Protein AF-A0A2E5VX64-F1 (afdb_monomer_lite)

pLDDT: mean 84.48, std 14.34, range [28.62, 98.69]

Foldseek 3Di:
DDLLVQLLVLLLVLCVVVVFFLSLLLSLLVSVVVVLVVLCVVVVHDFAFQALPSVVVQQPPFWPPPPPPPPPPDPQPPVNVVVLVVLQQDADQEAEFAQQDDDPCNVVSPVSNLSQLVVDPWDFPPVSLVVSLVSSVVSDDPVVSVVCNRRHHSLSRTAAEATPNHHQHYGEALSSCSDSSNVNVRRHPPHNRAYEHEDDAWAAQWFPFASSNSSRVSNHPHYCDDHLDPVVVVNDPAAQAQDAFDQADAEEEEDDGQDGPVCCVRQPCSNVQNVVLVVVCVVQVQPDQHEYADDPTGPDDPPVRHPYYDHPVPDDPNNQSNYEYEYAGPRGSVVSNCLRNVGHYAYEYAPVCVVGTHPLNVVLQVVCVVVVRYDYPVCSVVVVCCVPPPSPPSSVDGSVVVVVVSVVSD

Sequence (410 aa):
MNKKEKILNIYSKLLKQEDYPNISKIVALFDFWLDLYFLASKYKKSLPRDCLDLYVALSKENYTYKPITQFQNQKTSLFKRCIKFLLYFIPIPYAVLIGGKRIKLDEFIHLITIQKLNQKKVKNNKILKVKFLNEIEPLFGQLDFVKFKLVLSDCFFINPYKIFLFPNQVYGAPLAFLRANSVGLLFVKNISLKFSGIQHGGCTMEYKSNRFDILDAAISNEMLHWGFGDKNIEQNRFKKNKTNFNKINKIYLVESLKPFFILNKFFKGSDVIFREAEIKRGEVFINQNIGLLKHPRSKEKTYKNFSYSNQIDQLLLKTKKSSLFILDTPCQTFLYKAVFENLPFILFLNIEWNQWYTEKYLRFMDFLKSVDILFYWHEQENFLDIINQNSNNFKRLNNNDIQEYLSKLY

Structure (mmCIF, N/CA/C/O backbone):
data_AF-A0A2E5VX64-F1
#
_entry.id   AF-A0A2E5VX64-F1
#
loop_
_atom_site.group_PDB
_atom_site.id
_atom_site.type_symbol
_atom_site.label_atom_id
_atom_site.label_alt_id
_atom_site.label_comp_id
_atom_site.label_asym_id
_atom_site.label_entity_id
_atom_site.label_seq_id
_atom_site.pdbx_PDB_ins_code
_atom_site.Cartn_x
_atom_site.Cartn_y
_atom_site.Cartn_z
_atom_site.occupancy
_atom_site.B_iso_or_equiv
_atom_site.auth_seq_id
_atom_site.auth_comp_id
_atom_site.auth_asym_id
_atom_site.auth_atom_id
_atom_site.pdbx_PDB_model_num
ATOM 1 N N . MET A 1 1 ? -7.357 7.080 -25.446 1.00 57.47 1 MET A N 1
ATOM 2 C CA . MET A 1 1 ? -6.240 6.483 -24.677 1.00 57.47 1 MET A CA 1
ATOM 3 C C . MET A 1 1 ? -5.493 7.577 -23.920 1.00 57.47 1 MET A C 1
ATOM 5 O O . MET A 1 1 ? -4.979 8.496 -24.560 1.00 57.47 1 MET A O 1
ATOM 9 N N . ASN A 1 2 ? -5.482 7.525 -22.584 1.00 89.38 2 ASN A N 1
ATOM 10 C CA . ASN A 1 2 ? -4.810 8.516 -21.724 1.00 89.38 2 ASN A CA 1
ATOM 11 C C . ASN A 1 2 ? -3.277 8.448 -21.939 1.00 89.38 2 ASN A C 1
ATOM 13 O O . ASN A 1 2 ? -2.738 7.388 -22.250 1.00 89.38 2 ASN A O 1
ATOM 17 N N . LYS A 1 3 ? -2.545 9.560 -21.787 1.00 93.88 3 LYS A N 1
ATOM 18 C CA . LYS A 1 3 ? -1.074 9.622 -21.909 1.00 93.88 3 LYS A CA 1
ATOM 19 C C . LYS A 1 3 ? -0.359 8.534 -21.096 1.00 93.88 3 LYS A C 1
ATOM 21 O O . LYS A 1 3 ? 0.554 7.898 -21.613 1.00 93.88 3 LYS A O 1
ATOM 26 N N . LYS A 1 4 ? -0.793 8.295 -19.853 1.00 96.00 4 LYS A N 1
ATOM 27 C CA . LYS A 1 4 ? -0.245 7.240 -18.980 1.00 96.00 4 LYS A CA 1
ATOM 28 C C . LYS A 1 4 ? -0.354 5.851 -19.623 1.00 96.00 4 LYS A C 1
ATOM 30 O O . LYS A 1 4 ? 0.615 5.103 -19.657 1.00 96.00 4 LYS A O 1
ATOM 35 N N . GLU A 1 5 ? -1.518 5.546 -20.180 1.00 96.69 5 GLU A N 1
ATOM 36 C CA . GLU A 1 5 ? -1.831 4.269 -20.825 1.00 96.69 5 GLU A CA 1
ATOM 37 C C . GLU A 1 5 ? -0.988 4.049 -22.092 1.00 96.69 5 GLU A C 1
ATOM 39 O O . GLU A 1 5 ? -0.441 2.969 -22.295 1.00 96.69 5 GLU A O 1
ATOM 44 N N . LYS A 1 6 ? -0.777 5.103 -22.899 1.00 97.69 6 LYS A N 1
ATOM 45 C CA . LYS A 1 6 ? 0.160 5.079 -24.041 1.00 97.69 6 LYS A CA 1
ATOM 46 C C . LYS A 1 6 ? 1.580 4.711 -23.610 1.00 97.69 6 LYS A C 1
ATOM 48 O O . LYS A 1 6 ? 2.182 3.823 -24.208 1.00 97.69 6 LYS A O 1
ATOM 53 N N . ILE A 1 7 ? 2.092 5.355 -22.561 1.00 98.44 7 ILE A N 1
ATOM 54 C CA . ILE A 1 7 ? 3.436 5.088 -22.024 1.00 98.44 7 ILE A CA 1
ATOM 55 C C . ILE A 1 7 ? 3.546 3.640 -21.534 1.00 98.44 7 ILE A C 1
ATOM 57 O O . ILE A 1 7 ? 4.523 2.957 -21.840 1.00 98.44 7 ILE A O 1
ATOM 61 N N . LEU A 1 8 ? 2.537 3.162 -20.802 1.00 98.00 8 LEU A N 1
ATOM 62 C CA . LEU A 1 8 ? 2.512 1.799 -20.280 1.00 98.00 8 LEU A CA 1
ATOM 63 C C . LEU A 1 8 ? 2.495 0.753 -21.403 1.00 98.00 8 LEU A C 1
ATOM 65 O O . LEU A 1 8 ? 3.224 -0.236 -21.331 1.00 98.00 8 LEU A O 1
ATOM 69 N N . ASN A 1 9 ? 1.716 0.995 -22.461 1.00 98.12 9 ASN A N 1
ATOM 70 C CA . ASN A 1 9 ? 1.631 0.112 -23.623 1.00 98.12 9 ASN A CA 1
ATOM 71 C C . ASN A 1 9 ? 2.961 0.032 -24.380 1.00 98.12 9 ASN A C 1
ATOM 73 O O . ASN A 1 9 ? 3.393 -1.069 -24.723 1.00 98.12 9 ASN A O 1
ATOM 77 N N . ILE A 1 10 ? 3.638 1.168 -24.584 1.00 98.56 10 ILE A N 1
ATOM 78 C CA . ILE A 1 10 ? 4.985 1.210 -25.175 1.00 98.56 10 ILE A CA 1
ATOM 79 C C . ILE A 1 10 ? 5.955 0.399 -24.313 1.00 98.56 10 ILE A C 1
ATOM 81 O O . ILE A 1 10 ? 6.628 -0.500 -24.813 1.00 98.56 10 ILE A O 1
ATOM 85 N N . TYR A 1 11 ? 5.979 0.648 -23.001 1.00 98.62 11 TYR A N 1
ATOM 86 C CA . TYR A 1 11 ? 6.862 -0.068 -22.083 1.00 98.62 11 TYR A CA 1
ATOM 87 C C . TYR A 1 11 ? 6.610 -1.585 -22.094 1.00 98.62 11 TYR A C 1
ATOM 89 O O . TYR A 1 11 ? 7.542 -2.368 -22.260 1.00 98.62 11 TYR A O 1
ATOM 97 N N . SER A 1 12 ? 5.346 -2.013 -22.002 1.00 98.44 12 SER A N 1
ATOM 98 C CA . SER A 1 12 ? 4.970 -3.431 -22.053 1.00 98.44 12 SER A CA 1
ATOM 99 C C . SER A 1 12 ? 5.367 -4.088 -23.378 1.00 98.44 12 SER A C 1
ATOM 101 O O . SER A 1 12 ? 5.910 -5.194 -23.376 1.00 98.44 12 SER A O 1
ATOM 103 N N . LYS A 1 13 ? 5.140 -3.407 -24.510 1.00 98.50 13 LYS A N 1
ATOM 104 C CA . LYS A 1 13 ? 5.531 -3.888 -25.842 1.00 98.50 13 LYS A CA 1
ATOM 105 C C . LYS A 1 13 ? 7.041 -4.096 -25.933 1.00 98.50 13 LYS A C 1
ATOM 107 O O . LYS A 1 13 ? 7.474 -5.147 -26.394 1.00 98.50 13 LYS A O 1
ATOM 112 N N . LEU A 1 14 ? 7.827 -3.131 -25.461 1.00 98.44 14 LEU A N 1
ATOM 113 C CA . LEU A 1 14 ? 9.286 -3.205 -25.473 1.00 98.44 14 LEU A CA 1
ATOM 114 C C . LEU A 1 14 ? 9.820 -4.353 -24.609 1.00 98.44 14 LEU A C 1
ATOM 116 O O . LEU A 1 14 ? 10.668 -5.111 -25.065 1.00 98.44 14 LEU A O 1
ATOM 120 N N . LEU A 1 15 ? 9.277 -4.544 -23.403 1.00 98.06 15 LEU A N 1
ATOM 121 C CA . LEU A 1 15 ? 9.654 -5.674 -22.545 1.00 98.06 15 LEU A CA 1
ATOM 122 C C . LEU A 1 15 ? 9.340 -7.033 -23.191 1.00 98.06 15 LEU A C 1
ATOM 124 O O . LEU A 1 15 ? 10.125 -7.969 -23.052 1.00 98.06 15 LEU A O 1
ATOM 128 N N . LYS A 1 16 ? 8.208 -7.145 -23.901 1.00 97.38 16 LYS A N 1
ATOM 129 C CA . LYS A 1 16 ? 7.821 -8.369 -24.624 1.00 97.38 16 LYS A CA 1
ATOM 130 C C . LYS A 1 16 ? 8.760 -8.668 -25.791 1.00 97.38 16 LYS A C 1
ATOM 132 O O . LYS A 1 16 ? 9.129 -9.819 -25.977 1.00 97.38 16 LYS A O 1
ATOM 137 N N . GLN A 1 17 ? 9.149 -7.646 -26.556 1.00 96.94 17 GLN A N 1
ATOM 138 C CA . GLN A 1 17 ? 10.078 -7.796 -27.684 1.00 96.94 17 GLN A CA 1
ATOM 139 C C . GLN A 1 17 ? 11.453 -8.314 -27.247 1.00 96.94 17 GLN A C 1
ATOM 141 O O . GLN A 1 17 ? 12.072 -9.083 -27.971 1.00 96.94 17 GLN A O 1
ATOM 146 N N . GLU A 1 18 ? 11.903 -7.920 -26.057 1.00 94.88 18 GLU A N 1
ATOM 147 C CA . GLU A 1 18 ? 13.209 -8.293 -25.501 1.00 94.88 18 GLU A CA 1
ATOM 148 C C . GLU A 1 18 ? 13.156 -9.535 -24.583 1.00 94.88 18 GLU A C 1
ATOM 150 O O . GLU A 1 18 ? 14.122 -9.818 -23.869 1.00 94.88 18 GLU A O 1
ATOM 155 N N . ASP A 1 19 ? 12.028 -10.260 -24.556 1.00 94.12 19 ASP A N 1
ATOM 156 C CA . ASP A 1 19 ? 11.829 -11.479 -23.755 1.00 94.12 19 ASP A CA 1
ATOM 157 C C . ASP A 1 19 ? 12.202 -11.299 -22.264 1.00 94.12 19 ASP A C 1
ATOM 159 O O . ASP A 1 19 ? 13.014 -12.023 -21.665 1.00 94.12 19 ASP A O 1
ATOM 163 N N . TYR A 1 20 ? 11.649 -10.248 -21.650 1.00 95.94 20 TYR A N 1
ATOM 164 C CA . TYR A 1 20 ? 11.813 -10.005 -20.218 1.00 95.94 20 TYR A CA 1
ATOM 165 C C . TYR A 1 20 ? 10.975 -10.995 -19.389 1.00 95.94 20 TYR A C 1
ATOM 167 O O . TYR A 1 20 ? 9.837 -11.296 -19.745 1.00 95.94 20 TYR A O 1
ATOM 175 N N . PRO A 1 21 ? 11.473 -11.473 -18.234 1.00 94.50 21 PRO A N 1
ATOM 176 C CA . PRO A 1 21 ? 10.677 -12.296 -17.330 1.00 94.50 21 PRO A CA 1
ATOM 177 C C . PRO A 1 21 ? 9.665 -11.441 -16.549 1.00 94.50 21 PRO A C 1
ATOM 179 O O . PRO A 1 21 ? 9.831 -10.233 -16.406 1.00 94.50 21 PRO A O 1
ATOM 182 N N . ASN A 1 22 ? 8.618 -12.073 -16.007 1.00 94.56 22 ASN A N 1
ATOM 183 C CA . ASN A 1 22 ? 7.636 -11.458 -15.094 1.00 94.56 22 ASN A CA 1
ATOM 184 C C . ASN A 1 22 ? 7.033 -10.119 -15.578 1.00 94.56 22 ASN A C 1
ATOM 186 O O . ASN A 1 22 ? 6.732 -9.244 -14.761 1.00 94.56 22 ASN A O 1
ATOM 190 N N . ILE A 1 23 ? 6.834 -9.959 -16.893 1.00 95.75 23 ILE A N 1
ATOM 191 C CA . ILE A 1 23 ? 6.428 -8.690 -17.528 1.00 95.75 23 ILE A CA 1
ATOM 192 C C . ILE A 1 23 ? 5.207 -8.068 -16.850 1.00 95.75 23 ILE A C 1
ATOM 194 O O . ILE A 1 23 ? 5.220 -6.873 -16.574 1.00 95.75 23 ILE A O 1
ATOM 198 N N . SER A 1 24 ? 4.173 -8.855 -16.537 1.00 95.75 24 SER A N 1
ATOM 199 C CA . SER A 1 24 ? 2.956 -8.343 -15.892 1.00 95.75 24 SER A CA 1
ATOM 200 C C . SER A 1 24 ? 3.247 -7.631 -14.567 1.00 95.75 24 SER A C 1
ATOM 202 O O . SER A 1 24 ? 2.753 -6.527 -14.348 1.00 95.75 24 SER A O 1
ATOM 204 N N . LYS A 1 25 ? 4.119 -8.202 -13.728 1.00 96.31 25 LYS A N 1
ATOM 205 C CA . LYS A 1 25 ? 4.516 -7.624 -12.436 1.00 96.31 25 LYS A CA 1
ATOM 206 C C . LYS A 1 25 ? 5.382 -6.371 -12.612 1.00 96.31 25 LYS A C 1
ATOM 208 O O . LYS A 1 25 ? 5.186 -5.389 -11.899 1.00 96.31 25 LYS A O 1
ATOM 213 N N . ILE A 1 26 ? 6.310 -6.379 -13.577 1.00 96.94 26 ILE A N 1
ATOM 214 C CA . ILE A 1 26 ? 7.147 -5.208 -13.906 1.00 96.94 26 ILE A CA 1
ATOM 215 C C . ILE A 1 26 ? 6.269 -4.044 -14.379 1.00 96.94 26 ILE A C 1
ATOM 217 O O . ILE A 1 26 ? 6.425 -2.913 -13.918 1.00 96.94 26 ILE A O 1
ATOM 221 N N . VAL A 1 27 ? 5.333 -4.325 -15.286 1.00 97.81 27 VAL A N 1
ATOM 222 C CA . VAL A 1 27 ? 4.391 -3.345 -15.834 1.00 97.81 27 VAL A CA 1
ATOM 223 C C . VAL A 1 27 ? 3.471 -2.810 -14.735 1.00 97.81 27 VAL A C 1
ATOM 225 O O . VAL A 1 27 ? 3.288 -1.601 -14.659 1.00 97.81 27 VAL A O 1
ATOM 228 N N . ALA A 1 28 ? 2.965 -3.659 -13.836 1.00 97.62 28 ALA A N 1
ATOM 229 C CA . ALA A 1 28 ? 2.142 -3.229 -12.703 1.00 97.62 28 ALA A CA 1
ATOM 230 C C . ALA A 1 28 ? 2.883 -2.269 -11.755 1.00 97.62 28 ALA A C 1
ATOM 232 O O . ALA A 1 28 ? 2.334 -1.239 -11.355 1.00 97.62 28 ALA A O 1
ATOM 233 N N . LEU A 1 29 ? 4.147 -2.570 -11.431 1.00 97.62 29 LEU A N 1
ATOM 234 C CA . LEU A 1 29 ? 4.985 -1.688 -10.617 1.00 97.62 29 LEU A CA 1
ATOM 235 C C . LEU A 1 29 ? 5.234 -0.344 -11.316 1.00 97.62 29 LEU A C 1
ATOM 237 O O . LEU A 1 29 ? 5.169 0.708 -10.679 1.00 97.62 29 LEU A O 1
ATOM 241 N N . PHE A 1 30 ? 5.506 -0.377 -12.623 1.00 98.12 30 PHE A N 1
ATOM 242 C CA . PHE A 1 30 ? 5.720 0.830 -13.416 1.00 98.12 30 PHE A CA 1
ATOM 243 C C . PHE A 1 30 ? 4.446 1.674 -13.537 1.00 98.12 30 PHE A C 1
ATOM 245 O O . PHE A 1 30 ? 4.514 2.894 -13.423 1.00 98.12 30 PHE A O 1
ATOM 252 N N . ASP A 1 31 ? 3.277 1.048 -13.678 1.00 97.94 31 ASP A N 1
ATOM 253 C CA . ASP A 1 31 ? 1.987 1.740 -13.707 1.00 97.94 31 ASP A CA 1
ATOM 254 C C . ASP A 1 31 ? 1.726 2.526 -12.413 1.00 97.94 31 ASP A C 1
ATOM 256 O O . ASP A 1 31 ? 1.364 3.704 -12.452 1.00 97.94 31 ASP A O 1
ATOM 260 N N . PHE A 1 32 ? 1.984 1.901 -11.262 1.00 97.06 32 PHE A N 1
ATOM 261 C CA . PHE A 1 32 ? 1.881 2.564 -9.962 1.00 97.06 32 PHE A CA 1
ATOM 262 C C . PHE A 1 32 ? 2.904 3.696 -9.803 1.00 97.06 32 PHE A C 1
ATOM 264 O O . PHE A 1 32 ? 2.585 4.768 -9.288 1.00 97.06 32 PHE A O 1
ATOM 271 N N . TRP A 1 33 ? 4.133 3.496 -10.285 1.00 97.38 33 TRP A N 1
ATOM 272 C CA . TRP A 1 33 ? 5.150 4.546 -10.306 1.00 97.38 33 TRP A CA 1
ATOM 273 C C . TRP A 1 33 ? 4.723 5.743 -11.169 1.00 97.38 33 TRP A C 1
ATOM 275 O O . TRP A 1 33 ? 4.890 6.892 -10.754 1.00 97.38 33 TRP A O 1
ATOM 285 N N . LEU A 1 34 ? 4.112 5.493 -12.333 1.00 97.69 34 LEU A N 1
ATOM 286 C CA . LEU A 1 34 ? 3.568 6.539 -13.199 1.00 97.69 34 LEU A CA 1
ATOM 287 C C . LEU A 1 34 ? 2.442 7.315 -12.509 1.00 97.69 34 LEU A C 1
ATOM 289 O O . LEU A 1 34 ? 2.403 8.537 -12.647 1.00 97.69 34 LEU A O 1
ATOM 293 N N . ASP A 1 35 ? 1.567 6.657 -11.740 1.00 95.81 35 ASP A N 1
ATOM 294 C CA . ASP A 1 35 ? 0.546 7.360 -10.948 1.00 95.81 35 ASP A CA 1
ATOM 295 C C . ASP A 1 35 ? 1.176 8.357 -9.976 1.00 95.81 35 ASP A C 1
ATOM 297 O O . ASP A 1 35 ? 0.768 9.519 -9.930 1.00 95.81 35 ASP A O 1
ATOM 301 N N . LEU A 1 36 ? 2.215 7.940 -9.249 1.00 95.62 36 LEU A N 1
ATOM 302 C CA . LEU A 1 36 ? 2.946 8.820 -8.336 1.00 95.62 36 LEU A CA 1
ATOM 303 C C . LEU A 1 36 ? 3.619 9.980 -9.081 1.00 95.62 36 LEU A C 1
ATOM 305 O O . LEU A 1 36 ? 3.521 11.127 -8.638 1.00 95.62 36 LEU A O 1
ATOM 309 N N . TYR A 1 37 ? 4.265 9.704 -10.218 1.00 96.31 37 TYR A N 1
ATOM 310 C CA . TYR A 1 37 ? 4.923 10.722 -11.039 1.00 96.31 37 TYR A CA 1
ATOM 311 C C . TYR A 1 37 ? 3.931 11.762 -11.572 1.00 96.31 37 TYR A C 1
ATOM 313 O O . TYR A 1 37 ? 4.158 12.968 -11.436 1.00 96.31 37 TYR A O 1
ATOM 321 N N . PHE A 1 38 ? 2.829 11.322 -12.186 1.00 95.69 38 PHE A N 1
ATOM 322 C CA . PHE A 1 38 ? 1.835 12.228 -12.760 1.00 95.69 38 PHE A CA 1
ATOM 323 C C . PHE A 1 38 ? 1.123 13.024 -11.676 1.00 95.69 38 PHE A C 1
ATOM 325 O O . PHE A 1 38 ? 0.863 14.214 -11.864 1.00 95.69 38 PHE A O 1
ATOM 332 N N . LEU A 1 39 ? 0.867 12.404 -10.524 1.00 93.94 39 LEU A N 1
ATOM 333 C CA . LEU A 1 39 ? 0.304 13.092 -9.377 1.00 93.94 39 LEU A CA 1
ATOM 334 C C . LEU A 1 39 ? 1.255 14.178 -8.865 1.00 93.94 39 LEU A C 1
ATOM 336 O O . LEU A 1 39 ? 0.864 15.338 -8.762 1.00 93.94 39 LEU A O 1
ATOM 340 N N . ALA A 1 40 ? 2.517 13.845 -8.603 1.00 93.25 40 ALA A N 1
ATOM 341 C CA . ALA A 1 40 ? 3.511 14.823 -8.175 1.00 93.25 40 ALA A CA 1
ATOM 342 C C . ALA A 1 40 ? 3.671 15.967 -9.188 1.00 93.25 40 ALA A C 1
ATOM 344 O O . ALA A 1 40 ? 3.676 17.133 -8.796 1.00 93.25 40 ALA A O 1
ATOM 345 N N . SER A 1 41 ? 3.716 15.644 -10.484 1.00 92.56 41 SER A N 1
ATOM 346 C CA . SER A 1 41 ? 3.834 16.624 -11.568 1.00 92.56 41 SER A CA 1
ATOM 347 C C . SER A 1 41 ? 2.634 17.575 -11.623 1.00 92.56 41 SER A C 1
ATOM 349 O O . SER A 1 41 ? 2.818 18.791 -11.652 1.00 92.56 41 SER A O 1
ATOM 351 N N . LYS A 1 42 ? 1.402 17.044 -11.547 1.00 92.56 42 LYS A N 1
ATOM 352 C CA . LYS A 1 42 ? 0.157 17.836 -11.511 1.00 92.56 42 LYS A CA 1
ATOM 353 C C . LYS A 1 42 ? 0.152 18.845 -10.361 1.00 92.56 42 LYS A C 1
ATOM 355 O O . LYS A 1 42 ? -0.322 19.964 -10.525 1.00 92.56 42 LYS A O 1
ATOM 360 N N . TYR A 1 43 ? 0.688 18.450 -9.209 1.00 90.75 43 TYR A N 1
ATOM 361 C CA . TYR A 1 43 ? 0.743 19.276 -8.001 1.00 90.75 43 TYR A CA 1
ATOM 362 C C . TYR A 1 43 ? 2.094 19.982 -7.802 1.00 90.75 43 TYR A C 1
ATOM 364 O O . TYR A 1 43 ? 2.360 20.484 -6.712 1.00 90.75 43 TYR A O 1
ATOM 372 N N . LYS A 1 44 ? 2.941 20.035 -8.842 1.00 90.94 44 LYS A N 1
ATOM 373 C CA . LYS A 1 44 ? 4.240 20.731 -8.847 1.00 90.94 44 LYS A CA 1
ATOM 374 C C . LYS A 1 44 ? 5.156 20.341 -7.672 1.00 90.94 44 LYS A C 1
ATOM 376 O O . LYS A 1 44 ? 5.916 21.166 -7.169 1.00 90.94 44 LYS A O 1
ATOM 381 N N . LYS A 1 45 ? 5.095 19.084 -7.223 1.00 89.56 45 LYS A N 1
ATOM 382 C CA . LYS A 1 45 ? 5.988 18.554 -6.185 1.00 89.56 45 LYS A CA 1
ATOM 383 C C . LYS A 1 45 ? 7.385 18.327 -6.764 1.00 89.56 45 LYS A C 1
ATOM 385 O O . LYS A 1 45 ? 7.528 17.848 -7.888 1.00 89.56 45 LYS A O 1
ATOM 390 N N . SER A 1 46 ? 8.414 18.657 -5.984 1.00 88.69 46 SER A N 1
ATOM 391 C CA . SER A 1 46 ? 9.802 18.362 -6.349 1.00 88.69 46 SER A CA 1
ATOM 392 C C . SER A 1 46 ? 10.033 16.852 -6.361 1.00 88.69 46 SER A C 1
ATOM 394 O O . SER A 1 46 ? 9.616 16.149 -5.437 1.00 88.69 46 SER A O 1
ATOM 396 N N . LEU A 1 47 ? 10.692 16.361 -7.410 1.00 89.31 47 LEU A N 1
ATOM 397 C CA . LEU A 1 47 ? 10.967 14.945 -7.609 1.00 89.31 47 LEU A CA 1
ATOM 398 C C . LEU A 1 47 ? 12.480 14.702 -7.692 1.00 89.31 47 LEU A C 1
ATOM 400 O O . LEU A 1 47 ? 13.168 15.385 -8.455 1.00 89.31 47 LEU A O 1
ATOM 404 N N . PRO A 1 48 ? 13.016 13.735 -6.928 1.00 90.06 48 PRO A N 1
ATOM 405 C CA . PRO A 1 48 ? 14.416 13.346 -7.036 1.00 90.06 48 PRO A CA 1
ATOM 406 C C . PRO A 1 48 ? 14.716 12.700 -8.395 1.00 90.06 48 PRO A C 1
ATOM 408 O O . PRO A 1 48 ? 13.864 12.042 -8.993 1.00 90.06 48 PRO A O 1
ATOM 411 N N . ARG A 1 49 ? 15.955 12.874 -8.865 1.00 91.62 49 ARG A N 1
ATOM 412 C CA . ARG A 1 49 ? 16.459 12.218 -10.079 1.00 91.62 49 ARG A CA 1
ATOM 413 C C . ARG A 1 49 ? 16.632 10.714 -9.847 1.00 91.62 49 ARG A C 1
ATOM 415 O O . ARG A 1 49 ? 16.964 10.325 -8.730 1.00 91.62 49 ARG A O 1
ATOM 422 N N . ASP A 1 50 ? 16.435 9.914 -10.896 1.00 91.94 50 ASP A N 1
ATOM 423 C CA . ASP A 1 50 ? 16.604 8.449 -10.900 1.00 91.94 50 ASP A CA 1
ATOM 424 C C . ASP A 1 50 ? 16.000 7.770 -9.653 1.00 91.94 50 ASP A C 1
ATOM 426 O O . ASP A 1 50 ? 16.674 7.091 -8.877 1.00 91.94 50 ASP A O 1
ATOM 430 N N . CYS A 1 51 ? 14.711 8.010 -9.405 1.00 92.00 51 CYS A N 1
ATOM 431 C CA . CYS A 1 51 ? 14.077 7.598 -8.158 1.00 92.00 51 CYS A CA 1
ATOM 432 C C . CYS A 1 51 ? 13.029 6.512 -8.372 1.00 92.00 51 CYS A C 1
ATOM 434 O O . CYS A 1 51 ? 11.945 6.761 -8.897 1.00 92.00 51 CYS A O 1
ATOM 436 N N . LEU A 1 52 ? 13.340 5.300 -7.912 1.00 92.44 52 LEU A N 1
ATOM 437 C CA . LEU A 1 52 ? 12.392 4.189 -7.907 1.00 92.44 52 LEU A CA 1
ATOM 438 C C . LEU A 1 52 ? 11.307 4.375 -6.833 1.00 92.44 52 LEU A C 1
ATOM 440 O O . LEU A 1 52 ? 10.122 4.258 -7.125 1.00 92.44 52 LEU A O 1
ATOM 444 N N . ASP A 1 53 ? 11.691 4.715 -5.600 1.00 92.25 53 ASP A N 1
ATOM 445 C CA . ASP A 1 53 ? 10.758 4.854 -4.474 1.00 92.25 53 ASP A CA 1
ATOM 446 C C . ASP A 1 53 ? 10.173 6.272 -4.373 1.00 92.25 53 ASP A C 1
ATOM 448 O O . ASP A 1 53 ? 10.407 7.018 -3.413 1.00 92.25 53 ASP A O 1
ATOM 452 N N . LEU A 1 54 ? 9.397 6.658 -5.392 1.00 91.25 54 LEU A N 1
ATOM 453 C CA . LEU A 1 54 ? 8.663 7.926 -5.375 1.00 91.25 54 LEU A CA 1
ATOM 454 C C . LEU A 1 54 ? 7.669 8.001 -4.214 1.00 91.25 54 LEU A C 1
ATOM 456 O O . LEU A 1 54 ? 7.419 9.086 -3.691 1.00 91.25 54 LEU A O 1
ATOM 460 N N . TYR A 1 55 ? 7.138 6.859 -3.776 1.00 90.38 55 TYR A N 1
ATOM 461 C CA . TYR A 1 55 ? 6.214 6.790 -2.653 1.00 90.38 55 TYR A CA 1
ATOM 462 C C . TYR A 1 55 ? 6.877 7.320 -1.380 1.00 90.38 55 TYR A C 1
ATOM 464 O O . TYR A 1 55 ? 6.384 8.278 -0.782 1.00 90.38 55 TYR A O 1
ATOM 472 N N . VAL A 1 56 ? 8.034 6.772 -0.996 1.00 87.06 56 VAL A N 1
ATOM 473 C CA . VAL A 1 56 ? 8.783 7.253 0.172 1.00 87.06 56 VAL A CA 1
ATOM 474 C C . VAL A 1 56 ? 9.253 8.689 -0.030 1.00 87.06 56 VAL A C 1
ATOM 476 O O . VAL A 1 56 ? 9.154 9.479 0.908 1.00 87.06 56 VAL A O 1
ATOM 479 N N . ALA A 1 57 ? 9.725 9.061 -1.225 1.00 86.75 57 ALA A N 1
ATOM 480 C CA . ALA A 1 57 ? 10.155 10.431 -1.505 1.00 86.75 57 ALA A CA 1
ATOM 481 C C . ALA A 1 57 ? 9.041 11.460 -1.233 1.00 86.75 57 ALA A C 1
ATOM 483 O O . ALA A 1 57 ? 9.299 12.478 -0.592 1.00 86.75 57 ALA A O 1
ATOM 484 N N . LEU A 1 58 ? 7.804 11.152 -1.634 1.00 87.56 58 LEU A N 1
ATOM 485 C CA . LEU A 1 58 ? 6.630 12.018 -1.480 1.00 87.56 58 LEU A CA 1
ATOM 486 C C . LEU A 1 58 ? 5.950 11.898 -0.100 1.00 87.56 58 LEU A C 1
ATOM 488 O O . LEU A 1 58 ? 5.107 12.723 0.244 1.00 87.56 58 LEU A O 1
ATOM 492 N N . SER A 1 59 ? 6.317 10.901 0.714 1.00 79.06 59 SER A N 1
ATOM 493 C CA . SER A 1 59 ? 5.749 10.665 2.056 1.00 79.06 59 SER A CA 1
ATOM 494 C C . SER A 1 59 ? 6.450 11.433 3.187 1.00 79.06 59 SER A C 1
ATOM 496 O O . SER A 1 59 ? 5.945 11.484 4.312 1.00 79.06 59 SER A O 1
ATOM 498 N N . LYS A 1 60 ? 7.633 12.008 2.927 1.00 66.00 60 LYS A N 1
ATOM 499 C CA . LYS A 1 60 ? 8.526 12.581 3.958 1.00 66.00 60 LYS A CA 1
ATOM 500 C C . LYS A 1 60 ? 7.964 13.802 4.702 1.00 66.00 60 LYS A C 1
ATOM 502 O O . LYS A 1 60 ? 8.480 14.123 5.772 1.00 66.00 60 LYS A O 1
ATOM 507 N N . GLU A 1 61 ? 6.899 14.433 4.202 1.00 53.81 61 GLU A N 1
ATOM 508 C CA . GLU A 1 61 ? 6.311 15.643 4.800 1.00 53.81 61 GLU A CA 1
ATOM 509 C C . GLU A 1 61 ? 5.716 15.390 6.209 1.00 53.81 61 GLU A C 1
ATOM 511 O O . GLU A 1 61 ? 5.890 16.231 7.084 1.00 53.81 61 GLU A O 1
ATOM 516 N N . ASN A 1 62 ? 5.150 14.206 6.507 1.00 44.69 62 ASN A N 1
ATOM 517 C CA . ASN A 1 62 ? 4.370 13.996 7.751 1.00 44.69 62 ASN A CA 1
ATOM 518 C C . ASN A 1 62 ? 4.881 12.902 8.709 1.00 44.69 62 ASN A C 1
ATOM 520 O O . ASN A 1 62 ? 4.421 12.838 9.844 1.00 44.69 62 ASN A O 1
ATOM 524 N N . TYR A 1 63 ? 5.846 12.063 8.317 1.00 46.12 63 TYR A N 1
ATOM 525 C CA . TYR A 1 63 ? 6.242 10.892 9.118 1.00 46.12 63 TYR A CA 1
ATOM 526 C C . TYR A 1 63 ? 7.716 10.917 9.507 1.00 46.12 63 TYR A C 1
ATOM 528 O O . TYR A 1 63 ? 8.573 11.307 8.712 1.00 46.12 63 TYR A O 1
ATOM 536 N N . THR A 1 64 ? 8.041 10.491 10.731 1.00 39.50 64 THR A N 1
ATOM 537 C CA . THR A 1 64 ? 9.411 10.145 11.148 1.00 39.50 64 THR A CA 1
ATOM 538 C C . THR A 1 64 ? 9.786 8.818 10.505 1.00 39.50 64 THR A C 1
ATOM 540 O O . THR A 1 64 ? 9.996 7.802 11.162 1.00 39.50 64 THR A O 1
ATOM 543 N N . TYR A 1 65 ? 9.885 8.807 9.178 1.00 37.88 65 TYR A N 1
ATOM 544 C CA . TYR A 1 65 ? 10.690 7.783 8.545 1.00 37.88 65 TYR A CA 1
ATOM 545 C C . TYR A 1 65 ? 12.133 8.168 8.849 1.00 37.88 65 TYR A C 1
ATOM 547 O O . TYR A 1 65 ? 12.706 9.023 8.174 1.00 37.88 65 TYR A O 1
ATOM 555 N N . LYS A 1 66 ? 12.719 7.579 9.903 1.00 33.66 66 LYS A N 1
ATOM 556 C CA . LYS A 1 66 ? 14.178 7.502 9.953 1.00 33.66 66 LYS A CA 1
ATOM 557 C C . LYS A 1 66 ? 14.547 6.834 8.632 1.00 33.66 66 LYS A C 1
ATOM 559 O O . LYS A 1 66 ? 14.061 5.721 8.397 1.00 33.66 66 LYS A O 1
ATOM 564 N N . PRO A 1 67 ? 15.283 7.501 7.723 1.00 34.53 67 PRO A N 1
ATOM 565 C CA . PRO A 1 67 ? 15.806 6.789 6.577 1.00 34.53 67 PRO A CA 1
ATOM 566 C C . PRO A 1 67 ? 16.480 5.554 7.159 1.00 34.53 67 PRO A C 1
ATOM 568 O O . PRO A 1 67 ? 17.233 5.673 8.129 1.00 34.53 67 PRO A O 1
ATOM 571 N N . ILE A 1 68 ? 16.151 4.370 6.634 1.00 37.16 68 ILE A N 1
ATOM 572 C CA . ILE A 1 68 ? 17.070 3.248 6.789 1.00 37.16 68 ILE A CA 1
ATOM 573 C C . ILE A 1 68 ? 18.360 3.835 6.266 1.00 37.16 68 ILE A C 1
ATOM 575 O O . ILE A 1 68 ? 18.419 4.238 5.100 1.00 37.16 68 ILE A O 1
ATOM 579 N N . THR A 1 69 ? 19.271 4.078 7.201 1.00 28.73 69 THR A N 1
ATOM 580 C CA . THR A 1 69 ? 20.500 4.805 6.976 1.00 28.73 69 THR A CA 1
ATOM 581 C C . THR A 1 69 ? 21.067 4.249 5.690 1.00 28.73 69 THR A C 1
ATOM 583 O O . THR A 1 69 ? 21.151 3.028 5.531 1.00 28.73 69 THR A O 1
ATOM 586 N N . GLN A 1 70 ? 21.366 5.136 4.732 1.00 32.03 70 GLN A N 1
ATOM 587 C CA . GLN A 1 70 ? 22.283 4.778 3.661 1.00 32.03 70 GLN A CA 1
ATOM 588 C C . GLN A 1 70 ? 23.417 4.066 4.377 1.00 32.03 70 GLN A C 1
ATOM 590 O O . GLN A 1 70 ? 24.030 4.668 5.261 1.00 32.03 70 GLN A O 1
ATOM 595 N N . PHE A 1 71 ? 23.556 2.761 4.132 1.00 32.56 71 PHE A N 1
ATOM 596 C CA . PHE A 1 71 ? 24.599 1.972 4.754 1.00 32.56 71 PHE A CA 1
ATOM 597 C C . PHE A 1 71 ? 25.880 2.708 4.397 1.00 32.56 71 PHE A C 1
ATOM 599 O O . PHE A 1 71 ? 26.310 2.678 3.244 1.00 32.56 71 PHE A O 1
ATOM 606 N N . GLN A 1 72 ? 26.426 3.455 5.358 1.00 28.62 72 GLN A N 1
ATOM 607 C CA . GLN A 1 72 ? 27.735 4.048 5.211 1.00 28.62 72 GLN A CA 1
ATOM 608 C C . GLN A 1 72 ? 28.628 2.876 4.835 1.00 28.62 72 GLN A C 1
ATOM 610 O O . GLN A 1 72 ? 28.560 1.821 5.477 1.00 28.62 72 GLN A O 1
ATOM 615 N N . ASN A 1 73 ? 29.385 3.033 3.751 1.00 32.06 73 ASN A N 1
ATOM 616 C CA . ASN A 1 73 ? 30.382 2.071 3.305 1.00 32.06 73 ASN A CA 1
ATOM 617 C C . ASN A 1 73 ? 31.490 1.994 4.366 1.00 32.06 73 ASN A C 1
ATOM 619 O O . ASN A 1 73 ? 32.611 2.448 4.165 1.00 32.06 73 ASN A O 1
ATOM 623 N N . GLN A 1 74 ? 31.172 1.438 5.531 1.00 41.97 74 GLN A N 1
ATOM 624 C CA . GLN A 1 74 ? 32.153 0.993 6.492 1.00 41.97 74 GLN A CA 1
ATOM 625 C C . GLN A 1 74 ? 32.932 -0.113 5.798 1.00 41.97 74 GLN A C 1
ATOM 627 O O . GLN A 1 74 ? 32.334 -1.040 5.237 1.00 41.97 74 GLN A O 1
ATOM 632 N N . LYS A 1 75 ? 34.265 -0.008 5.815 1.00 45.28 75 LYS A N 1
ATOM 633 C CA . LYS A 1 75 ? 35.159 -1.075 5.360 1.00 45.28 75 LYS A CA 1
ATOM 634 C C . LYS A 1 75 ? 34.714 -2.372 6.037 1.00 45.28 75 LYS A C 1
ATOM 636 O O . LYS A 1 75 ? 34.906 -2.573 7.232 1.00 45.28 75 LYS A O 1
ATOM 641 N N . THR A 1 76 ? 34.044 -3.236 5.282 1.00 58.81 76 THR A N 1
ATOM 642 C CA . THR A 1 76 ? 33.589 -4.525 5.794 1.00 58.81 76 THR A CA 1
ATOM 643 C C . THR A 1 76 ? 34.826 -5.361 6.077 1.00 58.81 76 THR A C 1
ATOM 645 O O . THR A 1 76 ? 35.613 -5.579 5.153 1.00 58.81 76 THR A O 1
ATOM 648 N N . SER A 1 77 ? 34.988 -5.833 7.313 1.00 77.88 77 SER A N 1
ATOM 649 C CA . SER A 1 77 ? 36.065 -6.760 7.664 1.00 77.88 77 SER A CA 1
ATOM 650 C C . SER A 1 77 ? 36.060 -7.988 6.744 1.00 77.88 77 SER A C 1
ATOM 652 O O . SER A 1 77 ? 35.009 -8.381 6.222 1.00 77.88 77 SER A O 1
ATOM 654 N N . LEU A 1 78 ? 37.229 -8.605 6.550 1.00 74.44 78 LEU A N 1
ATOM 655 C CA . LEU A 1 78 ? 37.377 -9.833 5.758 1.00 74.44 78 LEU A CA 1
ATOM 656 C C . LEU A 1 78 ? 36.405 -10.922 6.230 1.00 74.44 78 LEU A C 1
ATOM 658 O O . LEU A 1 78 ? 35.713 -11.521 5.415 1.00 74.44 78 LEU A O 1
ATOM 662 N N . PHE A 1 79 ? 36.231 -11.062 7.544 1.00 78.06 79 PHE A N 1
ATOM 663 C CA . PHE A 1 79 ? 35.258 -11.976 8.138 1.00 78.06 79 PHE A CA 1
ATOM 664 C C . PHE A 1 79 ? 33.813 -11.712 7.678 1.00 78.06 79 PHE A C 1
ATOM 666 O O . PHE A 1 79 ? 33.113 -12.629 7.252 1.00 78.06 79 PHE A O 1
ATOM 673 N N . LYS A 1 80 ? 33.369 -10.444 7.663 1.00 79.94 80 LYS A N 1
ATOM 674 C CA . LYS A 1 80 ? 32.038 -10.076 7.146 1.00 79.94 80 LYS A CA 1
ATOM 675 C C . LYS A 1 80 ? 31.906 -10.377 5.651 1.00 79.94 80 LYS A C 1
ATOM 677 O O . LYS A 1 80 ? 30.812 -10.716 5.209 1.00 79.94 80 LYS A O 1
ATOM 682 N N . ARG A 1 81 ? 32.985 -10.260 4.868 1.00 80.56 81 ARG A N 1
ATOM 683 C CA . ARG A 1 81 ? 32.989 -10.658 3.449 1.00 80.56 81 ARG A CA 1
ATOM 684 C C . ARG A 1 81 ? 32.860 -12.173 3.292 1.00 80.56 81 ARG A C 1
ATOM 686 O O . ARG A 1 81 ? 32.038 -12.597 2.487 1.00 80.56 81 ARG A O 1
ATOM 693 N N . CYS A 1 82 ? 33.575 -12.963 4.094 1.00 83.19 82 CYS A N 1
ATOM 694 C CA . CYS A 1 82 ? 33.462 -14.423 4.098 1.00 83.19 82 CYS A CA 1
ATOM 695 C C . CYS A 1 82 ? 32.051 -14.883 4.482 1.00 83.19 82 CYS A C 1
ATOM 697 O O . CYS A 1 82 ? 31.459 -15.672 3.757 1.00 83.19 82 CYS A O 1
ATOM 699 N N . ILE A 1 83 ? 31.454 -14.323 5.543 1.00 85.00 83 ILE A N 1
ATOM 700 C CA . ILE A 1 83 ? 30.059 -14.627 5.910 1.00 85.00 83 ILE A CA 1
ATOM 701 C C . ILE A 1 83 ? 29.117 -14.297 4.752 1.00 85.00 83 ILE A C 1
ATOM 703 O O . ILE A 1 83 ? 28.310 -15.126 4.347 1.00 85.00 83 ILE A O 1
ATOM 707 N N . LYS A 1 84 ? 29.231 -13.093 4.181 1.00 83.38 84 LYS A N 1
ATOM 708 C CA . LYS A 1 84 ? 28.406 -12.676 3.040 1.00 83.38 84 LYS A CA 1
ATOM 709 C C . LYS A 1 84 ? 28.559 -13.598 1.835 1.00 83.38 84 LYS A C 1
ATOM 711 O O . LYS A 1 84 ? 27.578 -13.803 1.123 1.00 83.38 84 LYS A O 1
ATOM 716 N N . PHE A 1 85 ? 29.767 -14.109 1.601 1.00 84.62 85 PHE A N 1
ATOM 717 C CA . PHE A 1 85 ? 30.055 -15.095 0.568 1.00 84.62 85 PHE A CA 1
ATOM 718 C C . PHE A 1 85 ? 29.350 -16.419 0.865 1.00 84.62 85 PHE A C 1
ATOM 720 O O . PHE A 1 85 ? 28.579 -16.877 0.031 1.00 84.62 85 PHE A O 1
ATOM 727 N N . LEU A 1 86 ? 29.504 -16.963 2.075 1.00 86.62 86 LEU A N 1
ATOM 728 C CA . LEU A 1 86 ? 28.853 -18.206 2.498 1.00 86.62 86 LEU A CA 1
ATOM 729 C C . LEU A 1 86 ? 27.325 -18.129 2.386 1.00 86.62 86 LEU A C 1
ATOM 731 O O . LEU A 1 86 ? 26.714 -19.012 1.790 1.00 86.62 86 LEU A O 1
ATOM 735 N N . LEU A 1 87 ? 26.708 -17.039 2.861 1.00 88.31 87 LEU A N 1
ATOM 736 C CA . LEU A 1 87 ? 25.253 -16.841 2.796 1.00 88.31 87 LEU A CA 1
ATOM 737 C C . LEU A 1 87 ? 24.695 -16.928 1.364 1.00 88.31 87 LEU A C 1
ATOM 739 O O . LEU A 1 87 ? 23.552 -17.334 1.180 1.00 88.31 87 LEU A O 1
ATOM 743 N N . TYR A 1 88 ? 25.476 -16.575 0.339 1.00 86.31 88 TYR A N 1
ATOM 744 C CA . TYR A 1 88 ? 25.026 -16.655 -1.054 1.00 86.31 88 TYR A CA 1
ATOM 745 C C . TYR A 1 88 ? 24.835 -18.089 -1.549 1.00 86.31 88 TYR A C 1
ATOM 747 O O . TYR A 1 88 ? 23.948 -18.332 -2.369 1.00 86.31 88 TYR A O 1
ATOM 755 N N . PHE A 1 89 ? 25.623 -19.037 -1.043 1.00 88.56 89 PHE A N 1
ATOM 756 C CA . PHE A 1 89 ? 25.553 -20.440 -1.456 1.00 88.56 89 PHE A CA 1
ATOM 757 C C . PHE A 1 89 ? 24.509 -21.244 -0.687 1.00 88.56 89 PHE A C 1
ATOM 759 O O . PHE A 1 89 ? 24.113 -22.305 -1.155 1.00 88.56 89 PHE A O 1
ATOM 766 N N . ILE A 1 90 ? 24.008 -20.727 0.438 1.00 90.12 90 ILE A N 1
ATOM 767 C CA . ILE A 1 90 ? 22.967 -21.401 1.218 1.00 90.12 90 ILE A CA 1
ATOM 768 C C . ILE A 1 90 ? 21.682 -21.484 0.374 1.00 90.12 90 ILE A C 1
ATOM 770 O O . ILE A 1 90 ? 21.162 -20.440 -0.043 1.00 90.12 90 ILE A O 1
ATOM 774 N N . PRO A 1 91 ? 21.154 -22.686 0.079 1.00 90.44 91 PRO A N 1
ATOM 775 C CA . PRO A 1 91 ? 19.838 -22.819 -0.525 1.00 90.44 91 PRO A CA 1
ATOM 776 C C . PRO A 1 91 ? 18.776 -22.387 0.488 1.00 90.44 91 PRO A C 1
ATOM 778 O O . PRO A 1 91 ? 18.853 -22.716 1.669 1.00 90.44 91 PRO A O 1
ATOM 781 N N . ILE A 1 92 ? 17.779 -21.641 0.023 1.00 92.00 92 ILE A N 1
ATOM 782 C CA . ILE A 1 92 ? 16.627 -21.250 0.838 1.00 92.00 92 ILE A CA 1
ATOM 783 C C . ILE A 1 92 ? 15.355 -21.814 0.198 1.00 92.00 92 ILE A C 1
ATOM 785 O O . ILE A 1 92 ? 15.241 -21.778 -1.029 1.00 92.00 92 ILE A O 1
ATOM 789 N N . PRO A 1 93 ? 14.402 -22.330 0.993 1.00 91.88 93 PRO A N 1
ATOM 790 C CA . PRO A 1 93 ? 13.177 -22.940 0.466 1.00 91.88 93 PRO A CA 1
ATOM 791 C C . PRO A 1 93 ? 12.220 -21.907 -0.149 1.00 91.88 93 PRO A C 1
ATOM 793 O O . PRO A 1 93 ? 11.437 -22.220 -1.038 1.00 91.88 93 PRO A O 1
ATOM 796 N N . TYR A 1 94 ? 12.292 -20.664 0.319 1.00 95.00 94 TYR A N 1
ATOM 797 C CA . TYR A 1 94 ? 11.553 -19.508 -0.179 1.00 95.00 94 TYR A CA 1
ATOM 798 C C . TYR A 1 94 ? 12.342 -18.241 0.147 1.00 95.00 94 TYR A C 1
ATOM 800 O O . TYR A 1 94 ? 13.211 -18.257 1.019 1.00 95.00 94 TYR A O 1
ATOM 808 N N . ALA A 1 95 ? 12.063 -17.150 -0.561 1.00 94.25 95 ALA A N 1
ATOM 809 C CA . ALA A 1 95 ? 12.678 -15.858 -0.290 1.00 94.25 95 ALA A CA 1
ATOM 810 C C . ALA A 1 95 ? 11.748 -14.973 0.542 1.00 94.25 95 ALA A C 1
ATOM 812 O O . ALA A 1 95 ? 10.522 -15.052 0.441 1.00 94.25 95 ALA A O 1
ATOM 813 N N . VAL A 1 96 ? 12.340 -14.105 1.356 1.00 94.25 96 VAL A N 1
ATOM 814 C CA . VAL A 1 96 ? 11.603 -13.172 2.211 1.00 94.25 96 VAL A CA 1
ATOM 815 C C . VAL A 1 96 ? 12.084 -11.762 1.914 1.00 94.25 96 VAL A C 1
ATOM 817 O O . VAL A 1 96 ? 13.256 -11.434 2.097 1.00 94.25 96 VAL A O 1
ATOM 820 N N . LEU A 1 97 ? 11.173 -10.908 1.462 1.00 93.25 97 LEU A N 1
ATOM 821 C CA . LEU A 1 97 ? 11.368 -9.470 1.347 1.00 93.25 97 LEU A CA 1
ATOM 822 C C . LEU A 1 97 ? 10.846 -8.759 2.594 1.00 93.25 97 LEU A C 1
ATOM 824 O O . LEU A 1 97 ? 10.294 -9.357 3.516 1.00 93.25 97 LEU A O 1
ATOM 828 N N . ILE A 1 98 ? 11.027 -7.444 2.628 1.00 88.62 98 ILE A N 1
ATOM 829 C CA . ILE A 1 98 ? 10.546 -6.609 3.726 1.00 88.62 98 ILE A CA 1
ATOM 830 C C . ILE A 1 98 ? 9.034 -6.759 3.852 1.00 88.62 98 ILE A C 1
ATOM 832 O O . ILE A 1 98 ? 8.309 -6.720 2.860 1.00 88.62 98 ILE A O 1
ATOM 836 N N . GLY A 1 99 ? 8.584 -6.967 5.087 1.00 85.38 99 GLY A N 1
ATOM 837 C CA . GLY A 1 99 ? 7.199 -7.309 5.384 1.00 85.38 99 GLY A CA 1
ATOM 838 C C . GLY A 1 99 ? 6.876 -8.810 5.302 1.00 85.38 99 GLY A C 1
ATOM 839 O O . GLY A 1 99 ? 6.004 -9.304 6.003 1.00 85.38 99 GLY A O 1
ATOM 840 N N . GLY A 1 100 ? 7.670 -9.604 4.589 1.00 87.94 100 GLY A N 1
ATOM 841 C CA . GLY A 1 100 ? 7.407 -11.028 4.361 1.00 87.94 100 GLY A CA 1
ATOM 842 C C . GLY A 1 100 ? 7.541 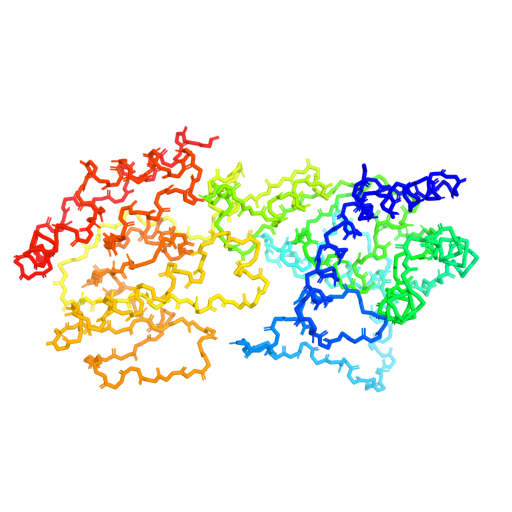-11.953 5.579 1.00 87.94 100 GLY A C 1
ATOM 843 O O . GLY A 1 100 ? 7.346 -13.156 5.441 1.00 87.94 100 GLY A O 1
ATOM 844 N N . LYS A 1 101 ? 7.910 -11.431 6.759 1.00 88.12 101 LYS A N 1
ATOM 845 C CA . LYS A 1 101 ? 8.146 -12.221 7.978 1.00 88.12 101 LYS A CA 1
ATOM 846 C C . LYS A 1 101 ? 6.826 -12.755 8.547 1.00 88.12 101 LYS A C 1
ATOM 848 O O . LYS A 1 101 ? 5.975 -11.966 8.970 1.00 88.12 101 LYS A O 1
ATOM 853 N N . ARG A 1 102 ? 6.711 -14.081 8.614 1.00 85.31 102 ARG A N 1
ATOM 854 C CA . ARG A 1 102 ? 5.602 -14.859 9.190 1.00 85.31 102 ARG A CA 1
ATOM 855 C C . ARG A 1 102 ? 6.048 -15.614 10.443 1.00 85.31 102 ARG A C 1
ATOM 857 O O . ARG A 1 102 ? 5.347 -15.604 11.448 1.00 85.31 102 ARG A O 1
ATOM 864 N N . ILE A 1 103 ? 7.247 -16.197 10.413 1.00 85.44 103 ILE A N 1
ATOM 865 C CA . ILE A 1 103 ? 7.855 -16.928 11.535 1.00 85.44 103 ILE A CA 1
ATOM 866 C C . ILE A 1 103 ? 9.207 -16.326 11.943 1.00 85.44 103 ILE A C 1
ATOM 868 O O . ILE A 1 103 ? 9.759 -15.462 11.263 1.00 85.44 103 ILE A O 1
ATOM 872 N N . LYS A 1 104 ? 9.771 -16.763 13.079 1.00 86.88 104 LYS A N 1
ATOM 873 C CA . LYS A 1 104 ? 11.074 -16.261 13.563 1.00 86.88 104 LYS A CA 1
ATOM 874 C C . LYS A 1 104 ? 12.210 -16.518 12.560 1.00 86.88 104 LYS A C 1
ATOM 876 O O . LYS A 1 104 ? 13.020 -15.623 12.342 1.00 86.88 104 LYS A O 1
ATOM 881 N N . LEU A 1 105 ? 12.221 -17.690 11.918 1.00 90.19 105 LEU A N 1
ATOM 882 C CA . LEU A 1 105 ? 13.244 -18.092 10.942 1.00 90.19 105 LEU A CA 1
ATOM 883 C C . LEU A 1 105 ? 13.288 -17.187 9.699 1.00 90.19 105 LEU A C 1
ATOM 885 O O . LEU A 1 105 ? 14.352 -17.002 9.109 1.00 90.19 105 LEU A O 1
ATOM 889 N N . ASP A 1 106 ? 12.165 -16.566 9.336 1.00 91.31 106 ASP A N 1
ATOM 890 C CA . ASP A 1 106 ? 12.079 -15.696 8.160 1.00 91.31 106 ASP A CA 1
ATOM 891 C C . ASP A 1 106 ? 13.007 -14.482 8.249 1.00 91.31 106 ASP A C 1
ATOM 893 O O . ASP A 1 106 ? 13.378 -13.918 7.225 1.00 91.31 106 ASP A O 1
ATOM 897 N N . GLU A 1 107 ? 13.421 -14.082 9.453 1.00 89.69 107 GLU A N 1
ATOM 898 C CA . GLU A 1 107 ? 14.421 -13.030 9.631 1.00 89.69 107 GLU A CA 1
ATOM 899 C C . GLU A 1 107 ? 15.790 -13.443 9.081 1.00 89.69 107 GLU A C 1
ATOM 901 O O . GLU A 1 107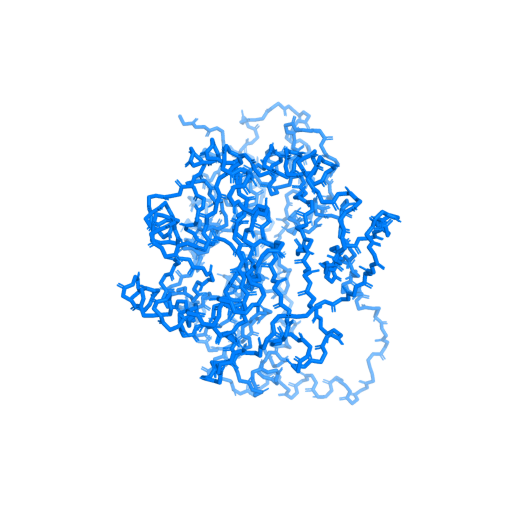 ? 16.434 -12.672 8.372 1.00 89.69 107 GLU A O 1
ATOM 906 N N . PHE A 1 108 ? 16.204 -14.687 9.320 1.00 91.31 108 PHE A N 1
ATOM 907 C CA . PHE A 1 108 ? 17.441 -15.226 8.765 1.00 91.31 108 PHE A CA 1
ATOM 908 C C . PHE A 1 108 ? 17.326 -15.459 7.251 1.00 91.31 108 PHE A C 1
ATOM 910 O O . PHE A 1 108 ? 18.225 -15.095 6.490 1.00 91.31 108 PHE A O 1
ATOM 917 N N . ILE A 1 109 ? 16.181 -15.976 6.790 1.00 93.81 109 ILE A N 1
ATOM 918 C CA . ILE A 1 109 ? 15.901 -16.157 5.356 1.00 93.81 109 ILE A CA 1
ATOM 919 C C . ILE A 1 109 ? 15.904 -14.811 4.622 1.00 93.81 109 ILE A C 1
ATOM 921 O O . ILE A 1 109 ? 16.429 -14.715 3.510 1.00 93.81 109 ILE A O 1
ATOM 925 N N . HIS A 1 110 ? 15.375 -13.751 5.239 1.00 92.38 110 HIS A N 1
ATOM 926 C CA . HIS A 1 110 ? 15.426 -12.396 4.695 1.00 92.38 110 HIS A CA 1
ATOM 927 C C . HIS A 1 110 ? 16.870 -11.923 4.487 1.00 92.38 110 HIS A C 1
ATOM 929 O O . HIS A 1 110 ? 17.200 -11.407 3.419 1.00 92.38 110 HIS A O 1
ATOM 935 N N . LEU A 1 111 ? 17.757 -12.154 5.462 1.00 89.94 111 LEU A N 1
ATOM 936 C CA . LEU A 1 111 ? 19.175 -11.802 5.338 1.00 89.94 111 LEU A CA 1
ATOM 937 C C . LEU A 1 111 ? 19.849 -12.540 4.174 1.00 89.94 111 LEU A C 1
ATOM 939 O O . LEU A 1 111 ? 20.541 -11.905 3.375 1.00 89.94 111 LEU A O 1
ATOM 943 N N . ILE A 1 112 ? 19.607 -13.849 4.030 1.00 91.81 112 ILE A N 1
ATOM 944 C CA . ILE A 1 112 ? 20.120 -14.629 2.891 1.00 91.81 112 ILE A CA 1
ATOM 945 C C . ILE A 1 112 ? 19.548 -14.100 1.570 1.00 91.81 112 ILE A C 1
ATOM 947 O O . ILE A 1 112 ? 20.292 -13.913 0.608 1.00 91.81 112 ILE A O 1
ATOM 951 N N . THR A 1 113 ? 18.246 -13.803 1.530 1.00 91.62 113 THR A N 1
ATOM 952 C CA . THR A 1 113 ? 17.550 -13.265 0.351 1.00 91.62 113 THR A CA 1
ATOM 953 C C . THR A 1 113 ? 18.211 -11.974 -0.134 1.00 91.62 113 THR A C 1
ATOM 955 O O . THR A 1 113 ? 18.621 -11.879 -1.291 1.00 91.62 113 THR A O 1
ATOM 958 N N . ILE A 1 114 ? 18.376 -10.993 0.759 1.00 88.12 114 ILE A N 1
ATOM 959 C CA . ILE A 1 114 ? 19.004 -9.708 0.431 1.00 88.12 114 ILE A CA 1
ATOM 960 C C . ILE A 1 114 ? 20.468 -9.896 0.033 1.00 88.12 114 ILE A C 1
ATOM 962 O O . ILE A 1 114 ? 20.941 -9.251 -0.903 1.00 88.12 114 ILE A O 1
ATOM 966 N N . GLN A 1 115 ? 21.194 -10.796 0.698 1.00 87.56 115 GLN A N 1
ATOM 967 C CA . GLN A 1 115 ? 22.585 -11.060 0.354 1.00 87.56 115 GLN A CA 1
ATOM 968 C C . GLN A 1 115 ? 22.722 -11.678 -1.045 1.00 87.56 115 GLN A C 1
ATOM 970 O O . GLN A 1 115 ? 23.585 -11.240 -1.808 1.00 87.56 115 GLN A O 1
ATOM 975 N N . LYS A 1 116 ? 21.849 -12.625 -1.417 1.00 88.50 116 LYS A N 1
ATOM 976 C CA . LYS A 1 116 ? 21.793 -13.196 -2.773 1.00 88.50 116 LYS A CA 1
ATOM 977 C C . LYS A 1 116 ? 21.527 -12.133 -3.837 1.00 88.50 116 LYS A C 1
ATOM 979 O O . LYS A 1 116 ? 22.190 -12.134 -4.873 1.00 88.50 116 LYS A O 1
ATOM 984 N N . LEU A 1 117 ? 20.622 -11.197 -3.554 1.00 86.25 117 LEU A N 1
ATOM 985 C CA . LEU A 1 117 ? 20.296 -10.098 -4.465 1.00 86.25 117 LEU A CA 1
ATOM 986 C C . LEU A 1 117 ? 21.442 -9.098 -4.622 1.00 86.25 117 LEU A C 1
ATOM 988 O O . LEU A 1 117 ? 21.767 -8.708 -5.739 1.00 86.25 117 LEU A O 1
ATOM 992 N N . ASN A 1 118 ? 22.112 -8.748 -3.524 1.00 81.62 118 ASN A N 1
ATOM 993 C CA . ASN A 1 118 ? 23.190 -7.759 -3.529 1.00 81.62 118 ASN A CA 1
ATOM 994 C C . ASN A 1 118 ? 24.501 -8.264 -4.150 1.00 81.62 118 ASN A C 1
ATOM 996 O O . ASN A 1 118 ? 25.319 -7.452 -4.578 1.00 81.62 118 ASN A O 1
ATOM 1000 N N . GLN A 1 119 ? 24.756 -9.578 -4.169 1.00 72.94 119 GLN A N 1
ATOM 1001 C CA . GLN A 1 119 ? 25.996 -10.105 -4.754 1.00 72.94 119 GLN A CA 1
ATOM 1002 C C . GLN A 1 119 ? 26.041 -9.984 -6.281 1.00 72.94 119 GLN A C 1
ATOM 1004 O O . GLN A 1 119 ? 27.123 -9.865 -6.861 1.00 72.94 119 GLN A O 1
ATOM 1009 N N . LYS A 1 120 ? 24.886 -10.001 -6.954 1.00 71.06 120 LYS A N 1
ATOM 1010 C CA . LYS A 1 120 ? 24.829 -9.825 -8.405 1.00 71.06 120 LYS A CA 1
ATOM 1011 C C . LYS A 1 120 ? 24.909 -8.339 -8.740 1.00 71.06 120 LYS A C 1
ATOM 1013 O O . LYS A 1 120 ? 23.985 -7.581 -8.476 1.00 71.06 120 LYS A O 1
ATOM 1018 N N . LYS A 1 121 ? 26.001 -7.927 -9.391 1.00 72.38 121 LYS A N 1
ATOM 1019 C CA . LYS A 1 121 ? 26.078 -6.619 -10.056 1.00 72.38 121 LYS A CA 1
ATOM 1020 C C . LYS A 1 121 ? 25.123 -6.615 -11.248 1.00 72.38 121 LYS A C 1
ATOM 1022 O O . LYS A 1 121 ? 25.463 -7.100 -12.327 1.00 72.38 121 LYS A O 1
ATOM 1027 N N . VAL A 1 122 ? 23.920 -6.107 -11.025 1.00 82.50 122 VAL A N 1
ATOM 1028 C CA . VAL A 1 122 ? 22.905 -5.944 -12.061 1.00 82.50 122 VAL A CA 1
ATOM 1029 C C . VAL A 1 122 ? 23.290 -4.760 -12.954 1.00 82.50 122 VAL A C 1
ATOM 1031 O O . VAL A 1 122 ? 23.687 -3.706 -12.460 1.00 82.50 122 VAL A O 1
ATOM 1034 N N . LYS A 1 123 ? 23.227 -4.944 -14.277 1.00 90.50 123 LYS A N 1
ATOM 1035 C CA . LYS A 1 123 ? 23.488 -3.889 -15.268 1.00 90.50 123 LYS A CA 1
ATOM 1036 C C . LYS A 1 123 ? 22.170 -3.423 -15.875 1.00 90.50 123 LYS A C 1
ATOM 1038 O O . LYS A 1 123 ? 21.344 -4.267 -16.206 1.00 90.50 123 LYS A O 1
ATOM 1043 N N . ASN A 1 124 ? 22.026 -2.128 -16.128 1.00 92.50 124 ASN A N 1
ATOM 1044 C CA . ASN A 1 124 ? 20.862 -1.585 -16.831 1.00 92.50 124 ASN A CA 1
ATOM 1045 C C . ASN A 1 124 ? 21.024 -1.721 -18.355 1.00 92.50 124 ASN A C 1
ATOM 1047 O O . ASN A 1 124 ? 22.113 -1.537 -18.905 1.00 92.50 124 ASN A O 1
ATOM 1051 N N . ASN A 1 125 ? 19.929 -2.030 -19.033 1.00 96.25 125 ASN A N 1
ATOM 1052 C CA . ASN A 1 125 ? 19.746 -2.027 -20.472 1.00 96.25 125 ASN A CA 1
ATOM 1053 C C . ASN A 1 125 ? 19.560 -0.585 -20.966 1.00 96.25 125 ASN A C 1
ATOM 1055 O O . ASN A 1 125 ? 18.449 -0.067 -21.101 1.00 96.25 125 ASN A O 1
ATOM 1059 N N . LYS A 1 126 ? 20.688 0.084 -21.219 1.00 96.44 126 LYS A N 1
ATOM 1060 C CA . LYS A 1 126 ? 20.700 1.464 -21.721 1.00 96.44 126 LYS A CA 1
ATOM 1061 C C . LYS A 1 126 ? 20.008 1.592 -23.082 1.00 96.44 126 LYS A C 1
ATOM 1063 O O . LYS A 1 126 ? 19.354 2.601 -23.318 1.00 96.44 126 LYS A O 1
ATOM 1068 N N . ILE A 1 127 ? 20.124 0.576 -23.940 1.00 97.69 127 ILE A N 1
ATOM 1069 C CA . ILE A 1 127 ? 19.525 0.564 -25.282 1.00 97.69 127 ILE A CA 1
ATOM 1070 C C . ILE A 1 127 ? 17.999 0.579 -25.166 1.00 97.69 127 ILE A C 1
ATOM 1072 O O . ILE A 1 127 ? 17.350 1.444 -25.750 1.00 97.69 127 ILE A O 1
ATOM 1076 N N . LEU A 1 128 ? 17.435 -0.303 -24.335 1.00 98.00 128 LEU A N 1
ATOM 1077 C CA . LEU A 1 128 ? 15.996 -0.346 -24.078 1.00 98.00 128 LEU A CA 1
ATOM 1078 C C . LEU A 1 128 ? 15.477 0.971 -23.493 1.00 98.00 128 LEU A C 1
ATOM 1080 O O . LEU A 1 128 ? 14.439 1.462 -23.930 1.00 98.00 128 LEU A O 1
ATOM 1084 N N . LYS A 1 129 ? 16.210 1.572 -22.543 1.00 98.12 129 LYS A N 1
ATOM 1085 C CA . LYS A 1 129 ? 15.838 2.873 -21.963 1.00 98.12 129 LYS A CA 1
ATOM 1086 C C . LYS A 1 129 ? 15.817 3.980 -23.016 1.00 98.12 129 LYS A C 1
ATOM 1088 O O . LYS A 1 129 ? 14.881 4.772 -23.030 1.00 98.12 129 LYS A O 1
ATOM 1093 N N . VAL A 1 130 ? 16.822 4.042 -23.891 1.00 98.31 130 VAL A N 1
ATOM 1094 C CA . VAL A 1 130 ? 16.871 5.029 -24.983 1.00 98.31 130 VAL A CA 1
ATOM 1095 C C . VAL A 1 130 ? 15.712 4.815 -25.953 1.00 98.31 130 VAL A C 1
ATOM 1097 O O . VAL A 1 130 ? 14.992 5.766 -26.237 1.00 98.31 130 VAL A O 1
ATOM 1100 N N . LYS A 1 131 ? 15.469 3.573 -26.389 1.00 98.50 131 LYS A N 1
ATOM 1101 C CA . LYS A 1 131 ? 14.341 3.238 -27.270 1.00 98.50 131 LYS A CA 1
ATOM 1102 C C . LYS A 1 131 ? 13.001 3.639 -26.646 1.00 98.50 131 LYS A C 1
ATOM 1104 O O . LYS A 1 131 ? 12.213 4.325 -27.285 1.00 98.50 131 LYS A O 1
ATOM 1109 N N . PHE A 1 132 ? 12.789 3.299 -25.374 1.00 98.69 132 PHE A N 1
ATOM 1110 C CA . PHE A 1 132 ? 11.603 3.703 -24.622 1.00 98.69 132 PHE A CA 1
ATOM 1111 C C . PHE A 1 132 ? 11.438 5.223 -24.572 1.00 98.69 132 PHE A C 1
ATOM 1113 O O . PHE A 1 132 ? 10.362 5.722 -24.884 1.00 98.69 132 PHE A O 1
ATOM 1120 N N . LEU A 1 133 ? 12.492 5.958 -24.202 1.00 98.56 133 LEU A N 1
ATOM 1121 C CA . LEU A 1 133 ? 12.456 7.417 -24.108 1.00 98.56 133 LEU A CA 1
ATOM 1122 C C . LEU A 1 133 ? 12.130 8.071 -25.457 1.00 98.56 133 LEU A C 1
ATOM 1124 O O . LEU A 1 133 ? 11.295 8.969 -25.482 1.00 98.56 133 LEU A O 1
ATOM 1128 N N . ASN A 1 134 ? 12.724 7.588 -26.550 1.00 98.38 134 ASN A N 1
ATOM 1129 C CA . ASN A 1 134 ? 12.461 8.096 -27.897 1.00 98.38 134 ASN A CA 1
ATOM 1130 C C . ASN A 1 134 ? 11.004 7.848 -28.325 1.00 98.38 134 ASN A C 1
ATOM 1132 O O . ASN A 1 134 ? 10.376 8.726 -28.907 1.00 98.38 134 ASN A O 1
ATOM 1136 N N . GLU A 1 135 ? 10.437 6.675 -28.015 1.00 98.31 135 GLU A N 1
ATOM 1137 C CA . GLU A 1 135 ? 9.046 6.356 -28.371 1.00 98.31 135 GLU A CA 1
ATOM 1138 C C . GLU A 1 135 ? 8.017 7.171 -27.569 1.00 98.31 135 GLU A C 1
ATOM 1140 O O . GLU A 1 135 ? 6.936 7.468 -28.078 1.00 98.31 135 GLU A O 1
ATOM 1145 N N . ILE A 1 136 ? 8.324 7.552 -26.322 1.00 98.12 136 ILE A N 1
ATOM 1146 C CA . ILE A 1 136 ? 7.391 8.330 -25.491 1.00 98.12 136 ILE A CA 1
ATOM 1147 C C . ILE A 1 136 ? 7.572 9.845 -25.612 1.00 98.12 136 ILE A C 1
ATOM 1149 O O . ILE A 1 136 ? 6.668 10.567 -25.198 1.00 98.12 136 ILE A O 1
ATOM 1153 N N . GLU A 1 137 ? 8.704 10.338 -26.122 1.00 98.12 137 GLU A N 1
ATOM 1154 C CA . GLU A 1 137 ? 9.010 11.773 -26.223 1.00 98.12 137 GLU A CA 1
ATOM 1155 C C . GLU A 1 137 ? 7.881 12.587 -26.882 1.00 98.12 137 GLU A C 1
ATOM 1157 O O . GLU A 1 137 ? 7.449 13.570 -26.270 1.00 98.12 137 GLU A O 1
ATOM 1162 N N . PRO A 1 138 ? 7.272 12.145 -28.007 1.00 97.38 138 PRO A N 1
ATOM 1163 C CA . PRO A 1 138 ? 6.163 12.865 -28.643 1.00 97.38 138 PRO A CA 1
ATOM 1164 C C . PRO A 1 138 ? 4.900 12.995 -27.776 1.00 97.38 138 PRO A C 1
ATOM 1166 O O . PRO A 1 138 ? 3.993 13.758 -28.100 1.00 97.38 138 PRO A O 1
ATOM 1169 N N . LEU A 1 139 ? 4.796 12.244 -26.674 1.00 97.00 139 LEU A N 1
ATOM 1170 C CA . LEU A 1 139 ? 3.662 12.313 -25.748 1.00 97.00 139 LEU A CA 1
ATOM 1171 C C . LEU A 1 139 ? 3.798 13.458 -24.730 1.00 97.00 139 LEU A C 1
ATOM 1173 O O . LEU A 1 139 ? 2.899 13.663 -23.906 1.00 97.00 139 LEU A O 1
ATOM 1177 N N . PHE A 1 140 ? 4.923 14.173 -24.711 1.00 95.75 140 PHE A N 1
ATOM 1178 C CA . PHE A 1 140 ? 5.249 15.211 -23.736 1.00 95.75 140 PHE A CA 1
ATOM 1179 C C . PHE A 1 140 ? 5.552 16.552 -24.410 1.00 95.75 140 PHE A C 1
ATOM 1181 O O . PHE A 1 140 ? 6.071 16.605 -25.516 1.00 95.75 140 PHE A O 1
ATOM 1188 N N . GLY A 1 141 ? 5.285 17.651 -23.696 1.00 94.56 141 GLY A N 1
ATOM 1189 C CA . GLY A 1 141 ? 5.954 18.917 -23.992 1.00 94.56 141 GLY A CA 1
ATOM 1190 C C . GLY A 1 141 ? 7.428 18.835 -23.585 1.00 94.56 141 GLY A C 1
ATOM 1191 O O . GLY A 1 141 ? 7.765 18.121 -22.638 1.00 94.56 141 GLY A O 1
ATOM 1192 N N . GLN A 1 142 ? 8.299 19.587 -24.263 1.00 93.94 142 GLN A N 1
ATOM 1193 C CA . GLN A 1 142 ? 9.759 19.505 -24.109 1.00 93.94 142 GLN A CA 1
ATOM 1194 C C . GLN A 1 142 ? 10.221 19.559 -22.640 1.00 93.94 142 GLN A C 1
ATOM 1196 O O . GLN A 1 142 ? 10.965 18.693 -22.179 1.00 93.94 142 GLN A O 1
ATOM 1201 N N . LEU A 1 143 ? 9.732 20.534 -21.865 1.00 94.12 143 LEU A N 1
ATOM 1202 C CA . LEU A 1 143 ? 10.103 20.689 -20.453 1.00 94.12 143 LEU A CA 1
ATOM 1203 C C . LEU A 1 143 ? 9.623 19.525 -19.575 1.00 94.12 143 LEU A C 1
ATOM 1205 O O . LEU A 1 143 ? 10.338 19.094 -18.667 1.00 94.12 143 LEU A O 1
ATOM 1209 N N . ASP A 1 144 ? 8.427 19.000 -19.837 1.00 94.38 144 ASP A N 1
ATOM 1210 C CA . ASP A 1 144 ? 7.871 17.881 -19.075 1.00 94.38 144 ASP A CA 1
ATOM 1211 C C . ASP A 1 144 ? 8.577 16.568 -19.409 1.00 94.38 144 ASP A C 1
ATOM 1213 O O . ASP A 1 144 ? 8.751 15.729 -18.524 1.00 94.38 144 ASP A O 1
ATOM 1217 N N . PHE A 1 145 ? 9.020 16.399 -20.658 1.00 97.69 145 PHE A N 1
ATOM 1218 C CA . PHE A 1 145 ? 9.825 15.253 -21.062 1.00 97.69 145 PHE A CA 1
ATOM 1219 C C . PHE A 1 145 ? 11.182 15.246 -20.358 1.00 97.69 145 PHE A C 1
ATOM 1221 O O . PHE A 1 145 ? 11.581 14.225 -19.800 1.00 97.69 145 PHE A O 1
ATOM 1228 N N . VAL A 1 146 ? 11.867 16.395 -20.310 1.00 96.75 146 VAL A N 1
ATOM 1229 C CA . VAL A 1 146 ? 13.150 16.528 -19.603 1.00 96.75 146 VAL A CA 1
ATOM 1230 C C . VAL A 1 146 ? 12.993 16.167 -18.125 1.00 96.75 146 VAL A C 1
ATOM 1232 O O . VAL A 1 146 ? 13.787 15.389 -17.594 1.00 96.75 146 VAL A O 1
ATOM 1235 N N . LYS A 1 147 ? 11.939 16.662 -17.462 1.00 95.69 147 LYS A N 1
ATOM 1236 C CA . LYS A 1 147 ? 11.632 16.295 -16.068 1.00 95.69 147 LYS A CA 1
ATOM 1237 C C . LYS A 1 147 ? 11.357 14.800 -15.921 1.00 95.69 147 LYS A C 1
ATOM 1239 O O . LYS A 1 147 ? 11.939 14.169 -15.041 1.00 95.69 147 LYS A O 1
ATOM 1244 N N . PHE A 1 148 ? 10.534 14.227 -16.798 1.00 97.81 148 PHE A N 1
ATOM 1245 C CA . PHE A 1 148 ? 10.224 12.798 -16.780 1.00 97.81 148 PHE A CA 1
ATOM 1246 C C . PHE A 1 148 ? 11.494 11.956 -16.906 1.00 97.81 148 PHE A C 1
ATOM 1248 O O . PHE A 1 148 ? 11.751 11.094 -16.068 1.00 97.81 148 PHE A O 1
ATOM 1255 N N . LYS A 1 149 ? 12.329 12.257 -17.905 1.00 97.56 149 LYS A N 1
ATOM 1256 C CA . LYS A 1 149 ? 13.597 11.572 -18.175 1.00 97.56 149 LYS A CA 1
ATOM 1257 C C . LYS A 1 149 ? 14.555 11.625 -16.985 1.00 97.56 149 LYS A C 1
ATOM 1259 O O . LYS A 1 149 ? 15.228 10.634 -16.715 1.00 97.56 149 LYS A O 1
ATOM 1264 N N . LEU A 1 150 ? 14.618 12.760 -16.284 1.00 96.00 150 LEU A N 1
ATOM 1265 C CA . LEU A 1 150 ? 15.464 12.934 -15.101 1.00 96.00 150 LEU A CA 1
ATOM 1266 C C . LEU A 1 150 ? 14.989 12.103 -13.905 1.00 96.00 150 LEU A C 1
ATOM 1268 O O . LEU A 1 150 ? 15.819 11.595 -13.156 1.00 96.00 150 LEU A O 1
ATOM 1272 N N . VAL A 1 151 ? 13.676 11.986 -13.707 1.00 96.56 151 VAL A N 1
ATOM 1273 C CA . VAL A 1 151 ? 13.083 11.280 -12.560 1.00 96.56 151 VAL A CA 1
ATOM 1274 C C . VAL A 1 151 ? 13.007 9.768 -12.798 1.00 96.56 151 VAL A C 1
ATOM 1276 O O . VAL A 1 151 ? 13.171 8.994 -11.854 1.00 96.56 151 VAL A O 1
ATOM 1279 N N . LEU A 1 152 ? 12.786 9.346 -14.049 1.00 97.62 152 LEU A N 1
ATOM 1280 C CA . LEU A 1 152 ? 12.627 7.950 -14.456 1.00 97.62 152 LEU A CA 1
ATOM 1281 C C . LEU A 1 152 ? 13.790 7.076 -13.989 1.00 97.62 152 LEU A C 1
ATOM 1283 O O . LEU A 1 152 ? 14.929 7.242 -14.441 1.00 97.62 152 LEU A O 1
ATOM 1287 N N . SER A 1 153 ? 13.468 6.085 -13.154 1.00 94.75 153 SER A N 1
ATOM 1288 C CA . SER A 1 153 ? 14.497 5.220 -12.601 1.00 94.75 153 SER A CA 1
ATOM 1289 C C . SER A 1 153 ? 15.080 4.252 -13.625 1.00 94.75 153 SER A C 1
ATOM 1291 O O . SER A 1 153 ? 14.368 3.586 -14.376 1.00 94.75 153 SER A O 1
ATOM 1293 N N . ASP A 1 154 ? 16.398 4.128 -13.598 1.00 94.12 154 ASP A N 1
ATOM 1294 C CA . ASP A 1 154 ? 17.179 3.126 -14.311 1.00 94.12 154 ASP A CA 1
ATOM 1295 C C . ASP A 1 154 ? 16.805 1.682 -13.925 1.00 94.12 154 ASP A C 1
ATOM 1297 O O . ASP A 1 154 ? 16.933 0.773 -14.744 1.00 94.12 154 ASP A O 1
ATOM 1301 N N . CYS A 1 155 ? 16.281 1.473 -12.710 1.00 94.00 155 CYS A N 1
ATOM 1302 C CA . CYS A 1 155 ? 15.886 0.157 -12.200 1.00 94.00 155 CYS A CA 1
ATOM 1303 C C . CYS A 1 155 ? 14.756 -0.511 -13.004 1.00 94.00 155 CYS A C 1
ATOM 1305 O O . CYS A 1 155 ? 14.621 -1.732 -12.960 1.00 94.00 155 CYS A O 1
ATOM 1307 N N . PHE A 1 156 ? 13.955 0.257 -13.750 1.00 96.38 156 PHE A N 1
ATOM 1308 C CA . PHE A 1 156 ? 12.945 -0.302 -14.658 1.00 96.38 156 PHE A CA 1
ATOM 1309 C C . PHE A 1 156 ? 13.568 -0.953 -15.900 1.00 96.38 156 PHE A C 1
ATOM 1311 O O . PHE A 1 156 ? 12.961 -1.807 -16.531 1.00 96.38 156 PHE A O 1
ATOM 1318 N N . PHE A 1 157 ? 14.815 -0.621 -16.222 1.00 96.69 157 PHE A N 1
ATOM 1319 C CA . PHE A 1 157 ? 15.498 -1.108 -17.415 1.00 96.69 157 PHE A CA 1
ATOM 1320 C C . PHE A 1 157 ? 16.604 -2.092 -17.063 1.00 96.69 157 PHE A C 1
ATOM 1322 O O . PHE A 1 157 ? 17.581 -2.189 -17.786 1.00 96.69 157 PHE A O 1
ATOM 1329 N N . ILE A 1 158 ? 16.508 -2.820 -15.956 1.00 94.69 158 ILE A N 1
ATOM 1330 C CA . ILE A 1 158 ? 17.499 -3.837 -15.591 1.00 94.69 158 ILE A CA 1
ATOM 1331 C C . ILE A 1 158 ? 17.628 -4.895 -16.705 1.00 94.69 158 ILE A C 1
ATOM 1333 O O . ILE A 1 158 ? 16.629 -5.345 -17.258 1.00 94.69 158 ILE A O 1
ATOM 1337 N N . ASN A 1 159 ? 18.850 -5.320 -17.048 1.00 94.62 159 ASN A N 1
ATOM 1338 C CA . ASN A 1 159 ? 19.039 -6.489 -17.911 1.00 94.62 159 ASN A CA 1
ATOM 1339 C C . ASN A 1 159 ? 18.588 -7.751 -17.170 1.00 94.62 159 ASN A C 1
ATOM 1341 O O . ASN A 1 159 ? 19.026 -7.957 -16.032 1.00 94.62 159 ASN A O 1
ATOM 1345 N N . PRO A 1 160 ? 17.802 -8.633 -17.805 1.00 94.12 160 PRO A N 1
ATOM 1346 C CA . PRO A 1 160 ? 17.451 -9.894 -17.189 1.00 94.12 160 PRO A CA 1
ATOM 1347 C C . PRO A 1 160 ? 18.692 -10.721 -16.835 1.00 94.12 160 PRO A C 1
ATOM 1349 O O . PRO A 1 160 ? 19.665 -10.774 -17.590 1.00 94.12 160 PRO A O 1
ATOM 1352 N N . TYR A 1 161 ? 18.668 -11.384 -15.683 1.00 92.12 161 TYR A N 1
ATOM 1353 C CA . TYR A 1 161 ? 19.834 -12.096 -15.155 1.00 92.12 161 TYR A CA 1
ATOM 1354 C C . TYR A 1 161 ? 19.444 -13.395 -14.447 1.00 92.12 161 TYR A C 1
ATOM 1356 O O . TYR A 1 161 ? 18.270 -13.687 -14.253 1.00 92.12 161 TYR A O 1
ATOM 1364 N N . LYS A 1 162 ? 20.435 -14.216 -14.083 1.00 90.06 162 LYS A N 1
ATOM 1365 C CA . LYS A 1 162 ? 20.227 -15.451 -13.311 1.00 90.06 162 LYS A CA 1
ATOM 1366 C C . LYS A 1 162 ? 20.795 -15.308 -11.903 1.00 90.06 162 LYS A C 1
ATOM 1368 O O . LYS A 1 162 ? 21.872 -14.724 -11.734 1.00 90.06 162 LYS A O 1
ATOM 1373 N N . ILE A 1 163 ? 20.108 -15.887 -10.920 1.00 87.50 163 ILE A N 1
ATOM 1374 C CA . ILE A 1 163 ? 20.581 -16.004 -9.533 1.00 87.50 163 ILE A CA 1
ATOM 1375 C C . ILE A 1 163 ? 20.726 -17.484 -9.185 1.00 87.50 163 ILE A C 1
ATOM 1377 O O . ILE A 1 163 ? 19.846 -18.292 -9.484 1.00 87.50 163 ILE A O 1
ATOM 1381 N N . PHE A 1 164 ? 21.855 -17.834 -8.570 1.00 84.06 164 PHE A N 1
ATOM 1382 C CA . PHE A 1 164 ? 22.154 -19.202 -8.161 1.00 84.06 164 PHE A CA 1
ATOM 1383 C C . PHE A 1 164 ? 21.308 -19.618 -6.951 1.00 84.06 164 PHE A C 1
ATOM 1385 O O . PHE A 1 164 ? 21.250 -18.884 -5.960 1.00 84.06 164 PHE A O 1
ATOM 1392 N N . LEU A 1 165 ? 20.680 -20.799 -7.032 1.00 84.00 165 LEU A N 1
ATOM 1393 C CA . LEU A 1 165 ? 19.852 -21.386 -5.969 1.00 84.00 165 LEU A CA 1
ATOM 1394 C C . LEU A 1 165 ? 18.889 -20.363 -5.349 1.00 84.00 165 LEU A C 1
ATOM 1396 O O . LEU A 1 165 ? 18.901 -20.134 -4.135 1.00 84.00 165 LEU A O 1
ATOM 1400 N N . PHE A 1 166 ? 18.126 -19.682 -6.206 1.00 88.69 166 PHE A N 1
ATOM 1401 C CA . PHE A 1 166 ? 17.081 -18.764 -5.774 1.00 88.69 166 PHE A CA 1
ATOM 1402 C C . PHE A 1 166 ? 15.719 -19.456 -5.895 1.00 88.69 166 PHE A C 1
ATOM 1404 O O . PHE A 1 166 ? 15.435 -20.023 -6.951 1.00 88.69 166 PHE A O 1
ATOM 1411 N N . PRO A 1 167 ? 14.889 -19.446 -4.842 1.00 91.56 167 PRO A N 1
ATOM 1412 C CA . PRO A 1 167 ? 13.597 -20.115 -4.867 1.00 91.56 167 PRO A CA 1
ATOM 1413 C C . PRO A 1 167 ? 12.603 -19.359 -5.753 1.00 91.56 167 PRO A C 1
ATOM 1415 O O . PRO A 1 167 ? 12.719 -18.153 -5.968 1.00 91.56 167 PRO A O 1
ATOM 1418 N N . ASN A 1 168 ? 11.591 -20.069 -6.244 1.00 91.25 168 ASN A N 1
ATOM 1419 C CA . ASN A 1 168 ? 10.501 -19.476 -7.020 1.00 91.25 168 ASN A CA 1
ATOM 1420 C C . ASN A 1 168 ? 9.454 -18.773 -6.137 1.00 91.25 168 ASN A C 1
ATOM 1422 O O . ASN A 1 168 ? 8.817 -17.829 -6.598 1.00 91.25 168 ASN A O 1
ATOM 1426 N N . GLN A 1 169 ? 9.292 -19.211 -4.885 1.00 95.50 169 GLN A N 1
ATOM 1427 C CA . GLN A 1 169 ? 8.349 -18.653 -3.922 1.00 95.50 169 GLN A CA 1
ATOM 1428 C C . GLN A 1 169 ? 8.973 -17.487 -3.150 1.00 95.50 169 GLN A C 1
ATOM 1430 O O . GLN A 1 169 ? 10.046 -17.624 -2.555 1.00 95.50 169 GLN A O 1
ATOM 1435 N N . VAL A 1 170 ? 8.276 -16.351 -3.114 1.00 95.12 170 VAL A N 1
ATOM 1436 C CA . VAL A 1 170 ? 8.717 -15.136 -2.419 1.00 95.12 170 VAL A CA 1
ATOM 1437 C C . VAL A 1 170 ? 7.574 -14.546 -1.598 1.00 95.12 170 VAL A C 1
ATOM 1439 O O . VAL A 1 170 ? 6.465 -14.398 -2.099 1.00 95.12 170 VAL A O 1
ATOM 1442 N N . TYR A 1 171 ? 7.865 -14.167 -0.354 1.00 94.75 171 TYR A N 1
ATOM 1443 C CA . TYR A 1 171 ? 6.929 -13.493 0.550 1.00 94.75 171 TYR A CA 1
ATOM 1444 C C . TYR A 1 171 ? 7.381 -12.061 0.817 1.00 94.75 171 TYR A C 1
ATOM 1446 O O . TYR A 1 171 ? 8.563 -11.821 1.071 1.00 94.75 171 TYR A O 1
ATOM 1454 N N . GLY A 1 172 ? 6.467 -11.094 0.810 1.00 93.62 172 GLY A N 1
ATOM 1455 C CA . GLY A 1 172 ? 6.834 -9.699 1.049 1.00 93.62 172 GLY A CA 1
ATOM 1456 C C . GLY A 1 172 ? 5.684 -8.720 0.927 1.00 93.62 172 GLY A C 1
ATOM 1457 O O . GLY A 1 172 ? 4.638 -9.054 0.392 1.00 93.62 172 GLY A O 1
ATOM 1458 N N . ALA A 1 173 ? 5.900 -7.480 1.356 1.00 91.69 173 ALA A N 1
ATOM 1459 C CA . ALA A 1 173 ? 5.008 -6.388 0.981 1.00 91.69 173 ALA A CA 1
ATOM 1460 C C . ALA A 1 173 ? 5.205 -6.040 -0.507 1.00 91.69 173 ALA A C 1
ATOM 1462 O O . ALA A 1 173 ? 6.361 -5.882 -0.911 1.00 91.69 173 ALA A O 1
ATOM 1463 N N . PRO A 1 174 ? 4.150 -5.844 -1.319 1.00 92.62 174 PRO A N 1
ATOM 1464 C CA . PRO A 1 174 ? 4.298 -5.452 -2.728 1.00 92.62 174 PRO A CA 1
ATOM 1465 C C . PRO A 1 174 ? 5.130 -4.171 -2.918 1.00 92.62 174 PRO A C 1
ATOM 1467 O O . PRO A 1 174 ? 6.025 -4.117 -3.762 1.00 92.62 174 PRO A O 1
ATOM 1470 N N . LEU A 1 175 ? 4.956 -3.177 -2.036 1.00 91.25 175 LEU A N 1
ATOM 1471 C CA . LEU A 1 175 ? 5.772 -1.952 -2.022 1.00 91.25 175 LEU A CA 1
ATOM 1472 C C . LEU A 1 175 ? 7.275 -2.201 -1.792 1.00 91.25 175 LEU A C 1
ATOM 1474 O O . LEU A 1 175 ? 8.089 -1.321 -2.068 1.00 91.25 175 LEU A O 1
ATOM 1478 N N . ALA A 1 176 ? 7.693 -3.383 -1.320 1.00 91.12 176 ALA A N 1
ATOM 1479 C CA . ALA A 1 176 ? 9.110 -3.713 -1.182 1.00 91.12 176 ALA A CA 1
ATOM 1480 C C . ALA A 1 176 ? 9.845 -3.719 -2.532 1.00 91.12 176 ALA A C 1
ATOM 1482 O O . ALA A 1 176 ? 11.056 -3.487 -2.537 1.00 91.12 176 ALA A O 1
ATOM 1483 N N . PHE A 1 177 ? 9.141 -3.933 -3.653 1.00 93.50 177 PHE A N 1
ATOM 1484 C CA . PHE A 1 177 ? 9.709 -3.850 -5.002 1.00 93.50 177 PHE A CA 1
ATOM 1485 C C . PHE A 1 177 ? 10.058 -2.424 -5.441 1.00 93.50 177 PHE A C 1
ATOM 1487 O O . PHE A 1 177 ? 10.823 -2.270 -6.383 1.00 93.50 177 PHE A O 1
ATOM 1494 N N . LEU A 1 178 ? 9.608 -1.379 -4.737 1.00 90.06 178 LEU A N 1
ATOM 1495 C CA . LEU A 1 178 ? 10.087 -0.009 -4.973 1.00 90.06 178 LEU A CA 1
ATOM 1496 C C . LEU A 1 178 ? 11.498 0.238 -4.411 1.00 90.06 178 LEU A C 1
ATOM 1498 O O . LEU A 1 178 ?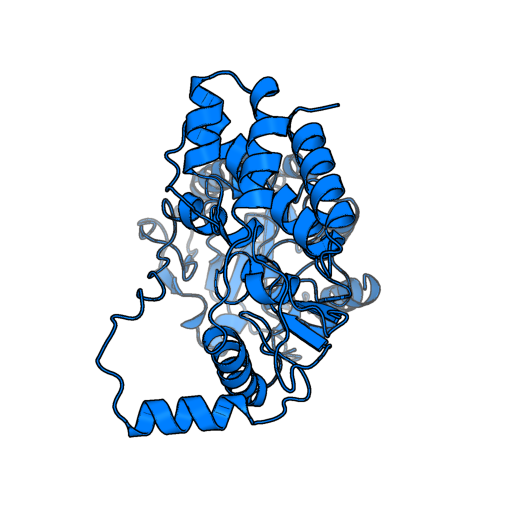 12.044 1.332 -4.535 1.00 90.06 178 LEU A O 1
ATOM 1502 N N . ARG A 1 179 ? 12.132 -0.777 -3.812 1.00 84.88 179 ARG A N 1
ATOM 1503 C CA . ARG A 1 179 ? 13.523 -0.712 -3.352 1.00 84.88 179 ARG A CA 1
ATOM 1504 C C . ARG A 1 179 ? 14.456 -1.351 -4.371 1.00 84.88 179 ARG A C 1
ATOM 1506 O O . ARG A 1 179 ? 14.213 -2.473 -4.811 1.00 84.88 179 ARG A O 1
ATOM 1513 N N . ALA A 1 180 ? 15.572 -0.678 -4.654 1.00 70.25 180 ALA A N 1
ATOM 1514 C CA . ALA A 1 180 ? 16.536 -1.083 -5.682 1.00 70.25 180 ALA A CA 1
ATOM 1515 C C . ALA A 1 180 ? 17.029 -2.538 -5.542 1.00 70.25 180 ALA A C 1
ATOM 1517 O O . ALA A 1 180 ? 17.187 -3.235 -6.536 1.00 70.25 180 ALA A O 1
ATOM 1518 N N . ASN A 1 181 ? 17.214 -3.039 -4.316 1.00 76.75 181 ASN A N 1
ATOM 1519 C CA . ASN A 1 181 ? 17.689 -4.413 -4.116 1.00 76.75 181 ASN A CA 1
ATOM 1520 C C . ASN A 1 181 ? 16.598 -5.460 -4.401 1.00 76.75 181 ASN A C 1
ATOM 1522 O O . ASN A 1 181 ? 16.903 -6.563 -4.838 1.00 76.75 181 ASN A O 1
ATOM 1526 N N . SER A 1 182 ? 15.330 -5.127 -4.150 1.00 88.56 182 SER A N 1
ATOM 1527 C CA . SER A 1 182 ? 14.205 -6.055 -4.308 1.00 88.56 182 SER A CA 1
ATOM 1528 C C . SER A 1 182 ? 13.676 -6.076 -5.738 1.00 88.56 182 SER A C 1
ATOM 1530 O O . SER A 1 182 ? 13.264 -7.130 -6.211 1.00 88.56 182 SER A O 1
ATOM 1532 N N . VAL A 1 183 ? 13.684 -4.929 -6.430 1.00 91.00 183 VAL A N 1
ATOM 1533 C CA . VAL A 1 183 ? 13.139 -4.799 -7.794 1.00 91.00 183 VAL A CA 1
ATOM 1534 C C . VAL A 1 183 ? 13.832 -5.733 -8.785 1.00 91.00 183 VAL A C 1
ATOM 1536 O O . VAL A 1 183 ? 13.187 -6.260 -9.685 1.00 91.00 183 VAL A O 1
ATOM 1539 N N . GLY A 1 184 ? 15.122 -6.018 -8.563 1.00 89.94 184 GLY A N 1
ATOM 1540 C CA . GLY A 1 184 ? 15.910 -6.935 -9.384 1.00 89.94 184 GLY A CA 1
ATOM 1541 C C . GLY A 1 184 ? 15.298 -8.334 -9.494 1.00 89.94 184 GLY A C 1
ATOM 1542 O O . GLY A 1 184 ? 15.422 -8.963 -10.541 1.00 89.94 184 GLY A O 1
ATOM 1543 N N . LEU A 1 185 ? 14.554 -8.792 -8.478 1.00 91.44 185 LEU A N 1
ATOM 1544 C CA . LEU A 1 185 ? 13.852 -10.080 -8.515 1.00 91.44 185 LEU A CA 1
ATOM 1545 C C . LEU A 1 185 ? 12.893 -10.221 -9.691 1.00 91.44 185 LEU A C 1
ATOM 1547 O O . LEU A 1 185 ? 12.738 -11.320 -10.219 1.00 91.44 185 LEU A O 1
ATOM 1551 N N . LEU A 1 186 ? 12.266 -9.122 -10.109 1.00 93.44 186 LEU A N 1
ATOM 1552 C CA . LEU A 1 186 ? 11.329 -9.143 -11.225 1.00 93.44 186 LEU A CA 1
ATOM 1553 C C . LEU A 1 186 ? 12.036 -9.481 -12.549 1.00 93.44 186 LEU A C 1
ATOM 1555 O O . LEU A 1 186 ? 11.401 -10.002 -13.458 1.00 93.44 186 LEU A O 1
ATOM 1559 N N . PHE A 1 187 ? 13.354 -9.279 -12.629 1.00 93.56 187 PHE A N 1
ATOM 1560 C CA . PHE A 1 187 ? 14.172 -9.469 -13.828 1.00 93.56 187 PHE A CA 1
ATOM 1561 C C . PHE A 1 187 ? 14.957 -10.798 -13.841 1.00 93.56 187 PHE A C 1
ATOM 1563 O O . PHE A 1 187 ? 15.826 -11.005 -14.691 1.00 93.56 187 PHE A O 1
ATOM 1570 N N . VAL A 1 188 ? 14.685 -11.723 -12.915 1.00 91.25 188 VAL A N 1
ATOM 1571 C CA . VAL A 1 188 ? 15.401 -13.008 -12.839 1.00 91.25 188 VAL A CA 1
ATOM 1572 C C . VAL A 1 188 ? 14.823 -14.016 -13.844 1.00 91.25 188 VAL A C 1
ATOM 1574 O O . VAL A 1 188 ? 13.662 -14.393 -13.738 1.00 91.25 188 VAL A O 1
ATOM 1577 N N . LYS A 1 189 ? 15.631 -14.482 -14.811 1.00 88.69 189 LYS A N 1
ATOM 1578 C CA . LYS A 1 189 ? 15.190 -15.372 -15.912 1.00 88.69 189 LYS A CA 1
ATOM 1579 C C . LYS A 1 189 ? 14.939 -16.823 -15.497 1.00 88.69 189 LYS A C 1
ATOM 1581 O O . LYS A 1 189 ? 14.150 -17.508 -16.129 1.00 88.69 189 LYS A O 1
ATOM 1586 N N . ASN A 1 190 ? 15.650 -17.335 -14.493 1.00 79.25 190 ASN A N 1
ATOM 1587 C CA . ASN A 1 190 ? 15.611 -18.760 -14.144 1.00 79.25 190 ASN A CA 1
ATOM 1588 C C . ASN A 1 190 ? 14.528 -19.126 -13.117 1.00 79.25 190 ASN A C 1
ATOM 1590 O O . ASN A 1 190 ? 14.571 -20.229 -12.578 1.00 79.25 190 ASN A O 1
ATOM 1594 N N . ILE A 1 191 ? 13.591 -18.218 -12.828 1.00 80.75 191 ILE A N 1
ATOM 1595 C CA . ILE A 1 191 ? 12.482 -18.461 -11.903 1.00 80.75 191 ILE A CA 1
ATOM 1596 C C . ILE A 1 191 ? 11.175 -17.933 -12.498 1.00 80.75 191 ILE A C 1
ATOM 1598 O O . ILE A 1 191 ? 11.111 -16.807 -12.985 1.00 80.75 191 ILE A O 1
ATOM 1602 N N . SER A 1 192 ? 10.112 -18.731 -12.404 1.00 85.88 192 SER A N 1
ATOM 1603 C CA . SER A 1 192 ? 8.751 -18.200 -12.480 1.00 85.88 192 SER A CA 1
ATOM 1604 C C . SER A 1 192 ? 8.394 -17.688 -11.090 1.00 85.88 192 SER A C 1
ATOM 1606 O O . SER A 1 192 ? 8.191 -18.484 -10.171 1.00 85.88 192 SER A O 1
ATOM 1608 N N . LEU A 1 193 ? 8.430 -16.367 -10.901 1.00 90.75 193 LEU A N 1
ATOM 1609 C CA . LEU A 1 193 ? 8.268 -15.757 -9.585 1.00 90.75 193 LEU A CA 1
ATOM 1610 C C . LEU A 1 193 ? 6.825 -15.934 -9.096 1.00 90.75 193 LEU A C 1
ATOM 1612 O O . LEU A 1 193 ? 5.916 -15.265 -9.599 1.00 90.75 193 LEU A O 1
ATOM 1616 N N . LYS A 1 194 ? 6.637 -16.781 -8.082 1.00 94.94 194 LYS A N 1
ATOM 1617 C CA . LYS A 1 194 ? 5.402 -16.895 -7.301 1.00 94.94 194 LYS A CA 1
ATOM 1618 C C . LYS A 1 194 ? 5.507 -15.972 -6.091 1.00 94.94 194 LYS A C 1
ATOM 1620 O O . LYS A 1 194 ? 6.210 -16.272 -5.128 1.00 94.94 194 LYS A O 1
ATOM 1625 N N . PHE A 1 195 ? 4.859 -14.814 -6.171 1.00 95.06 195 PHE A N 1
ATOM 1626 C CA . PHE A 1 195 ? 4.898 -13.810 -5.112 1.00 95.06 195 PHE A CA 1
ATOM 1627 C C . PHE A 1 195 ? 3.624 -13.868 -4.267 1.00 95.06 195 PHE A C 1
ATOM 1629 O O . PHE A 1 195 ? 2.544 -13.592 -4.785 1.00 95.06 195 PHE A O 1
ATOM 1636 N N . SER A 1 196 ? 3.757 -14.200 -2.983 1.00 94.38 196 SER A N 1
ATOM 1637 C CA . SER A 1 196 ? 2.678 -14.063 -2.000 1.00 94.38 196 SER A CA 1
ATOM 1638 C C . SER A 1 196 ? 2.850 -12.727 -1.274 1.00 94.38 196 SER A C 1
ATOM 1640 O O . SER A 1 196 ? 3.760 -12.554 -0.451 1.00 94.38 196 SER A O 1
ATOM 1642 N N . GLY A 1 197 ? 2.000 -11.766 -1.624 1.00 92.75 197 GLY A N 1
ATOM 1643 C CA . GLY A 1 197 ? 2.004 -10.432 -1.047 1.00 92.75 197 GLY A CA 1
ATOM 1644 C C . GLY A 1 197 ? 1.448 -10.434 0.379 1.00 92.75 197 GLY A C 1
ATOM 1645 O O . GLY A 1 197 ? 0.528 -11.180 0.704 1.00 92.75 197 GLY A O 1
ATOM 1646 N N . ILE A 1 198 ? 2.028 -9.613 1.253 1.00 89.62 198 ILE A N 1
ATOM 1647 C CA . ILE A 1 198 ? 1.642 -9.483 2.663 1.00 89.62 198 ILE A CA 1
ATOM 1648 C C . ILE A 1 198 ? 1.477 -8.001 2.993 1.00 89.62 198 ILE A C 1
ATOM 1650 O O . ILE A 1 198 ? 2.426 -7.223 2.875 1.00 89.62 198 ILE A O 1
ATOM 1654 N N . GLN A 1 199 ? 0.290 -7.599 3.441 1.00 85.94 199 GLN A N 1
ATOM 1655 C CA . GLN A 1 199 ? -0.013 -6.187 3.667 1.00 85.94 199 GLN A CA 1
ATOM 1656 C C . GLN A 1 199 ? 0.192 -5.733 5.119 1.00 85.94 199 GLN A C 1
ATOM 1658 O O . GLN A 1 199 ? -0.448 -6.217 6.041 1.00 85.94 199 GLN A O 1
ATOM 1663 N N . HIS A 1 200 ? 1.055 -4.754 5.382 1.00 71.12 200 HIS A N 1
ATOM 1664 C CA . HIS A 1 200 ? 1.344 -4.329 6.763 1.00 71.12 200 HIS A CA 1
ATOM 1665 C C . HIS A 1 200 ? 0.466 -3.168 7.213 1.00 71.12 200 HIS A C 1
ATOM 1667 O O . HIS A 1 200 ? 0.934 -2.030 7.287 1.00 71.12 200 HIS A O 1
ATOM 1673 N N . GLY A 1 201 ? -0.782 -3.483 7.555 1.00 71.00 201 GLY A N 1
ATOM 1674 C CA . GLY A 1 201 ? -1.784 -2.492 7.937 1.00 71.00 201 GLY A CA 1
ATOM 1675 C C . GLY A 1 201 ? -2.396 -1.784 6.728 1.00 71.00 201 GLY A C 1
ATOM 1676 O O . GLY A 1 201 ? -1.922 -1.911 5.599 1.00 71.00 201 GLY A O 1
ATOM 1677 N N . GLY A 1 202 ? -3.458 -1.025 6.974 1.00 74.19 202 GLY A N 1
ATOM 1678 C CA . GLY A 1 202 ? -4.215 -0.328 5.937 1.00 74.19 202 GLY A CA 1
ATOM 1679 C C . GLY A 1 202 ? -5.706 -0.620 6.030 1.00 74.19 202 GLY A C 1
ATOM 1680 O O . GLY A 1 202 ? -6.187 -1.041 7.080 1.00 74.19 202 GLY A O 1
ATOM 1681 N N . CYS A 1 203 ? -6.402 -0.362 4.929 1.00 81.12 203 CYS A N 1
ATOM 1682 C CA . CYS A 1 203 ? -7.857 -0.370 4.822 1.00 81.12 203 CYS A CA 1
ATOM 1683 C C . CYS A 1 203 ? -8.310 -1.052 3.521 1.00 81.12 203 CYS A C 1
ATOM 1685 O O . CYS A 1 203 ? -9.082 -0.504 2.730 1.00 81.12 203 CYS A O 1
ATOM 1687 N N . THR A 1 204 ? -7.740 -2.228 3.252 1.00 84.19 204 THR A N 1
ATOM 1688 C CA . THR A 1 204 ? -7.963 -2.968 2.000 1.00 84.19 204 THR A CA 1
ATOM 1689 C C . THR A 1 204 ? -9.431 -3.241 1.804 1.00 84.19 204 THR A C 1
ATOM 1691 O O . THR A 1 204 ? -10.092 -3.736 2.719 1.00 84.19 204 THR A O 1
ATOM 1694 N N . MET A 1 205 ? -9.922 -2.958 0.602 1.00 85.44 205 MET A N 1
ATOM 1695 C CA . MET A 1 205 ? -11.323 -3.134 0.237 1.00 85.44 205 MET A CA 1
ATOM 1696 C C . MET A 1 205 ? -12.302 -2.368 1.140 1.00 85.44 205 MET A C 1
ATOM 1698 O O . MET A 1 205 ? -13.493 -2.661 1.110 1.00 85.44 205 MET A O 1
ATOM 1702 N N . GLU A 1 206 ? -11.849 -1.377 1.915 1.00 90.50 206 GLU A N 1
ATOM 1703 C CA . GLU A 1 206 ? -12.729 -0.513 2.713 1.00 90.50 206 GLU A CA 1
ATOM 1704 C C . GLU A 1 206 ? -13.121 0.749 1.942 1.00 90.50 206 GLU A C 1
ATOM 1706 O O . GLU A 1 206 ? -14.275 1.165 1.973 1.00 90.50 206 GLU A O 1
ATOM 1711 N N . TYR A 1 207 ? -12.192 1.323 1.170 1.00 91.19 207 TYR A N 1
ATOM 1712 C CA . TYR A 1 207 ? -12.457 2.457 0.278 1.00 91.19 207 TYR A CA 1
ATOM 1713 C C . TYR A 1 207 ? -12.815 1.996 -1.137 1.00 91.19 207 TYR A C 1
ATOM 1715 O O . TYR A 1 207 ? -12.154 1.119 -1.690 1.00 91.19 207 TYR A O 1
ATOM 1723 N N . LYS A 1 208 ? -13.789 2.661 -1.780 1.00 90.44 208 LYS A N 1
ATOM 1724 C CA . LYS A 1 208 ? -14.124 2.428 -3.206 1.00 90.44 208 LYS A CA 1
ATOM 1725 C C . LYS A 1 208 ? -12.935 2.684 -4.131 1.00 90.44 208 LYS A C 1
ATOM 1727 O O . LYS A 1 208 ? -12.793 2.042 -5.164 1.00 90.44 208 LYS A O 1
ATOM 1732 N N . SER A 1 209 ? -12.108 3.663 -3.774 1.00 87.44 209 SER A N 1
ATOM 1733 C CA . SER A 1 209 ? -10.879 4.000 -4.483 1.00 87.44 209 SER A CA 1
ATOM 1734 C C . SER A 1 209 ? -9.704 3.740 -3.559 1.00 87.44 209 SER A C 1
ATOM 1736 O O . SER A 1 209 ? -9.524 4.473 -2.588 1.00 87.44 209 SER A O 1
ATOM 1738 N N . ASN A 1 210 ? -8.905 2.730 -3.897 1.00 89.38 210 ASN A N 1
ATOM 1739 C CA . ASN A 1 210 ? -7.647 2.425 -3.237 1.00 89.38 210 ASN A CA 1
ATOM 1740 C C . ASN A 1 210 ? -6.624 1.948 -4.274 1.00 89.38 210 ASN A C 1
ATOM 1742 O O . ASN A 1 210 ? -6.668 0.816 -4.757 1.00 89.38 210 ASN A O 1
ATOM 1746 N N . ARG A 1 211 ? -5.674 2.820 -4.629 1.00 90.62 211 ARG A N 1
ATOM 1747 C CA . ARG A 1 211 ? -4.665 2.481 -5.643 1.00 90.62 211 ARG A CA 1
ATOM 1748 C C . ARG A 1 211 ? -3.665 1.420 -5.167 1.00 90.62 211 ARG A C 1
ATOM 1750 O O . ARG A 1 211 ? -3.065 0.764 -6.021 1.00 90.62 211 ARG A O 1
ATOM 1757 N N . PHE A 1 212 ? -3.499 1.238 -3.854 1.00 90.69 212 PHE A N 1
ATOM 1758 C CA . PHE A 1 212 ? -2.648 0.182 -3.302 1.00 90.69 212 PHE A CA 1
ATOM 1759 C C . PHE A 1 212 ? -3.248 -1.199 -3.557 1.00 90.69 212 PHE A C 1
ATOM 1761 O O . PHE A 1 212 ? -2.528 -2.054 -4.051 1.00 90.69 212 PHE A O 1
ATOM 1768 N N . ASP A 1 213 ? -4.560 -1.381 -3.378 1.00 89.44 213 ASP A N 1
ATOM 1769 C CA . ASP A 1 213 ? -5.220 -2.677 -3.624 1.00 89.44 213 ASP A CA 1
ATOM 1770 C C . ASP A 1 213 ? -5.024 -3.144 -5.074 1.00 89.44 213 ASP A C 1
ATOM 1772 O O . ASP A 1 213 ? -4.720 -4.307 -5.334 1.00 89.44 213 ASP A O 1
ATOM 1776 N N . ILE A 1 214 ? -5.103 -2.210 -6.030 1.00 91.00 214 ILE A N 1
ATOM 1777 C CA . ILE A 1 214 ? -4.860 -2.493 -7.453 1.00 91.00 214 ILE A CA 1
ATOM 1778 C C . ILE A 1 214 ? -3.399 -2.922 -7.694 1.00 91.00 214 ILE A C 1
ATOM 1780 O O . ILE A 1 214 ? -3.138 -3.796 -8.516 1.00 91.00 214 ILE A O 1
ATOM 1784 N N . LEU A 1 215 ? -2.425 -2.303 -7.012 1.00 93.50 215 LEU A N 1
ATOM 1785 C CA . LEU A 1 215 ? -1.016 -2.703 -7.116 1.00 93.50 215 LEU A CA 1
ATOM 1786 C C . LEU A 1 215 ? -0.792 -4.086 -6.496 1.00 93.50 215 LEU A C 1
ATOM 1788 O O . LEU A 1 215 ? -0.143 -4.934 -7.109 1.00 93.50 215 LEU A O 1
ATOM 1792 N N . ASP A 1 216 ? -1.317 -4.285 -5.290 1.00 92.19 216 ASP A N 1
ATOM 1793 C CA . ASP A 1 216 ? -1.138 -5.492 -4.494 1.00 92.19 216 ASP A CA 1
ATOM 1794 C C . ASP A 1 216 ? -1.678 -6.713 -5.248 1.00 92.19 216 ASP A C 1
ATOM 1796 O O . ASP A 1 216 ? -0.962 -7.710 -5.377 1.00 92.19 216 ASP A O 1
ATOM 1800 N N . ALA A 1 217 ? -2.865 -6.595 -5.854 1.00 90.94 217 ALA A N 1
ATOM 1801 C CA . ALA A 1 217 ? -3.459 -7.630 -6.699 1.00 90.94 217 ALA A CA 1
ATOM 1802 C C . ALA A 1 217 ? -2.669 -7.886 -7.996 1.00 90.94 217 ALA A C 1
ATOM 1804 O O . ALA A 1 217 ? -2.528 -9.028 -8.421 1.00 90.94 217 ALA A O 1
ATOM 1805 N N . ALA A 1 218 ? -2.127 -6.844 -8.636 1.00 93.44 218 ALA A N 1
ATOM 1806 C CA . ALA A 1 218 ? -1.442 -6.987 -9.924 1.00 93.44 218 ALA A CA 1
ATOM 1807 C C . ALA A 1 218 ? -0.020 -7.573 -9.810 1.00 93.44 218 ALA A C 1
ATOM 1809 O O . ALA A 1 218 ? 0.466 -8.223 -10.739 1.00 93.44 218 ALA A O 1
ATOM 1810 N N . ILE A 1 219 ? 0.672 -7.333 -8.692 1.00 93.56 219 ILE A N 1
ATOM 1811 C CA . ILE A 1 219 ? 2.023 -7.864 -8.450 1.00 93.56 219 ILE A CA 1
ATOM 1812 C C . ILE A 1 219 ? 1.990 -9.251 -7.805 1.00 93.56 219 ILE A C 1
ATOM 1814 O O . ILE A 1 219 ? 2.929 -10.031 -7.995 1.00 93.56 219 ILE A O 1
ATOM 1818 N N . SER A 1 220 ? 0.947 -9.573 -7.047 1.00 94.06 220 SER A N 1
ATOM 1819 C CA . SER A 1 220 ? 0.905 -10.796 -6.251 1.00 94.06 220 SER A CA 1
ATOM 1820 C C . SER A 1 220 ? 0.186 -11.927 -6.975 1.00 94.06 220 SER A C 1
ATOM 1822 O O . SER A 1 220 ? -0.813 -11.731 -7.651 1.00 94.06 220 SER A O 1
ATOM 1824 N N . ASN A 1 221 ? 0.718 -13.139 -6.845 1.00 94.44 221 ASN A N 1
ATOM 1825 C CA . ASN A 1 221 ? 0.014 -14.360 -7.236 1.00 94.44 221 ASN A CA 1
ATOM 1826 C C . ASN A 1 221 ? -1.056 -14.735 -6.206 1.00 94.44 221 ASN A C 1
ATOM 1828 O O . ASN A 1 221 ? -2.051 -15.360 -6.542 1.00 94.44 221 ASN A O 1
ATOM 1832 N N . GLU A 1 222 ? -0.806 -14.369 -4.956 1.00 91.69 222 GLU A N 1
ATOM 1833 C CA . GLU A 1 222 ? -1.676 -14.567 -3.811 1.00 91.69 222 GLU A CA 1
ATOM 1834 C C . GLU A 1 222 ? -1.464 -13.379 -2.880 1.00 91.69 222 GLU A C 1
ATOM 1836 O O . GLU A 1 222 ? -0.331 -12.913 -2.735 1.00 91.69 222 GLU A O 1
ATOM 1841 N N . MET A 1 223 ? -2.522 -12.899 -2.238 1.00 89.69 223 MET A N 1
ATOM 1842 C CA . MET A 1 223 ? -2.431 -11.779 -1.316 1.00 89.69 223 MET A CA 1
ATOM 1843 C C . MET A 1 223 ? -2.977 -12.167 0.056 1.00 89.69 223 MET A C 1
ATOM 1845 O O . MET A 1 223 ? -4.078 -12.693 0.173 1.00 89.69 223 MET A O 1
ATOM 1849 N N . LEU A 1 224 ? -2.186 -11.903 1.096 1.00 87.44 224 LEU A N 1
ATOM 1850 C CA . LEU A 1 224 ? -2.633 -11.897 2.483 1.00 87.44 224 LEU A CA 1
ATOM 1851 C C . LEU A 1 224 ? -2.989 -10.452 2.830 1.00 87.44 224 LEU A C 1
ATOM 1853 O O . LEU A 1 224 ? -2.095 -9.634 3.090 1.00 87.44 224 LEU A O 1
ATOM 1857 N N . HIS A 1 225 ? -4.280 -10.139 2.728 1.00 82.75 225 HIS A N 1
ATOM 1858 C CA . HIS A 1 225 ? -4.796 -8.785 2.882 1.00 82.75 225 HIS A CA 1
ATOM 1859 C C . HIS A 1 225 ? -4.964 -8.380 4.341 1.00 82.75 225 HIS A C 1
ATOM 1861 O O . HIS A 1 225 ? -5.263 -9.200 5.201 1.00 82.75 225 HIS A O 1
ATOM 1867 N N . TRP A 1 226 ? -4.876 -7.074 4.590 1.00 79.19 226 TRP A N 1
ATOM 1868 C CA . TRP A 1 226 ? -5.221 -6.490 5.881 1.00 79.19 226 TRP A CA 1
ATOM 1869 C C . TRP A 1 226 ? -6.546 -5.733 5.793 1.00 79.19 226 TRP A C 1
ATOM 1871 O O . TRP A 1 226 ? -6.663 -4.807 4.996 1.00 79.19 226 TRP A O 1
ATOM 1881 N N . GLY A 1 227 ? -7.528 -6.057 6.626 1.00 80.81 227 GLY A N 1
ATOM 1882 C CA . GLY A 1 227 ? -8.879 -5.490 6.515 1.00 80.81 227 GLY A CA 1
ATOM 1883 C C . GLY A 1 227 ? -9.795 -6.388 5.690 1.00 80.81 227 GLY A C 1
ATOM 1884 O O . GLY A 1 227 ? -9.689 -7.597 5.817 1.00 80.81 227 GLY A O 1
ATOM 1885 N N . PHE A 1 228 ? -10.673 -5.862 4.837 1.00 78.69 228 PHE A N 1
ATOM 1886 C CA . PHE A 1 228 ? -11.759 -6.652 4.223 1.00 78.69 228 PHE A CA 1
ATOM 1887 C C . PHE A 1 228 ? -11.369 -7.521 3.015 1.00 78.69 228 PHE A C 1
ATOM 1889 O O . PHE A 1 228 ? -12.254 -8.075 2.357 1.00 78.69 228 PHE A O 1
ATOM 1896 N N . GLY A 1 229 ? -10.074 -7.689 2.744 1.00 75.56 229 GLY A N 1
ATOM 1897 C CA . GLY A 1 229 ? -9.585 -8.569 1.681 1.00 75.56 229 GLY A CA 1
ATOM 1898 C C . GLY A 1 229 ? -9.390 -10.025 2.100 1.00 75.56 229 GLY A C 1
ATOM 1899 O O . GLY A 1 229 ? -9.338 -10.353 3.283 1.00 75.56 229 GLY A O 1
ATOM 1900 N N . ASP A 1 230 ? -9.261 -10.898 1.108 1.00 73.25 230 ASP A N 1
ATOM 1901 C CA . ASP A 1 230 ? -9.138 -12.342 1.301 1.00 73.25 230 ASP A CA 1
ATOM 1902 C C . ASP A 1 230 ? -7.953 -12.722 2.206 1.00 73.25 230 ASP A C 1
ATOM 1904 O O . ASP A 1 230 ? -6.921 -12.043 2.261 1.00 73.25 230 ASP A O 1
ATOM 1908 N N . LYS A 1 231 ? -8.104 -13.833 2.938 1.00 75.94 231 LYS A N 1
ATOM 1909 C CA . LYS A 1 231 ? -7.079 -14.387 3.847 1.00 75.94 231 LYS A CA 1
ATOM 1910 C C . LYS A 1 231 ? -6.624 -13.443 4.972 1.00 75.94 231 LYS A C 1
ATOM 1912 O O . LYS A 1 231 ? -5.605 -13.698 5.617 1.00 75.94 231 LYS A O 1
ATOM 1917 N N . ASN A 1 232 ? -7.397 -12.400 5.289 1.00 73.62 232 ASN A N 1
ATOM 1918 C CA . ASN A 1 232 ? -7.106 -11.492 6.405 1.00 73.62 232 ASN A CA 1
ATOM 1919 C C . ASN A 1 232 ? -6.973 -12.218 7.752 1.00 73.62 232 ASN A C 1
ATOM 1921 O O . ASN A 1 232 ? -6.081 -11.913 8.545 1.00 73.62 232 ASN A O 1
ATOM 1925 N N . ILE A 1 233 ? -7.801 -13.238 8.003 1.00 65.81 233 ILE A N 1
ATOM 1926 C CA . ILE A 1 233 ? -7.720 -14.034 9.239 1.00 65.81 233 ILE A CA 1
ATOM 1927 C C . ILE A 1 233 ? -6.362 -14.736 9.363 1.00 65.81 233 ILE A C 1
ATOM 1929 O O . ILE A 1 233 ? -5.797 -14.763 10.455 1.00 65.81 233 ILE A O 1
ATOM 1933 N N . GLU A 1 234 ? -5.820 -15.263 8.262 1.00 69.00 234 GLU A N 1
ATOM 1934 C CA . GLU A 1 234 ? -4.511 -15.929 8.233 1.00 69.00 234 GLU A CA 1
ATOM 1935 C C . GLU A 1 234 ? -3.366 -14.941 8.491 1.00 69.00 234 GLU A C 1
ATOM 1937 O O . GLU A 1 234 ? -2.338 -15.296 9.071 1.00 69.00 234 GLU A O 1
ATOM 1942 N N . GLN A 1 235 ? -3.543 -13.683 8.080 1.00 71.19 235 GLN A N 1
ATOM 1943 C CA . GLN A 1 235 ? -2.557 -12.630 8.278 1.00 71.19 235 GLN A CA 1
ATOM 1944 C C . GLN A 1 235 ? -2.612 -11.983 9.668 1.00 71.19 235 GLN A C 1
ATOM 1946 O O . GLN A 1 235 ? -1.648 -11.334 10.096 1.00 71.19 235 GLN A O 1
ATOM 1951 N N . ASN A 1 236 ? -3.745 -12.106 10.353 1.00 68.25 236 ASN A N 1
ATOM 1952 C CA . ASN A 1 236 ? -4.023 -11.363 11.564 1.00 68.25 236 ASN A CA 1
ATOM 1953 C C . ASN A 1 236 ? -2.970 -11.627 12.653 1.00 68.25 236 ASN A C 1
ATOM 1955 O O . ASN A 1 236 ? -2.733 -12.750 13.094 1.00 68.25 236 ASN A O 1
ATOM 1959 N N . ARG A 1 237 ? -2.331 -10.546 13.104 1.00 67.44 237 ARG A N 1
ATOM 1960 C CA . ARG A 1 237 ? -1.216 -10.585 14.064 1.00 67.44 237 ARG A CA 1
ATOM 1961 C C . ARG A 1 237 ? -1.670 -10.390 15.502 1.00 67.44 237 ARG A C 1
ATOM 1963 O O . ARG A 1 237 ? -0.855 -10.512 16.420 1.00 67.44 237 ARG A O 1
ATOM 1970 N N . PHE A 1 238 ? -2.934 -10.033 15.706 1.00 73.62 238 PHE A N 1
ATOM 1971 C CA . PHE A 1 238 ? -3.470 -9.794 17.032 1.00 73.62 238 PHE A CA 1
ATOM 1972 C C . PHE A 1 238 ? -3.813 -11.118 17.698 1.00 73.62 238 PHE A C 1
ATOM 1974 O O . PHE A 1 238 ? -4.503 -11.970 17.139 1.00 73.62 238 PHE A O 1
ATOM 1981 N N . LYS A 1 239 ? -3.302 -11.300 18.918 1.00 73.12 239 LYS A N 1
ATOM 1982 C CA . LYS A 1 239 ? -3.582 -12.502 19.700 1.00 73.12 239 LYS A CA 1
ATOM 1983 C C . LYS A 1 239 ? -5.064 -12.503 20.055 1.00 73.12 239 LYS A C 1
ATOM 1985 O O . LYS A 1 239 ? -5.492 -11.638 20.817 1.00 73.12 239 LYS A O 1
ATOM 1990 N N . LYS A 1 240 ? -5.811 -13.492 19.550 1.00 75.00 240 LYS A N 1
ATOM 1991 C CA . LYS A 1 240 ? -7.199 -13.718 19.965 1.00 75.00 240 LYS A CA 1
ATOM 1992 C C . LYS A 1 240 ? -7.239 -13.875 21.481 1.00 75.00 240 LYS A C 1
ATOM 1994 O O . LYS A 1 240 ? -6.657 -14.819 22.017 1.00 75.00 240 LYS A O 1
ATOM 1999 N N . ASN A 1 241 ? -7.888 -12.940 22.166 1.00 72.19 241 ASN A N 1
ATOM 2000 C CA . ASN A 1 241 ? -8.065 -13.008 23.609 1.00 72.19 241 ASN A CA 1
ATOM 2001 C C . ASN A 1 241 ? -9.533 -13.272 23.920 1.00 72.19 241 ASN A C 1
ATOM 2003 O O . ASN A 1 241 ? -10.380 -12.444 23.617 1.00 72.19 241 ASN A O 1
ATOM 2007 N N . LYS A 1 242 ? -9.830 -14.426 24.523 1.00 70.12 242 LYS A N 1
ATOM 2008 C CA . LYS A 1 242 ? -11.209 -14.821 24.849 1.00 70.12 242 LYS A CA 1
ATOM 2009 C C . LYS A 1 242 ? -11.702 -14.264 26.181 1.00 70.12 242 LYS A C 1
ATOM 2011 O O . LYS A 1 242 ? -12.866 -14.422 26.520 1.00 70.12 242 LYS A O 1
ATOM 2016 N N . THR A 1 243 ? -10.823 -13.662 26.979 1.00 71.56 243 THR A N 1
ATOM 2017 C CA . THR A 1 243 ? -11.241 -13.103 28.265 1.00 71.56 243 THR A CA 1
ATOM 2018 C C . THR A 1 243 ? -12.091 -11.862 28.038 1.00 71.56 243 THR A C 1
ATOM 2020 O O . THR A 1 243 ? -11.694 -10.993 27.256 1.00 71.56 243 THR A O 1
ATOM 2023 N N . ASN A 1 244 ? -13.178 -11.739 28.788 1.00 73.06 244 ASN A N 1
ATOM 2024 C CA . ASN A 1 244 ? -13.977 -10.522 28.817 1.00 73.06 244 ASN A CA 1
ATOM 2025 C C . ASN A 1 244 ? -13.149 -9.337 29.332 1.00 73.06 244 ASN A C 1
ATOM 2027 O O . ASN A 1 244 ? -12.190 -9.499 30.099 1.00 73.06 244 ASN A O 1
ATOM 2031 N N . PHE A 1 245 ? -13.511 -8.138 28.896 1.00 75.12 245 PHE A N 1
ATOM 2032 C CA . PHE A 1 245 ? -12.959 -6.915 29.453 1.00 75.12 245 PHE A CA 1
ATOM 2033 C C . PHE A 1 245 ? -13.553 -6.605 30.837 1.00 75.12 245 PHE A C 1
ATOM 2035 O O . PHE A 1 245 ? -14.578 -7.148 31.249 1.00 75.12 245 PHE A O 1
ATOM 2042 N N . ASN A 1 246 ? -12.858 -5.750 31.583 1.00 76.19 246 ASN A N 1
ATOM 2043 C CA . ASN A 1 246 ? -13.216 -5.343 32.938 1.00 76.19 246 ASN A CA 1
ATOM 2044 C C . ASN A 1 246 ? -14.227 -4.188 32.912 1.00 76.19 246 ASN A C 1
ATOM 2046 O O . ASN A 1 246 ? -14.501 -3.606 31.866 1.00 76.19 246 ASN A O 1
ATOM 2050 N N . LYS A 1 247 ? -14.736 -3.801 34.089 1.00 82.31 247 LYS A N 1
ATOM 2051 C CA . LYS A 1 247 ? -15.486 -2.545 34.240 1.00 82.31 247 LYS A CA 1
ATOM 2052 C C . LYS A 1 247 ? -14.675 -1.379 33.660 1.00 82.31 247 LYS A C 1
ATOM 2054 O O . LYS A 1 247 ? -13.483 -1.251 33.958 1.00 82.31 247 LYS A O 1
ATOM 2059 N N . ILE A 1 248 ? -15.333 -0.550 32.853 1.00 85.56 248 ILE A N 1
ATOM 2060 C CA . ILE A 1 248 ? -14.700 0.605 32.221 1.00 85.56 248 ILE A CA 1
ATOM 2061 C C . ILE A 1 248 ? -14.412 1.659 33.292 1.00 85.56 248 ILE A C 1
ATOM 2063 O O . ILE A 1 248 ? -15.288 2.022 34.070 1.00 85.56 248 ILE A O 1
ATOM 2067 N N . ASN A 1 249 ? -13.171 2.132 33.354 1.00 83.38 249 ASN A N 1
ATOM 2068 C CA . ASN A 1 249 ? -12.742 3.200 34.259 1.00 83.38 249 ASN A CA 1
ATOM 2069 C C . ASN A 1 249 ? -11.977 4.325 33.552 1.00 83.38 249 ASN A C 1
ATOM 2071 O O . ASN A 1 249 ? -11.664 5.336 34.177 1.00 83.38 249 ASN A O 1
ATOM 2075 N N . LYS A 1 250 ? -11.653 4.144 32.269 1.00 86.38 250 LYS A N 1
ATOM 2076 C CA . LYS A 1 250 ? -10.986 5.136 31.431 1.00 86.38 250 LYS A CA 1
ATOM 2077 C C . LYS A 1 250 ? -11.592 5.136 30.041 1.00 86.38 250 LYS A C 1
ATOM 2079 O O . LYS A 1 250 ? -12.038 4.101 29.553 1.00 86.38 250 LYS A O 1
ATOM 2084 N N . ILE A 1 251 ? -11.556 6.291 29.399 1.00 87.88 251 ILE A N 1
ATOM 2085 C CA . ILE A 1 251 ? -12.042 6.480 28.038 1.00 87.88 251 ILE A CA 1
ATOM 2086 C C . ILE A 1 251 ? -10.924 7.148 27.254 1.00 87.88 251 ILE A C 1
ATOM 2088 O O . ILE A 1 251 ? -10.327 8.116 27.725 1.00 87.88 251 ILE A O 1
ATOM 2092 N N . TYR A 1 252 ? -10.604 6.592 26.092 1.00 89.19 252 TYR A N 1
ATOM 2093 C CA . TYR A 1 252 ? -9.535 7.064 25.227 1.00 89.19 252 TYR A CA 1
ATOM 2094 C C . TYR A 1 252 ? -10.077 7.342 23.832 1.00 89.19 252 TYR A C 1
ATOM 2096 O O . TYR A 1 252 ? -10.585 6.432 23.184 1.00 89.19 252 TYR A O 1
ATOM 2104 N N . LEU A 1 253 ? -9.865 8.549 23.324 1.00 90.50 253 LEU A N 1
ATOM 2105 C CA . LEU A 1 253 ? -9.924 8.805 21.892 1.00 90.50 253 LEU A CA 1
ATOM 2106 C C . LEU A 1 253 ? -8.661 8.243 21.227 1.00 90.50 253 LEU A C 1
ATOM 2108 O O . LEU A 1 253 ? -7.545 8.533 21.666 1.00 90.50 253 LEU A O 1
ATOM 2112 N N . VAL A 1 254 ? -8.815 7.442 20.176 1.00 90.56 254 VAL A N 1
ATOM 2113 C CA . VAL A 1 254 ? -7.686 6.875 19.428 1.00 90.56 254 VAL A CA 1
ATOM 2114 C C . VAL A 1 254 ? -7.271 7.832 18.314 1.00 90.56 254 VAL A C 1
ATOM 2116 O O . VAL A 1 254 ? -8.037 8.104 17.391 1.00 90.56 254 VAL A O 1
ATOM 2119 N N . GLU A 1 255 ? -6.039 8.341 18.389 1.00 85.06 255 GLU A N 1
ATOM 2120 C CA . GLU A 1 255 ? -5.521 9.310 17.423 1.00 85.06 255 GLU A CA 1
ATOM 2121 C C . GLU A 1 255 ? -5.413 8.694 16.020 1.00 85.06 255 GLU A C 1
ATOM 2123 O O . GLU A 1 255 ? -4.647 7.757 15.774 1.00 85.06 255 GLU A O 1
ATOM 2128 N N . SER A 1 256 ? -6.130 9.289 15.070 1.00 82.81 256 SER A N 1
ATOM 2129 C CA . SER A 1 256 ? -5.950 9.020 13.647 1.00 82.81 256 SER A CA 1
ATOM 2130 C C . SER A 1 256 ? -4.730 9.758 13.105 1.00 82.81 256 SER A C 1
ATOM 2132 O O . SER A 1 256 ? -4.497 10.916 13.456 1.00 82.81 256 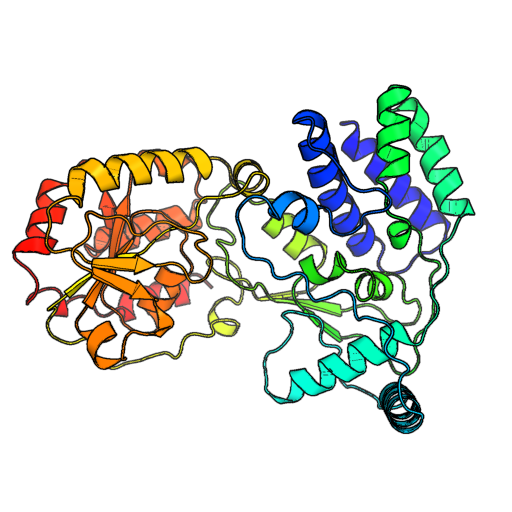SER A O 1
ATOM 2134 N N . LEU A 1 257 ? -3.997 9.153 12.177 1.00 78.75 257 LEU A N 1
ATOM 2135 C CA . LEU A 1 257 ? -2.914 9.849 11.492 1.00 78.75 257 LEU A CA 1
ATOM 2136 C C . LEU A 1 257 ? -3.434 10.778 10.401 1.00 78.75 257 LEU A C 1
ATOM 2138 O O . LEU A 1 257 ? -4.221 10.361 9.553 1.00 78.75 257 LEU A O 1
ATOM 2142 N N . LYS A 1 258 ? -2.876 11.992 10.344 1.00 82.56 258 LYS A N 1
ATOM 2143 C CA . LYS A 1 258 ? -3.091 12.894 9.213 1.00 82.56 258 LYS A CA 1
ATOM 2144 C C . LYS A 1 258 ? -2.642 12.214 7.914 1.00 82.56 258 LYS A C 1
ATOM 2146 O O . LYS A 1 258 ? -1.451 11.877 7.780 1.00 82.56 258 LYS A O 1
ATOM 2151 N N . PRO A 1 259 ? -3.544 12.018 6.940 1.00 83.31 259 PRO A N 1
ATOM 2152 C CA . PRO A 1 259 ? -3.158 11.443 5.669 1.00 83.31 259 PRO A CA 1
ATOM 2153 C C . PRO A 1 259 ? -2.214 12.415 4.955 1.00 83.31 259 PRO A C 1
ATOM 2155 O O . PRO A 1 259 ? -2.388 13.637 4.962 1.00 83.31 259 PRO A O 1
ATOM 2158 N N . PHE A 1 260 ? -1.129 11.876 4.406 1.00 83.44 260 PHE A N 1
ATOM 2159 C CA . PHE A 1 260 ? -0.192 12.674 3.624 1.00 83.44 260 PHE A CA 1
ATOM 2160 C C . PHE A 1 260 ? -0.655 12.772 2.171 1.00 83.44 260 PHE A C 1
ATOM 2162 O O . PHE A 1 260 ? -1.587 12.089 1.750 1.00 83.44 260 PHE A O 1
ATOM 2169 N N . PHE A 1 261 ? 0.031 13.612 1.398 1.00 84.50 261 PHE A N 1
ATOM 2170 C CA . PHE A 1 261 ? -0.354 13.986 0.039 1.00 84.50 261 PHE A CA 1
ATOM 2171 C C . PHE A 1 261 ? -0.776 12.810 -0.865 1.00 84.50 261 PHE A C 1
ATOM 2173 O O . PHE A 1 261 ? -1.792 12.921 -1.545 1.00 84.50 261 PHE A O 1
ATOM 2180 N N . ILE A 1 262 ? -0.047 11.685 -0.858 1.00 87.12 262 ILE A N 1
ATOM 2181 C CA . ILE A 1 262 ? -0.403 10.514 -1.681 1.00 87.12 262 ILE A CA 1
ATOM 2182 C C . ILE A 1 262 ? -1.678 9.844 -1.177 1.00 87.12 262 ILE A C 1
ATOM 2184 O O . ILE A 1 262 ? -2.546 9.517 -1.982 1.00 87.12 262 ILE A O 1
ATOM 2188 N N . LEU A 1 263 ? -1.823 9.674 0.140 1.00 86.00 263 LEU A N 1
ATOM 2189 C CA . LEU A 1 263 ? -3.004 9.028 0.716 1.00 86.00 263 LEU A CA 1
ATOM 2190 C C . LEU A 1 263 ? -4.278 9.804 0.392 1.00 86.00 263 LEU A C 1
ATOM 2192 O O . LEU A 1 263 ? -5.237 9.184 -0.034 1.00 86.00 263 LEU A O 1
ATOM 2196 N N . ASN A 1 264 ? -4.240 11.140 0.433 1.00 85.31 264 ASN A N 1
ATOM 2197 C CA . ASN A 1 264 ? -5.374 12.001 0.047 1.00 85.31 264 ASN A CA 1
ATOM 2198 C C . ASN A 1 264 ? -5.867 11.779 -1.385 1.00 85.31 264 ASN A C 1
ATOM 2200 O O . ASN A 1 264 ? -6.962 12.199 -1.754 1.00 85.31 264 ASN A O 1
ATOM 2204 N N . LYS A 1 265 ? -5.015 11.216 -2.239 1.00 88.06 265 LYS A N 1
ATOM 2205 C CA . LYS A 1 265 ? -5.296 11.025 -3.660 1.00 88.06 265 LYS A CA 1
ATOM 2206 C C . LYS A 1 265 ? -5.585 9.571 -3.979 1.00 88.06 265 LYS A C 1
ATOM 2208 O O . LYS A 1 265 ? -6.368 9.309 -4.884 1.00 88.06 265 LYS A O 1
ATOM 2213 N N . PHE A 1 266 ? -4.984 8.646 -3.238 1.00 89.56 266 PHE A N 1
ATOM 2214 C CA . PHE A 1 266 ? -5.206 7.217 -3.416 1.00 89.56 266 PHE A CA 1
ATOM 2215 C C . PHE A 1 266 ? -6.416 6.716 -2.627 1.00 89.56 266 PHE A C 1
ATOM 2217 O O . PHE A 1 266 ? -7.065 5.794 -3.108 1.00 89.56 266 PHE A O 1
ATOM 2224 N N . PHE A 1 267 ? -6.757 7.367 -1.511 1.00 88.31 267 PHE A N 1
ATOM 2225 C CA . PHE A 1 267 ? -7.983 7.189 -0.734 1.00 88.31 267 PHE A CA 1
ATOM 2226 C C . PHE A 1 267 ? -8.857 8.434 -0.885 1.00 88.31 267 PHE A C 1
ATOM 2228 O O . PHE A 1 267 ? -8.628 9.472 -0.260 1.00 88.31 267 PHE A O 1
ATOM 2235 N N . LYS A 1 268 ? -9.853 8.359 -1.766 1.00 86.06 268 LYS A N 1
ATOM 2236 C CA . LYS A 1 268 ? -10.717 9.510 -2.042 1.00 86.06 268 LYS A CA 1
ATOM 2237 C C . LYS A 1 268 ? -11.487 9.901 -0.771 1.00 86.06 268 LYS A C 1
ATOM 2239 O O . LYS A 1 268 ? -12.091 9.044 -0.137 1.00 86.06 268 LYS A O 1
ATOM 2244 N N . GLY A 1 269 ? -11.442 11.184 -0.414 1.00 88.50 269 GLY A N 1
ATOM 2245 C CA . GLY A 1 269 ? -12.127 11.731 0.759 1.00 88.50 269 GLY A CA 1
ATOM 2246 C C . GLY A 1 269 ? -11.355 11.626 2.077 1.00 88.50 269 GLY A C 1
ATOM 2247 O O . GLY A 1 269 ? -11.825 12.167 3.071 1.00 88.50 269 GLY A O 1
ATOM 2248 N N . SER A 1 270 ? -10.173 10.994 2.125 1.00 90.31 270 SER A N 1
ATOM 2249 C CA . SER A 1 270 ? -9.454 10.815 3.399 1.00 90.31 270 SER A CA 1
ATOM 2250 C C . SER A 1 270 ? -9.042 12.135 4.065 1.00 90.31 270 SER A C 1
ATOM 2252 O O . SER A 1 270 ? -8.984 12.214 5.288 1.00 90.31 270 SER A O 1
ATOM 2254 N N . ASP A 1 271 ? -8.743 13.172 3.279 1.00 89.94 271 ASP A N 1
ATOM 2255 C CA . ASP A 1 271 ? -8.434 14.518 3.775 1.00 89.94 271 ASP A CA 1
ATOM 2256 C C . ASP A 1 271 ? -9.658 15.229 4.352 1.00 89.94 271 ASP A C 1
ATOM 2258 O O . ASP A 1 271 ? -9.552 15.870 5.397 1.00 89.94 271 ASP A O 1
ATOM 2262 N N . VAL A 1 272 ? -10.805 15.092 3.684 1.00 92.75 272 VAL A N 1
ATOM 2263 C CA . VAL A 1 272 ? -12.098 15.612 4.144 1.00 92.75 272 VAL A CA 1
ATOM 2264 C C . VAL A 1 272 ? -12.479 14.952 5.466 1.00 92.75 272 VAL A C 1
ATOM 2266 O O . VAL A 1 272 ? -12.663 15.657 6.453 1.00 92.75 272 VAL A O 1
ATOM 2269 N N . ILE A 1 273 ? -12.461 13.615 5.508 1.00 93.94 273 ILE A N 1
ATOM 2270 C CA . ILE A 1 273 ? -12.730 12.808 6.706 1.00 93.94 273 ILE A CA 1
ATOM 2271 C C . ILE A 1 273 ? -11.846 13.258 7.871 1.00 93.94 273 ILE A C 1
ATOM 2273 O O . ILE A 1 273 ? -12.341 13.542 8.957 1.00 93.94 273 ILE A O 1
ATOM 2277 N N . PHE A 1 274 ? -10.529 13.354 7.652 1.00 91.44 274 PHE A N 1
ATOM 2278 C CA . PHE A 1 274 ? -9.601 13.737 8.714 1.00 91.44 274 PHE A CA 1
ATOM 2279 C C . PHE A 1 274 ? -9.868 15.156 9.235 1.00 91.44 274 PHE A C 1
ATOM 2281 O O . PHE A 1 274 ? -9.900 15.358 10.446 1.00 91.44 274 PHE A O 1
ATOM 2288 N N . ARG A 1 275 ? -10.081 16.131 8.340 1.00 91.31 275 ARG A N 1
ATOM 2289 C CA . ARG A 1 275 ? -10.339 17.530 8.715 1.00 91.31 275 ARG A CA 1
ATOM 2290 C C . ARG A 1 275 ? -11.649 17.680 9.486 1.00 91.31 275 ARG A C 1
ATOM 2292 O O . ARG A 1 275 ? -11.687 18.387 10.486 1.00 91.31 275 ARG A O 1
ATOM 2299 N N . GLU A 1 276 ? -12.714 17.042 9.019 1.00 94.69 276 GLU A N 1
ATOM 2300 C CA . GLU A 1 276 ? -14.017 17.095 9.684 1.00 94.69 276 GLU A CA 1
ATOM 2301 C C . GLU A 1 276 ? -13.971 16.393 11.046 1.00 94.69 276 GLU A C 1
ATOM 2303 O O . GLU A 1 276 ? -14.477 16.938 12.024 1.00 94.69 276 GLU A O 1
ATOM 2308 N N . ALA A 1 277 ? -13.285 15.247 11.151 1.00 92.00 277 ALA A N 1
ATOM 2309 C CA . ALA A 1 277 ? -13.041 14.597 12.436 1.00 92.00 277 ALA A CA 1
ATOM 2310 C C . ALA A 1 277 ? -12.263 15.509 13.399 1.00 92.00 277 ALA A C 1
ATOM 2312 O O . ALA A 1 277 ? -12.633 15.618 14.562 1.00 92.00 277 ALA A O 1
ATOM 2313 N N . GLU A 1 278 ? -11.216 16.207 12.936 1.00 89.12 278 GLU A N 1
ATOM 2314 C CA . GLU A 1 278 ? -10.474 17.168 13.769 1.00 89.12 278 GLU A CA 1
ATOM 2315 C C . GLU A 1 278 ? -11.367 18.282 14.332 1.00 89.12 278 GLU A C 1
ATOM 2317 O O . GLU A 1 278 ? -11.244 18.609 15.513 1.00 89.12 278 GLU A O 1
ATOM 2322 N N . ILE A 1 279 ? -12.277 18.830 13.521 1.00 89.38 279 ILE A N 1
ATOM 2323 C CA . ILE A 1 279 ? -13.254 19.832 13.972 1.00 89.38 279 ILE A CA 1
ATOM 2324 C C . ILE A 1 279 ? -14.184 19.213 15.020 1.00 89.38 279 ILE A C 1
ATOM 2326 O O . ILE A 1 279 ? -14.317 19.752 16.120 1.00 89.38 279 ILE A O 1
ATOM 2330 N N . LYS A 1 280 ? -14.742 18.029 14.733 1.00 91.19 280 LYS A N 1
ATOM 2331 C CA . LYS A 1 280 ? -15.689 17.360 15.632 1.00 91.19 280 LYS A CA 1
ATOM 2332 C C . LYS A 1 280 ? -15.072 16.978 16.975 1.00 91.19 280 LYS A C 1
ATOM 2334 O O . LYS A 1 280 ? -15.729 17.090 18.009 1.00 91.19 280 LYS A O 1
ATOM 2339 N N . ARG A 1 281 ? -13.788 16.598 16.993 1.00 88.06 281 ARG A N 1
ATOM 2340 C CA . ARG A 1 281 ? -13.038 16.378 18.240 1.00 88.06 281 ARG A CA 1
ATOM 2341 C C . ARG A 1 281 ? -13.062 17.606 19.137 1.00 88.06 281 ARG A C 1
ATOM 2343 O O . ARG A 1 281 ? -13.180 17.465 20.353 1.00 88.06 281 ARG A O 1
ATOM 2350 N N . GLY A 1 282 ? -12.929 18.780 18.522 1.00 81.88 282 GLY A N 1
ATOM 2351 C CA . GLY A 1 282 ? -12.959 20.068 19.194 1.00 81.88 282 GLY A CA 1
ATOM 2352 C C . GLY A 1 282 ? -14.284 20.361 19.887 1.00 81.88 282 GLY A C 1
ATOM 2353 O O . GLY A 1 282 ? -14.291 20.892 20.990 1.00 81.88 282 GLY A O 1
ATOM 2354 N N . GLU A 1 283 ? -15.386 19.972 19.254 1.00 85.62 283 GLU A N 1
ATOM 2355 C CA . GLU A 1 283 ? -16.744 20.207 19.749 1.00 85.62 283 GLU A CA 1
ATOM 2356 C C . GLU A 1 283 ? -17.159 19.223 20.847 1.00 85.62 283 GLU A C 1
ATOM 2358 O O . GLU A 1 283 ? -17.807 19.613 21.812 1.00 85.62 283 GLU A O 1
ATOM 2363 N N . VAL A 1 284 ? -16.816 17.940 20.688 1.00 83.62 284 VAL A N 1
ATOM 2364 C CA . VAL A 1 284 ? -17.391 16.859 21.509 1.00 83.62 284 VAL A CA 1
ATOM 2365 C C . VAL A 1 284 ? -16.475 16.430 22.650 1.00 83.62 284 VAL A C 1
ATOM 2367 O O . VAL A 1 284 ? -16.950 16.131 23.743 1.00 83.62 284 VAL A O 1
ATOM 2370 N N . PHE A 1 285 ? -15.163 16.363 22.409 1.00 80.50 285 PHE A N 1
ATOM 2371 C CA . PHE A 1 285 ? -14.232 15.714 23.340 1.00 80.50 285 PHE A CA 1
ATOM 2372 C C . PHE A 1 285 ? -13.395 16.696 24.160 1.00 80.50 285 PHE A C 1
ATOM 2374 O O . PHE A 1 285 ? -12.892 16.324 25.222 1.00 80.50 285 PHE A O 1
ATOM 2381 N N . ILE A 1 286 ? -13.237 17.942 23.702 1.00 68.44 286 ILE A N 1
ATOM 2382 C CA . ILE A 1 286 ? -12.553 18.978 24.481 1.00 68.44 286 ILE A CA 1
ATOM 2383 C C . ILE A 1 286 ? -13.403 19.289 25.722 1.00 68.44 286 ILE A C 1
ATOM 2385 O O . ILE A 1 286 ? -14.590 19.568 25.607 1.00 68.44 286 ILE A O 1
ATOM 2389 N N . ASN A 1 287 ? -12.779 19.241 26.904 1.00 61.34 287 ASN A N 1
ATOM 2390 C CA . ASN A 1 287 ? -13.379 19.423 28.240 1.00 61.34 287 ASN A CA 1
ATOM 2391 C C . ASN A 1 287 ? -14.105 18.209 28.846 1.00 61.34 287 ASN A C 1
ATOM 2393 O O . ASN A 1 287 ? -14.617 18.314 29.959 1.00 61.34 287 ASN A O 1
ATOM 2397 N N . GLN A 1 288 ? -14.099 17.045 28.192 1.00 68.81 288 GLN A N 1
ATOM 2398 C CA . GLN A 1 288 ? -14.515 15.794 28.837 1.00 68.81 288 GLN A CA 1
ATOM 2399 C C . GLN A 1 288 ? -13.333 15.098 29.526 1.00 68.81 288 GLN A C 1
ATOM 2401 O O . GLN A 1 288 ? -12.173 15.331 29.184 1.00 68.81 288 GLN A O 1
ATOM 2406 N N . ASN A 1 289 ? -13.605 14.202 30.483 1.00 76.25 289 ASN A N 1
ATOM 2407 C CA . ASN A 1 289 ? -12.580 13.365 31.126 1.00 76.25 289 ASN A CA 1
ATOM 2408 C C . ASN A 1 289 ? -12.139 12.203 30.207 1.00 76.25 289 ASN A C 1
ATOM 2410 O O . ASN A 1 289 ? -12.225 11.023 30.557 1.00 76.25 289 ASN A O 1
ATOM 2414 N N . ILE A 1 290 ? -11.717 12.549 28.990 1.00 82.88 290 ILE A N 1
ATOM 2415 C CA . ILE A 1 290 ? -11.296 11.630 27.936 1.00 82.88 290 ILE A CA 1
ATOM 2416 C C . ILE A 1 290 ? -9.788 11.789 27.734 1.00 82.88 290 ILE A C 1
ATOM 2418 O O . ILE A 1 290 ? -9.250 12.888 27.593 1.00 82.88 290 ILE A O 1
ATOM 2422 N N . GLY A 1 291 ? -9.083 10.662 27.725 1.00 83.56 291 GLY A N 1
ATOM 2423 C CA . GLY A 1 291 ? -7.676 10.603 27.363 1.00 83.56 291 GLY A CA 1
ATOM 2424 C C . GLY A 1 291 ? -7.466 10.546 25.858 1.00 83.56 291 GLY A C 1
ATOM 2425 O O . GLY A 1 291 ? -8.342 10.126 25.108 1.00 83.56 291 GLY A O 1
ATOM 2426 N N . LEU A 1 292 ? -6.260 10.877 25.411 1.00 85.44 292 LEU A N 1
ATOM 2427 C CA . LEU A 1 292 ? -5.842 10.647 24.032 1.00 85.44 292 LEU A CA 1
ATOM 2428 C C . LEU A 1 292 ? -4.846 9.492 23.960 1.00 85.44 292 LEU A C 1
ATOM 2430 O O . LEU A 1 292 ? -3.836 9.459 24.672 1.00 85.44 292 LEU A O 1
ATOM 2434 N N . LEU A 1 293 ? -5.101 8.562 23.049 1.00 85.94 293 LEU A N 1
ATOM 2435 C CA . LEU A 1 293 ? -4.197 7.473 22.733 1.00 85.94 293 LEU A CA 1
ATOM 2436 C C . LEU A 1 293 ? -3.429 7.801 21.454 1.00 85.94 293 LEU A C 1
ATOM 2438 O O . LEU A 1 293 ? -3.960 7.699 20.351 1.00 85.94 293 LEU A O 1
ATOM 2442 N N . LYS A 1 294 ? -2.174 8.225 21.618 1.00 79.06 294 LYS A N 1
ATOM 2443 C CA . LYS A 1 294 ? -1.360 8.746 20.518 1.00 79.06 294 LYS A CA 1
ATOM 2444 C C . LYS A 1 294 ? -0.932 7.652 19.549 1.00 79.06 294 LYS A C 1
ATOM 2446 O O . LYS A 1 294 ? -0.505 6.565 19.959 1.00 79.06 294 LYS A O 1
ATOM 2451 N N . HIS A 1 295 ? -0.945 7.986 18.265 1.00 76.50 295 HIS A N 1
ATOM 2452 C CA . HIS A 1 295 ? -0.411 7.134 17.223 1.00 76.50 295 HIS A CA 1
ATOM 2453 C C . HIS A 1 295 ? 1.127 7.094 17.322 1.00 76.50 295 HIS A C 1
ATOM 2455 O O . HIS A 1 295 ? 1.762 8.152 17.351 1.00 76.50 295 HIS A O 1
ATOM 2461 N N . PRO A 1 296 ? 1.783 5.915 17.252 1.00 70.50 296 PRO A N 1
ATOM 2462 C CA . PRO A 1 296 ? 3.247 5.781 17.369 1.00 70.50 296 PRO A CA 1
ATOM 2463 C C . PRO A 1 296 ? 4.088 6.565 16.346 1.00 70.50 296 PRO A C 1
ATOM 2465 O O . PRO A 1 296 ? 5.309 6.626 16.453 1.00 70.50 296 PRO A O 1
ATOM 2468 N N . ARG A 1 297 ? 3.445 7.116 15.313 1.00 70.25 297 ARG A N 1
ATOM 2469 C CA . ARG A 1 297 ? 4.079 7.856 14.210 1.00 70.25 297 ARG A CA 1
ATOM 2470 C C . ARG A 1 297 ? 3.736 9.351 14.188 1.00 70.25 297 ARG A C 1
ATOM 2472 O O . ARG A 1 297 ? 4.167 10.033 13.262 1.00 70.25 297 ARG A O 1
ATOM 2479 N N . SER A 1 298 ? 2.942 9.838 15.142 1.00 68.81 298 SER A N 1
ATOM 2480 C CA . SER A 1 298 ? 2.585 11.257 15.231 1.00 68.81 298 SER A CA 1
ATOM 2481 C C . SER A 1 298 ? 3.837 12.082 15.577 1.00 68.81 298 SER A C 1
ATOM 2483 O O . SER A 1 298 ? 4.613 11.680 16.446 1.00 68.81 298 SER A O 1
ATOM 2485 N N . LYS A 1 299 ? 4.089 13.180 14.844 1.00 59.56 299 LYS A N 1
ATOM 2486 C CA . LYS A 1 299 ? 5.317 13.997 14.957 1.00 59.56 299 LYS A CA 1
ATOM 2487 C C . LYS A 1 299 ? 5.259 15.067 16.058 1.00 59.56 299 LYS A C 1
ATOM 2489 O O . LYS A 1 299 ? 6.326 15.437 16.509 1.00 59.56 299 LYS A O 1
ATOM 2494 N N . GLU A 1 300 ? 4.072 15.534 16.460 1.00 52.44 300 GLU A N 1
ATOM 2495 C CA . GLU A 1 300 ? 3.742 16.520 17.527 1.00 52.44 300 GLU A CA 1
ATOM 2496 C C . GLU A 1 300 ? 2.276 16.971 17.276 1.00 52.44 300 GLU A C 1
ATOM 2498 O O . GLU A 1 300 ? 1.829 16.894 16.136 1.00 52.44 300 GLU A O 1
ATOM 2503 N N . LYS A 1 301 ? 1.414 17.424 18.200 1.00 48.25 301 LYS A N 1
ATOM 2504 C CA . LYS A 1 301 ? 1.526 18.068 19.521 1.00 48.25 301 LYS A CA 1
ATOM 2505 C C . LYS A 1 301 ? 0.799 17.237 20.590 1.00 48.25 301 LYS A C 1
ATOM 2507 O O . LYS A 1 301 ? -0.145 16.507 20.303 1.00 48.25 301 LYS A O 1
ATOM 2512 N N . THR A 1 302 ? 1.174 17.384 21.859 1.00 47.16 302 THR A N 1
ATOM 2513 C CA . THR A 1 302 ? 0.206 17.206 22.950 1.00 47.16 302 THR A CA 1
ATOM 2514 C C . THR A 1 302 ? -1.008 18.068 22.619 1.00 47.16 302 THR A C 1
ATOM 2516 O O . THR A 1 302 ? -0.909 19.293 22.602 1.00 47.16 302 THR A O 1
ATOM 2519 N N . TYR A 1 303 ? -2.147 17.449 22.311 1.00 51.81 303 TYR A N 1
ATOM 2520 C CA . TYR A 1 303 ? -3.406 18.164 22.417 1.00 51.81 303 TYR A CA 1
ATOM 2521 C C . TYR A 1 303 ? -3.482 18.606 23.882 1.00 51.81 303 TYR A C 1
ATOM 2523 O O . TYR A 1 303 ? -3.650 17.769 24.767 1.00 51.81 303 TYR A O 1
ATOM 2531 N N . LYS A 1 304 ? -3.237 19.895 24.148 1.00 47.69 304 LYS A N 1
ATOM 2532 C CA . LYS A 1 304 ? -3.127 20.441 25.512 1.00 47.69 304 LYS A CA 1
ATOM 2533 C C . LYS A 1 304 ? -4.412 20.244 26.331 1.00 47.69 304 LYS A C 1
ATOM 2535 O O . LYS A 1 304 ? -4.368 20.378 27.545 1.00 47.69 304 LYS A O 1
ATOM 2540 N N . ASN A 1 305 ? -5.512 19.886 25.666 1.00 53.03 305 ASN A N 1
ATOM 2541 C CA . ASN A 1 305 ? -6.861 19.868 26.217 1.00 53.03 305 ASN A CA 1
ATOM 2542 C C . ASN A 1 305 ? -7.388 18.456 26.551 1.00 53.03 305 ASN A C 1
ATOM 2544 O O . ASN A 1 305 ? -8.544 18.341 26.942 1.00 53.03 305 ASN A O 1
ATOM 2548 N N . PHE A 1 306 ? -6.591 17.388 26.388 1.00 55.56 306 PHE A N 1
ATOM 2549 C CA . PHE A 1 306 ? -6.974 16.046 26.865 1.00 55.56 306 PHE A CA 1
ATOM 2550 C C . PHE A 1 306 ? -6.388 15.784 28.247 1.00 55.56 306 PHE A C 1
ATOM 2552 O O . PHE A 1 306 ? -5.247 16.155 28.528 1.00 55.56 306 PHE A O 1
ATOM 2559 N N . SER A 1 307 ? -7.143 15.069 29.082 1.00 49.34 307 SER A N 1
ATOM 2560 C CA . SER A 1 307 ? -6.817 14.838 30.494 1.00 49.34 307 SER A CA 1
ATOM 2561 C C . SER A 1 307 ? -5.497 14.075 30.695 1.00 49.34 307 SER A C 1
ATOM 2563 O O . SER A 1 307 ? -4.857 14.202 31.735 1.00 49.34 307 SER A O 1
ATOM 2565 N N . TYR A 1 308 ? -5.077 13.272 29.708 1.00 59.88 308 TYR A N 1
ATOM 2566 C CA . TYR A 1 308 ? -3.781 12.582 29.657 1.00 59.88 308 TYR A CA 1
ATOM 2567 C C . TYR A 1 308 ? -3.487 12.070 28.236 1.00 59.88 308 TYR A C 1
ATOM 2569 O O . TYR A 1 308 ? -4.405 11.805 27.457 1.00 59.88 308 TYR A O 1
ATOM 2577 N N . SER A 1 309 ? -2.205 11.875 27.895 1.00 57.22 309 SER A N 1
ATOM 2578 C CA . SER A 1 309 ? -1.800 11.267 26.619 1.00 57.22 309 SER A CA 1
ATOM 2579 C C . SER A 1 309 ? -0.863 10.079 26.825 1.00 57.22 309 SER A C 1
ATOM 2581 O O . SER A 1 309 ? 0.242 10.272 27.327 1.00 57.22 309 SER A O 1
ATOM 2583 N N . ASN A 1 310 ? -1.269 8.887 26.386 1.00 58.59 310 ASN A N 1
ATOM 2584 C CA . ASN A 1 310 ? -0.446 7.670 26.424 1.00 58.59 310 ASN A CA 1
ATOM 2585 C C . ASN A 1 310 ? -0.188 7.156 25.002 1.00 58.59 310 ASN A C 1
ATOM 2587 O O . ASN A 1 310 ? -0.979 7.417 24.096 1.00 58.59 310 ASN A O 1
ATOM 2591 N N . GLN A 1 311 ? 0.885 6.390 24.793 1.00 61.16 311 GLN A N 1
ATOM 2592 C CA . GLN A 1 311 ? 1.026 5.584 23.574 1.00 61.16 311 GLN A CA 1
ATOM 2593 C C . GLN A 1 311 ? 0.259 4.259 23.717 1.00 61.16 311 GLN A C 1
ATOM 2595 O O . GLN A 1 311 ? 0.232 3.668 24.799 1.00 61.16 311 GLN A O 1
ATOM 2600 N N . ILE A 1 312 ? -0.309 3.754 22.612 1.00 66.31 312 ILE A N 1
ATOM 2601 C CA . ILE A 1 312 ? -1.038 2.464 22.551 1.00 66.31 312 ILE A CA 1
ATOM 2602 C C . ILE A 1 312 ? -0.238 1.319 23.191 1.00 66.31 312 ILE A C 1
ATOM 2604 O O . ILE A 1 312 ? -0.775 0.490 23.936 1.00 66.31 312 ILE A O 1
ATOM 2608 N N . ASP A 1 313 ? 1.060 1.277 22.907 1.00 65.31 313 ASP A N 1
ATOM 2609 C CA . ASP A 1 313 ? 1.932 0.172 23.298 1.00 65.31 313 ASP A CA 1
ATOM 2610 C C . ASP A 1 313 ? 2.373 0.245 24.766 1.00 65.31 313 ASP A C 1
ATOM 2612 O O . ASP A 1 313 ? 2.773 -0.768 25.332 1.00 65.31 313 ASP A O 1
ATOM 2616 N N . GLN A 1 314 ? 2.218 1.406 25.411 1.00 70.88 314 GLN A N 1
ATOM 2617 C CA . GLN A 1 314 ? 2.596 1.631 26.811 1.00 70.88 314 GLN A CA 1
ATOM 2618 C C . GLN A 1 314 ? 1.482 1.271 27.804 1.00 70.88 314 GLN A C 1
ATOM 2620 O O . GLN A 1 314 ? 1.734 1.142 29.001 1.00 70.88 314 GLN A O 1
ATOM 2625 N N . LEU A 1 315 ? 0.240 1.089 27.339 1.00 75.75 315 LEU A N 1
ATOM 2626 C CA . LEU A 1 315 ? -0.853 0.671 28.214 1.00 75.75 315 LEU A CA 1
ATOM 2627 C C . LEU A 1 315 ? -0.694 -0.807 28.615 1.00 75.75 315 LEU A C 1
ATOM 2629 O O . LEU A 1 315 ? -0.679 -1.704 27.763 1.00 75.75 315 LEU A O 1
ATOM 2633 N N . LEU A 1 316 ? -0.656 -1.066 29.926 1.00 81.44 316 LEU A N 1
ATOM 2634 C CA . LEU A 1 316 ? -0.741 -2.417 30.489 1.00 81.44 316 LEU A CA 1
ATOM 2635 C C . LEU A 1 316 ? -2.033 -3.108 30.030 1.00 81.44 316 LEU A C 1
ATOM 2637 O O . LEU A 1 316 ? -3.077 -2.467 29.904 1.00 81.44 316 LEU A O 1
ATOM 2641 N N . LEU A 1 317 ? -1.995 -4.432 29.836 1.00 79.38 317 LEU A N 1
ATOM 2642 C CA . LEU A 1 317 ? -3.160 -5.205 29.378 1.00 79.38 317 LEU A CA 1
ATOM 2643 C C . LEU A 1 317 ? -4.383 -5.018 30.291 1.00 79.38 317 LEU A C 1
ATOM 2645 O O . LEU A 1 317 ? -5.499 -4.885 29.797 1.00 79.38 317 LEU A O 1
ATOM 2649 N N . LYS A 1 318 ? -4.169 -4.955 31.613 1.00 80.94 318 LYS A N 1
ATOM 2650 C CA . LYS A 1 318 ? -5.231 -4.686 32.596 1.00 80.94 318 LYS A CA 1
ATOM 2651 C C . LYS A 1 318 ? -5.919 -3.346 32.325 1.00 80.94 318 LYS A C 1
ATOM 2653 O O . LYS A 1 318 ? -7.143 -3.296 32.335 1.00 80.94 318 LYS A O 1
ATOM 2658 N N . THR A 1 319 ? -5.137 -2.306 32.030 1.00 83.69 319 THR A N 1
ATOM 2659 C CA . THR A 1 319 ? -5.638 -0.969 31.689 1.00 83.69 319 THR A CA 1
ATOM 2660 C C . THR A 1 319 ? -6.374 -0.981 30.357 1.00 83.69 319 THR A C 1
ATOM 2662 O O . THR A 1 319 ? -7.468 -0.440 30.276 1.00 83.69 319 THR A O 1
ATOM 2665 N N . LYS A 1 320 ? -5.831 -1.644 29.326 1.00 85.06 320 LYS A N 1
ATOM 2666 C CA . LYS A 1 320 ? -6.502 -1.779 28.019 1.00 85.06 320 LYS A CA 1
ATOM 2667 C C . LYS A 1 320 ? -7.891 -2.404 28.160 1.00 85.06 320 LYS A C 1
ATOM 2669 O O . LYS A 1 320 ? -8.841 -1.917 27.569 1.00 85.06 320 LYS A O 1
ATOM 2674 N N . LYS A 1 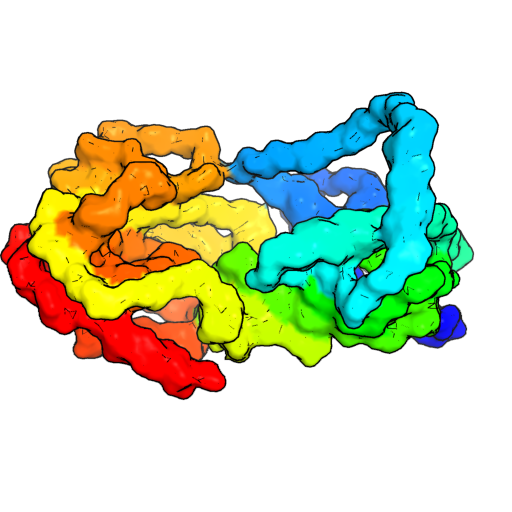321 ? -8.014 -3.438 28.994 1.00 84.44 321 LYS A N 1
ATOM 2675 C CA . LYS A 1 321 ? -9.286 -4.116 29.272 1.00 84.44 321 LYS A CA 1
ATOM 2676 C C . LYS A 1 321 ? -10.233 -3.339 30.181 1.00 84.44 321 LYS A C 1
ATOM 2678 O O . LYS A 1 321 ? -11.373 -3.742 30.306 1.00 84.44 321 LYS A O 1
ATOM 2683 N N . SER A 1 322 ? -9.796 -2.286 30.860 1.00 86.75 322 SER A N 1
ATOM 2684 C CA . SER A 1 322 ? -10.689 -1.406 31.629 1.00 86.75 322 SER A CA 1
ATOM 2685 C C . SER A 1 322 ? -10.917 -0.068 30.921 1.00 86.75 322 SER A C 1
ATOM 2687 O O . SER A 1 322 ? -11.396 0.879 31.537 1.00 86.75 322 SER A O 1
ATOM 2689 N N . SER A 1 323 ? -10.539 0.030 29.645 1.00 88.81 323 SER A N 1
ATOM 2690 C CA . SER A 1 323 ? -10.611 1.258 28.862 1.00 88.81 323 SER A CA 1
ATOM 2691 C C . SER A 1 323 ? -11.589 1.110 27.709 1.00 88.81 323 SER A C 1
ATOM 2693 O O . SER A 1 323 ? -11.533 0.112 26.998 1.00 88.81 323 SER A O 1
ATOM 2695 N N . LEU A 1 324 ? -12.428 2.119 27.497 1.00 89.69 324 LEU A N 1
ATOM 2696 C CA . LEU A 1 324 ? -13.227 2.258 26.285 1.00 89.69 324 LEU A CA 1
ATOM 2697 C C . LEU A 1 324 ? -12.443 3.062 25.246 1.00 89.69 324 LEU A C 1
ATOM 2699 O O . LEU A 1 324 ? -11.970 4.160 25.543 1.00 89.69 324 LEU A O 1
ATOM 2703 N N . PHE A 1 325 ? -12.301 2.519 24.039 1.00 91.69 325 PHE A N 1
ATOM 2704 C CA . PHE A 1 325 ? -11.606 3.175 22.934 1.00 91.69 325 PHE A CA 1
ATOM 2705 C C . PHE A 1 325 ? -12.599 3.776 21.932 1.00 91.69 325 PHE A C 1
ATOM 2707 O O . PHE A 1 325 ? -13.392 3.059 21.330 1.00 91.69 325 PHE A O 1
ATOM 2714 N N . ILE A 1 326 ? -12.530 5.087 21.725 1.00 93.12 326 ILE A N 1
ATOM 2715 C CA . ILE A 1 326 ? -13.349 5.818 20.758 1.00 93.12 326 ILE A CA 1
ATOM 2716 C C . ILE A 1 326 ? -12.558 5.965 19.458 1.00 93.12 326 ILE A C 1
ATOM 2718 O O . ILE A 1 326 ? -11.440 6.487 19.452 1.00 93.12 326 ILE A O 1
ATOM 2722 N N . LEU A 1 327 ? -13.153 5.506 18.361 1.00 94.44 327 LEU A N 1
ATOM 2723 C CA . LEU A 1 327 ? -12.646 5.630 16.998 1.00 94.44 327 LEU A CA 1
ATOM 2724 C C . LEU A 1 327 ? -13.525 6.629 16.241 1.00 94.44 327 LEU A C 1
ATOM 2726 O O . LEU A 1 327 ? -14.677 6.348 15.930 1.00 94.44 327 LEU A O 1
ATOM 2730 N N . ASP A 1 328 ? -12.986 7.801 15.932 1.00 93.12 328 ASP A N 1
ATOM 2731 C CA . ASP A 1 328 ? -13.733 8.900 15.297 1.00 93.12 328 ASP A CA 1
ATOM 2732 C C . ASP A 1 328 ? -13.413 9.088 13.810 1.00 93.12 328 ASP A C 1
ATOM 2734 O O . ASP A 1 328 ? -13.837 10.034 13.150 1.00 93.12 328 ASP A O 1
ATOM 2738 N N . THR A 1 329 ? -12.616 8.173 13.282 1.00 91.38 329 THR A N 1
ATOM 2739 C CA . THR A 1 329 ? -12.297 8.067 11.869 1.00 91.38 329 THR A CA 1
ATOM 2740 C C . THR A 1 329 ? -12.395 6.596 11.486 1.00 91.38 329 THR A C 1
ATOM 2742 O O . THR A 1 329 ? -12.085 5.714 12.296 1.00 91.38 329 THR A O 1
ATOM 2745 N N . PRO A 1 330 ? -12.842 6.314 10.258 1.00 88.12 330 PRO A N 1
ATOM 2746 C CA . PRO A 1 330 ? -12.998 4.956 9.760 1.00 88.12 330 PRO A CA 1
ATOM 2747 C C . PRO A 1 330 ? -11.630 4.286 9.575 1.00 88.12 330 PRO A C 1
ATOM 2749 O O . PRO A 1 330 ? -10.580 4.937 9.608 1.00 88.12 330 PRO A O 1
ATOM 2752 N N . CYS A 1 331 ? -11.645 2.994 9.252 1.00 84.75 331 CYS A N 1
ATOM 2753 C CA . CYS A 1 331 ? -10.512 2.336 8.604 1.00 84.75 331 CYS A CA 1
ATOM 2754 C C . CYS A 1 331 ? -9.201 2.298 9.405 1.00 84.75 331 CYS A C 1
ATOM 2756 O O . CYS A 1 331 ? -8.104 2.136 8.856 1.00 84.75 331 CYS A O 1
ATOM 2758 N N . GLN A 1 332 ? -9.291 2.453 10.725 1.00 85.75 332 GLN A N 1
ATOM 2759 C CA . GLN A 1 332 ? -8.131 2.367 11.594 1.00 85.75 332 GLN A CA 1
ATOM 2760 C C . GLN A 1 332 ? -7.725 0.910 11.813 1.00 85.75 332 GLN A C 1
ATOM 2762 O O . GLN A 1 332 ? -8.520 0.077 12.233 1.00 85.75 332 GLN A O 1
ATOM 2767 N N . THR A 1 333 ? -6.429 0.618 11.688 1.00 83.75 333 THR A N 1
ATOM 2768 C CA . THR A 1 333 ? -5.857 -0.686 12.077 1.00 83.75 333 THR A CA 1
ATOM 2769 C C . THR A 1 333 ? -6.176 -1.058 13.537 1.00 83.75 333 THR A C 1
ATOM 2771 O O . THR A 1 333 ? -6.260 -2.240 13.874 1.00 83.75 333 THR A O 1
ATOM 2774 N N . PHE A 1 334 ? -6.393 -0.060 14.404 1.00 86.75 334 PHE A N 1
ATOM 2775 C CA . PHE A 1 334 ? -6.775 -0.269 15.800 1.00 86.75 334 PHE A CA 1
ATOM 2776 C C . PHE A 1 334 ? -8.154 -0.925 15.967 1.00 86.75 334 PHE A C 1
ATOM 2778 O O . PHE A 1 334 ? -8.323 -1.686 16.913 1.00 86.75 334 PHE A O 1
ATOM 2785 N N . LEU A 1 335 ? -9.102 -0.714 15.046 1.00 89.25 335 LEU A N 1
ATOM 2786 C CA . LEU A 1 335 ? -10.405 -1.390 15.062 1.00 89.25 335 LEU A CA 1
ATOM 2787 C C . LEU A 1 335 ? -10.229 -2.910 15.129 1.00 89.25 335 LEU A C 1
ATOM 2789 O O . LEU A 1 335 ? -10.740 -3.572 16.026 1.00 89.25 335 LEU A O 1
ATOM 2793 N N . TYR A 1 336 ? -9.414 -3.455 14.227 1.00 85.69 336 TYR A N 1
ATOM 2794 C CA . TYR A 1 336 ? -9.107 -4.882 14.194 1.00 85.69 336 TYR A CA 1
ATOM 2795 C C . TYR A 1 336 ? -8.404 -5.336 15.475 1.00 85.69 336 TYR A C 1
ATOM 2797 O O . TYR A 1 336 ? -8.717 -6.397 16.011 1.00 85.69 336 TYR A O 1
ATOM 2805 N N . LYS A 1 337 ? -7.497 -4.515 16.022 1.00 86.00 337 LYS A N 1
ATOM 2806 C CA . LYS A 1 337 ? -6.867 -4.802 17.318 1.00 86.00 337 LYS A CA 1
ATOM 2807 C C . LYS A 1 337 ? -7.914 -4.937 18.417 1.00 86.00 337 LYS A C 1
ATOM 2809 O O . LYS A 1 337 ? -7.850 -5.893 19.184 1.00 86.00 337 LYS A O 1
ATOM 2814 N N . ALA A 1 338 ? -8.863 -4.007 18.481 1.00 88.12 338 ALA A N 1
ATOM 2815 C CA . ALA A 1 338 ? -9.913 -4.018 19.483 1.00 88.12 338 ALA A CA 1
ATOM 2816 C C . ALA A 1 338 ? -10.814 -5.249 19.332 1.00 88.12 338 ALA A C 1
ATOM 2818 O O . ALA A 1 338 ? -11.003 -5.981 20.302 1.00 88.12 338 ALA A O 1
ATOM 2819 N N . VAL A 1 339 ? -11.253 -5.559 18.109 1.00 87.62 339 VAL A N 1
ATOM 2820 C CA . VAL A 1 339 ? -12.061 -6.751 17.816 1.00 87.62 339 VAL A CA 1
ATOM 2821 C C . VAL A 1 339 ? -11.350 -8.035 18.253 1.00 87.62 339 VAL A C 1
ATOM 2823 O O . VAL A 1 339 ? -11.902 -8.803 19.038 1.00 87.62 339 VAL A O 1
ATOM 2826 N N . PHE A 1 340 ? -10.114 -8.268 17.803 1.00 84.06 340 PHE A N 1
ATOM 2827 C CA . PHE A 1 340 ? -9.421 -9.542 18.032 1.00 84.06 340 PHE A CA 1
ATOM 2828 C C . PHE A 1 340 ? -8.824 -9.692 19.438 1.00 84.06 340 PHE A C 1
ATOM 2830 O O . PHE A 1 340 ? -8.797 -10.801 19.972 1.00 84.06 340 PHE A O 1
ATOM 2837 N N . GLU A 1 341 ? -8.370 -8.609 20.074 1.00 85.25 341 GLU A N 1
ATOM 2838 C CA . GLU A 1 341 ? -7.900 -8.643 21.472 1.00 85.25 341 GLU A CA 1
ATOM 2839 C C . GLU A 1 341 ? -9.046 -8.486 22.492 1.00 85.25 341 GLU A C 1
ATOM 2841 O O . GLU A 1 341 ? -8.775 -8.424 23.694 1.00 85.25 341 GLU A O 1
ATOM 2846 N N . ASN A 1 342 ? -10.302 -8.449 22.024 1.00 85.94 342 ASN A N 1
ATOM 2847 C CA . ASN A 1 342 ? -11.515 -8.249 22.822 1.00 85.94 342 ASN A CA 1
ATOM 2848 C C . ASN A 1 342 ? -11.440 -7.002 23.726 1.00 85.94 342 ASN A C 1
ATOM 2850 O O . ASN A 1 342 ? -11.667 -7.062 24.936 1.00 85.94 342 ASN A O 1
ATOM 2854 N N . LEU A 1 343 ? -11.031 -5.873 23.141 1.00 87.69 343 LEU A N 1
ATOM 2855 C CA . LEU A 1 343 ? -10.997 -4.575 23.812 1.00 87.69 343 LEU A CA 1
ATOM 2856 C C . LEU A 1 343 ? -12.327 -3.838 23.584 1.00 87.69 343 LEU A C 1
ATOM 2858 O O . LEU A 1 343 ? -12.832 -3.893 22.463 1.00 87.69 343 LEU A O 1
ATOM 2862 N N . PRO A 1 344 ? -12.868 -3.119 24.582 1.00 88.12 344 PRO A N 1
ATOM 2863 C CA . PRO A 1 344 ? -14.079 -2.318 24.409 1.00 88.12 344 PRO A CA 1
ATOM 2864 C C . PRO A 1 344 ? -13.824 -1.132 23.480 1.00 88.12 344 PRO A C 1
ATOM 2866 O O . PRO A 1 344 ? -12.906 -0.343 23.718 1.00 88.12 344 PRO A O 1
ATOM 2869 N N . PHE A 1 345 ? -14.646 -0.969 22.448 1.00 92.06 345 PHE A N 1
ATOM 2870 C CA . PHE A 1 345 ? -14.532 0.156 21.526 1.00 92.06 345 PHE A CA 1
ATOM 2871 C C . PHE A 1 345 ? -15.897 0.619 21.018 1.00 92.06 345 PHE A C 1
ATOM 2873 O O . PHE A 1 345 ? -16.851 -0.153 21.024 1.00 92.06 345 PHE A O 1
ATOM 2880 N N . ILE A 1 346 ? -15.953 1.869 20.562 1.00 92.94 346 ILE A N 1
ATOM 2881 C CA . ILE A 1 346 ? -17.086 2.448 19.833 1.00 92.94 346 ILE A CA 1
ATOM 2882 C C . ILE A 1 346 ? -16.595 3.327 18.692 1.00 92.94 346 ILE A C 1
ATOM 2884 O O . ILE A 1 346 ? -15.499 3.894 18.752 1.00 92.94 346 ILE A O 1
ATOM 2888 N N . LEU A 1 347 ? -17.412 3.431 17.650 1.00 95.19 347 LEU A N 1
ATOM 2889 C CA . LEU A 1 347 ? -17.178 4.298 16.506 1.00 95.19 347 LEU A CA 1
ATOM 2890 C C . LEU A 1 347 ? -18.129 5.491 16.581 1.00 95.19 347 LEU A C 1
ATOM 2892 O O . LEU A 1 347 ? -19.316 5.315 16.844 1.00 95.19 347 LEU A O 1
ATOM 2896 N N . PHE A 1 348 ? -17.613 6.689 16.313 1.00 95.50 348 PHE A N 1
ATOM 2897 C CA . PHE A 1 348 ? -18.409 7.915 16.236 1.00 95.50 348 PHE A CA 1
ATOM 2898 C C . PHE A 1 348 ? -18.082 8.684 14.956 1.00 95.50 348 PHE A C 1
ATOM 2900 O O . PHE A 1 348 ? -17.090 9.412 14.893 1.00 95.50 348 PHE A O 1
ATOM 2907 N N . LEU A 1 349 ? -18.881 8.476 13.909 1.00 96.69 349 LEU A N 1
ATOM 2908 C CA . LEU A 1 349 ? -18.531 8.855 12.533 1.00 96.69 349 LEU A CA 1
ATOM 2909 C C . LEU A 1 349 ? -19.563 9.794 11.892 1.00 96.69 349 LEU A C 1
ATOM 2911 O O . LEU A 1 349 ? -20.718 9.852 12.307 1.00 96.69 349 LEU A O 1
ATOM 2915 N N . ASN A 1 350 ? -19.171 10.485 10.818 1.00 96.94 350 ASN A N 1
ATOM 2916 C CA . ASN A 1 350 ? -20.127 11.156 9.938 1.00 96.94 350 ASN A CA 1
ATOM 2917 C C . ASN A 1 350 ? -20.718 10.143 8.940 1.00 96.94 350 ASN A C 1
ATOM 2919 O O . ASN A 1 350 ? -19.976 9.456 8.234 1.00 96.94 350 ASN A O 1
ATOM 2923 N N . ILE A 1 351 ? -22.048 10.077 8.846 1.00 96.56 351 ILE A N 1
ATOM 2924 C CA . ILE A 1 351 ? -22.753 9.201 7.899 1.00 96.56 351 ILE A CA 1
ATOM 2925 C C . ILE A 1 351 ? -22.480 9.581 6.436 1.00 96.56 351 ILE A C 1
ATOM 2927 O O . ILE A 1 351 ? -22.447 8.718 5.559 1.00 96.56 351 ILE A O 1
ATOM 2931 N N . GLU A 1 352 ? -22.205 10.856 6.158 1.00 96.75 352 GLU A N 1
ATOM 2932 C CA . GLU A 1 352 ? -21.935 11.352 4.803 1.00 96.75 352 GLU A CA 1
ATOM 2933 C C . GLU A 1 352 ? -20.652 10.767 4.202 1.00 96.75 352 GLU A C 1
ATOM 2935 O O . GLU A 1 352 ? -20.459 10.771 2.980 1.00 96.75 352 GLU A O 1
ATOM 2940 N N . TRP A 1 353 ? -19.762 10.222 5.035 1.00 95.94 353 TRP A N 1
ATOM 2941 C CA . TRP A 1 353 ? -18.546 9.569 4.567 1.00 95.94 353 TRP A CA 1
ATOM 2942 C C . TRP A 1 353 ? -18.815 8.225 3.876 1.00 95.94 353 TRP A C 1
ATOM 2944 O O . TRP A 1 353 ? -17.960 7.766 3.116 1.00 95.94 353 TRP A O 1
ATOM 2954 N N . ASN A 1 354 ? -20.014 7.643 4.035 1.00 95.56 354 ASN A N 1
ATOM 2955 C CA . ASN A 1 354 ? -20.427 6.382 3.404 1.00 95.56 354 ASN A CA 1
ATOM 2956 C C . ASN A 1 354 ? -20.248 6.379 1.878 1.00 95.56 354 ASN A C 1
ATOM 2958 O O . ASN A 1 354 ? -19.969 5.341 1.273 1.00 95.56 354 ASN A O 1
ATOM 2962 N N . GLN A 1 355 ? -20.329 7.549 1.240 1.00 95.19 355 GLN A N 1
ATOM 2963 C CA . GLN A 1 355 ? -20.101 7.695 -0.198 1.00 95.19 355 GLN A CA 1
ATOM 2964 C C . GLN A 1 355 ? -18.710 7.209 -0.656 1.00 95.19 355 GLN A C 1
ATOM 2966 O O . GLN A 1 355 ? -18.559 6.815 -1.819 1.00 95.19 355 GLN A O 1
ATOM 2971 N N . TRP A 1 356 ? -17.715 7.198 0.241 1.00 94.88 356 TRP A N 1
ATOM 2972 C CA . TRP A 1 356 ? -16.328 6.821 -0.041 1.00 94.88 356 TRP A CA 1
ATOM 2973 C C . TRP A 1 356 ? -16.024 5.331 0.142 1.00 94.88 356 TRP A C 1
ATOM 2975 O O . TRP A 1 356 ? -14.980 4.874 -0.336 1.00 94.88 356 TRP A O 1
ATOM 2985 N N . TYR A 1 357 ? -16.913 4.564 0.777 1.00 94.31 357 TYR A N 1
ATOM 2986 C CA . TYR A 1 357 ? -16.623 3.190 1.191 1.00 94.31 357 TYR A CA 1
ATOM 2987 C C . TYR A 1 357 ? -17.232 2.120 0.293 1.00 94.31 357 TYR A C 1
ATOM 2989 O O . TYR A 1 357 ? -18.257 2.329 -0.350 1.00 94.31 357 TYR A O 1
ATOM 2997 N N . THR A 1 358 ? -16.592 0.958 0.230 1.00 93.69 358 THR A N 1
ATOM 2998 C CA . THR A 1 358 ? -17.134 -0.191 -0.503 1.00 93.69 358 THR A CA 1
ATOM 2999 C C . THR A 1 358 ? -18.421 -0.698 0.143 1.00 93.69 358 THR A C 1
ATOM 3001 O O . THR A 1 358 ? -18.641 -0.537 1.341 1.00 93.69 358 THR A O 1
ATOM 3004 N N . GLU A 1 359 ? -19.252 -1.389 -0.635 1.00 93.31 359 GLU A N 1
ATOM 3005 C CA . GLU A 1 359 ? -20.456 -2.038 -0.108 1.00 93.31 359 GLU A CA 1
ATOM 3006 C C . GLU A 1 359 ? -20.127 -3.050 1.003 1.00 93.31 359 GLU A C 1
ATOM 3008 O O . GLU A 1 359 ? -20.830 -3.119 2.008 1.00 93.31 359 GLU A O 1
ATOM 3013 N N . LYS A 1 360 ? -19.011 -3.784 0.872 1.00 90.69 360 LYS A N 1
ATOM 3014 C CA . LYS A 1 360 ? -18.549 -4.738 1.891 1.00 90.69 360 LYS A CA 1
ATOM 3015 C C . LYS A 1 360 ? -18.289 -4.048 3.237 1.00 90.69 360 LYS A C 1
ATOM 3017 O O . LYS A 1 360 ? -18.681 -4.581 4.272 1.00 90.69 360 LYS A O 1
ATOM 3022 N N . TYR A 1 361 ? -17.679 -2.861 3.226 1.00 92.50 361 TYR A N 1
ATOM 3023 C CA . TYR A 1 361 ? -17.450 -2.080 4.444 1.00 92.50 361 TYR A CA 1
ATOM 3024 C C . TYR A 1 361 ? -18.734 -1.439 4.982 1.00 92.50 361 TYR A C 1
ATOM 3026 O O . TYR A 1 361 ? -18.934 -1.425 6.193 1.00 92.50 361 TYR A O 1
ATOM 3034 N N . LEU A 1 362 ? -19.634 -0.974 4.107 1.00 94.69 362 LEU A N 1
ATOM 3035 C CA . LEU A 1 362 ? -20.940 -0.442 4.518 1.00 94.69 362 LEU A CA 1
ATOM 3036 C C . LEU A 1 362 ? -21.766 -1.495 5.267 1.00 94.69 362 LEU A C 1
ATOM 3038 O O . LEU A 1 362 ? -22.194 -1.225 6.380 1.00 94.69 362 LEU A O 1
ATOM 3042 N N . ARG A 1 363 ? -21.860 -2.727 4.749 1.00 93.88 363 ARG A N 1
ATOM 3043 C CA . ARG A 1 363 ? -22.549 -3.832 5.444 1.00 93.88 363 ARG A CA 1
ATOM 3044 C C . ARG A 1 363 ? -21.953 -4.122 6.822 1.00 93.88 363 ARG A C 1
ATOM 3046 O O . ARG A 1 363 ? -22.667 -4.464 7.757 1.00 93.88 363 ARG A O 1
ATOM 3053 N N . PHE A 1 364 ? -20.631 -4.010 6.960 1.00 92.62 364 PHE A N 1
ATOM 3054 C CA . PHE A 1 364 ? -19.983 -4.136 8.263 1.00 92.62 364 PHE A CA 1
ATOM 3055 C C . PHE A 1 364 ? -20.334 -2.977 9.203 1.00 92.62 364 PHE A C 1
ATOM 3057 O O . PHE A 1 364 ? -20.558 -3.215 10.385 1.00 92.62 364 PHE A O 1
ATOM 3064 N N . MET A 1 365 ? -20.419 -1.745 8.701 1.00 94.31 365 MET A N 1
ATOM 3065 C CA . MET A 1 365 ? -20.879 -0.608 9.500 1.00 94.31 365 MET A CA 1
ATOM 3066 C C . MET A 1 365 ? -22.344 -0.753 9.920 1.00 94.31 365 MET A C 1
ATOM 3068 O O . MET A 1 365 ? -22.644 -0.511 11.084 1.00 94.31 365 MET A O 1
ATOM 3072 N N . ASP A 1 366 ? -23.220 -1.233 9.036 1.00 94.94 366 ASP A N 1
ATOM 3073 C CA . ASP A 1 366 ? -24.619 -1.537 9.364 1.00 94.94 366 ASP A CA 1
ATOM 3074 C C . ASP A 1 366 ? -24.709 -2.610 10.458 1.00 94.94 366 ASP A C 1
ATOM 3076 O O . ASP A 1 366 ? -25.470 -2.474 11.416 1.00 94.94 366 ASP A O 1
ATOM 3080 N N . PHE A 1 367 ? -23.867 -3.646 10.377 1.00 93.69 367 PHE A N 1
ATOM 3081 C CA . PHE A 1 367 ? -23.750 -4.642 11.439 1.00 93.69 367 PHE A CA 1
ATOM 3082 C C . PHE A 1 367 ? -23.292 -4.009 12.762 1.00 93.69 367 PHE A C 1
ATOM 3084 O O . PHE A 1 367 ? -23.960 -4.197 13.776 1.00 93.69 367 PHE A O 1
ATOM 3091 N N . LEU A 1 368 ? -22.216 -3.210 12.767 1.00 92.75 368 LEU A N 1
ATOM 3092 C CA . LEU A 1 368 ? -21.757 -2.504 13.973 1.00 92.75 368 LEU A CA 1
ATOM 3093 C C . LEU A 1 368 ? -22.828 -1.568 14.550 1.00 92.75 368 LEU A C 1
ATOM 3095 O O . LEU A 1 368 ? -22.901 -1.400 15.767 1.00 92.75 368 LEU A O 1
ATOM 3099 N N . LYS A 1 369 ? -23.654 -0.966 13.690 1.00 92.69 369 LYS A N 1
ATOM 3100 C CA . LYS A 1 369 ? -24.789 -0.140 14.095 1.00 92.69 369 LYS A CA 1
ATOM 3101 C C . LYS A 1 369 ? -25.874 -0.978 14.773 1.00 92.69 369 LYS A C 1
ATOM 3103 O O . LYS A 1 369 ? -26.375 -0.568 15.810 1.00 92.69 369 LYS A O 1
ATOM 3108 N N . SER A 1 370 ? -26.181 -2.164 14.240 1.00 90.38 370 SER A N 1
ATOM 3109 C CA . SER A 1 370 ? -27.189 -3.083 14.799 1.00 90.38 370 SER A CA 1
ATOM 3110 C C . SER A 1 370 ? -26.840 -3.651 16.181 1.00 90.38 370 SER A C 1
ATOM 3112 O O . SER A 1 370 ? -27.722 -4.146 16.876 1.00 90.38 370 SER A O 1
ATOM 3114 N N . VAL A 1 371 ? -25.565 -3.578 16.577 1.00 88.00 371 VAL A N 1
ATOM 3115 C CA . VAL A 1 371 ? -25.069 -4.024 17.889 1.00 88.00 371 VAL A CA 1
ATOM 3116 C C . VAL A 1 371 ? -24.620 -2.861 18.783 1.00 88.00 371 VAL A C 1
ATOM 3118 O O . VAL A 1 371 ? -23.858 -3.078 19.719 1.00 88.00 371 VAL A O 1
ATOM 3121 N N . ASP A 1 372 ? -25.055 -1.628 18.495 1.00 87.75 372 ASP A N 1
ATOM 3122 C CA . ASP A 1 372 ? -24.774 -0.420 19.292 1.00 87.75 372 ASP A CA 1
ATOM 3123 C C . ASP A 1 372 ? -23.274 -0.117 19.503 1.00 87.75 372 ASP A C 1
ATOM 3125 O O . ASP A 1 372 ? -22.854 0.399 20.541 1.00 87.75 372 ASP A O 1
ATOM 3129 N N . ILE A 1 373 ? -22.438 -0.427 18.505 1.00 91.00 373 ILE A N 1
ATOM 3130 C CA . ILE A 1 373 ? -21.000 -0.094 18.503 1.00 91.00 373 ILE A CA 1
ATOM 3131 C C . ILE A 1 373 ? -20.713 1.147 17.655 1.00 91.00 373 ILE A C 1
ATOM 3133 O O . ILE A 1 373 ? -19.755 1.874 17.928 1.00 91.00 373 ILE A O 1
ATOM 3137 N N . LEU A 1 374 ? -21.513 1.394 16.617 1.00 94.31 374 LEU A N 1
ATOM 3138 C CA . LEU A 1 374 ? -21.387 2.553 15.738 1.00 94.31 374 LEU A CA 1
ATOM 3139 C C . LEU A 1 374 ? -22.486 3.579 16.026 1.00 94.31 374 LEU A C 1
ATOM 3141 O O . LEU A 1 374 ? -23.671 3.264 15.968 1.00 94.31 374 LEU A O 1
ATOM 3145 N N . PHE A 1 375 ? -22.073 4.823 16.242 1.00 95.12 375 PHE A N 1
ATOM 3146 C CA . PHE A 1 375 ? -22.942 5.989 16.348 1.00 95.12 375 PHE A CA 1
ATOM 3147 C C . PHE A 1 375 ? -22.571 7.001 15.273 1.00 95.12 375 PHE A C 1
ATOM 3149 O O . PHE A 1 375 ? -21.390 7.229 14.988 1.00 95.12 375 PHE A O 1
ATOM 3156 N N . TYR A 1 376 ? -23.582 7.625 14.683 1.00 97.06 376 TYR A N 1
ATOM 3157 C CA . TYR A 1 376 ? -23.378 8.732 13.765 1.00 97.06 376 TYR A CA 1
ATOM 3158 C C . TYR A 1 376 ? -23.458 10.075 14.489 1.00 97.06 376 TYR A C 1
ATOM 3160 O O . TYR A 1 376 ? -24.052 10.193 15.555 1.00 97.06 376 TYR A O 1
ATOM 3168 N N . TRP A 1 377 ? -22.872 11.121 13.906 1.00 95.94 377 TRP A N 1
ATOM 3169 C CA . TRP A 1 377 ? -22.819 12.444 14.541 1.00 95.94 377 TRP A CA 1
ATOM 3170 C C . TRP A 1 377 ? -24.180 13.066 14.865 1.00 95.94 377 TRP A C 1
ATOM 3172 O O . TRP A 1 377 ? -24.268 13.830 15.821 1.00 95.94 377 TRP A O 1
ATOM 3182 N N . HIS A 1 378 ? -25.238 12.729 14.123 1.00 94.75 378 HIS A N 1
ATOM 3183 C CA . HIS A 1 378 ? -26.602 13.169 14.439 1.00 94.75 378 HIS A CA 1
ATOM 3184 C C . HIS A 1 378 ? -27.188 12.468 15.682 1.00 94.75 378 HIS A C 1
ATOM 3186 O O . HIS A 1 378 ? -28.229 12.875 16.177 1.00 94.75 378 HIS A O 1
ATOM 3192 N N . GLU A 1 379 ? -26.507 11.449 16.210 1.00 94.06 379 GLU A N 1
ATOM 3193 C CA . GLU A 1 379 ? -26.870 10.677 17.406 1.00 94.06 379 GLU A CA 1
ATOM 3194 C C . GLU A 1 379 ? -25.963 11.025 18.598 1.00 94.06 379 GLU A C 1
ATOM 3196 O O . GLU A 1 379 ? -25.738 10.206 19.490 1.00 94.06 379 GLU A O 1
ATOM 3201 N N . GLN A 1 380 ? -25.382 12.230 18.596 1.00 92.88 380 GLN A N 1
ATOM 3202 C CA . GLN A 1 380 ? -24.398 12.662 19.588 1.00 92.88 380 GLN A CA 1
ATOM 3203 C C . GLN A 1 380 ? -24.908 12.533 21.030 1.00 92.88 380 GLN A C 1
ATOM 3205 O O . GLN A 1 380 ? -24.138 12.131 21.896 1.00 92.88 380 GLN A O 1
ATOM 3210 N N . GLU A 1 381 ? -26.175 12.851 21.293 1.00 89.88 381 GLU A N 1
ATOM 3211 C CA . GLU A 1 381 ? -26.763 12.754 22.637 1.00 89.88 381 GLU A CA 1
ATOM 3212 C C . GLU A 1 381 ? -26.753 11.306 23.144 1.00 89.88 381 GLU A C 1
ATOM 3214 O O . GLU A 1 381 ? -26.151 11.030 24.180 1.00 89.88 381 GLU A O 1
ATOM 3219 N N . ASN A 1 382 ? -27.264 10.362 22.344 1.00 88.00 382 ASN A N 1
ATOM 3220 C CA . ASN A 1 382 ? -27.230 8.927 22.653 1.00 88.00 382 ASN A CA 1
ATOM 3221 C C . ASN A 1 382 ? -25.796 8.421 22.885 1.00 88.00 382 ASN A C 1
ATOM 3223 O O . ASN A 1 382 ? -25.528 7.651 23.809 1.00 88.00 382 ASN A O 1
ATOM 3227 N N . PHE A 1 383 ? -24.853 8.868 22.053 1.00 89.88 383 PHE A N 1
ATOM 3228 C CA . PHE A 1 383 ? -23.437 8.534 22.194 1.00 89.88 383 PHE A CA 1
ATOM 3229 C C . PHE A 1 383 ? -22.849 9.051 23.519 1.00 89.88 383 PHE A C 1
ATOM 3231 O O . PHE A 1 383 ? -22.148 8.313 24.217 1.00 89.88 383 PHE A O 1
ATOM 3238 N N . LEU A 1 384 ? -23.146 10.301 23.888 1.00 87.69 384 LEU A N 1
ATOM 3239 C CA . LEU A 1 384 ? -22.685 10.900 25.140 1.00 87.69 384 LEU A CA 1
ATOM 3240 C C . LEU A 1 384 ? -23.315 10.227 26.361 1.00 87.69 384 LEU A C 1
ATOM 3242 O O . LEU A 1 384 ? -22.610 9.981 27.338 1.00 87.69 384 LEU A O 1
ATOM 3246 N N . ASP A 1 385 ? -24.592 9.856 26.298 1.00 84.94 385 ASP A N 1
ATOM 3247 C CA . ASP A 1 385 ? -25.257 9.101 27.361 1.00 84.94 385 ASP A CA 1
ATOM 3248 C C . ASP A 1 385 ? -24.602 7.738 27.583 1.00 84.94 385 ASP A C 1
ATOM 3250 O O . ASP A 1 385 ? -24.359 7.339 28.722 1.00 84.94 385 ASP A O 1
ATOM 3254 N N . ILE A 1 386 ? -24.208 7.041 26.518 1.00 82.25 386 ILE A N 1
ATOM 3255 C CA . ILE A 1 386 ? -23.488 5.767 26.629 1.00 82.25 386 ILE A CA 1
ATOM 3256 C C . ILE A 1 386 ? -22.110 5.952 27.277 1.00 82.25 386 ILE A C 1
ATOM 3258 O O . ILE A 1 386 ? -21.719 5.163 28.143 1.00 82.25 386 ILE A O 1
ATOM 3262 N N . ILE A 1 387 ? -21.386 7.004 26.898 1.00 83.56 387 ILE A N 1
ATOM 3263 C CA . ILE A 1 387 ? -20.080 7.341 27.479 1.00 83.56 387 ILE A CA 1
ATOM 3264 C C . ILE A 1 387 ? -20.206 7.705 28.965 1.00 83.56 387 ILE A C 1
ATOM 3266 O O . ILE A 1 387 ? -19.382 7.265 29.770 1.00 83.56 387 ILE A O 1
ATOM 3270 N N . ASN A 1 388 ? -21.239 8.467 29.334 1.00 78.38 388 ASN A N 1
ATOM 3271 C CA . ASN A 1 388 ? -21.414 9.020 30.677 1.00 78.38 388 ASN A CA 1
ATOM 3272 C C . ASN A 1 388 ? -22.097 8.047 31.654 1.00 78.38 388 ASN A C 1
ATOM 3274 O O . ASN A 1 388 ? -21.694 7.961 32.814 1.00 78.38 388 ASN A O 1
ATOM 3278 N N . GLN A 1 389 ? -23.111 7.297 31.208 1.00 67.62 389 GLN A N 1
ATOM 3279 C CA . GLN A 1 389 ? -23.987 6.497 32.076 1.00 67.62 389 GLN A CA 1
ATOM 3280 C C . GLN A 1 389 ? -23.597 5.004 32.139 1.00 67.62 389 GLN A C 1
ATOM 3282 O O . GLN A 1 389 ? -23.876 4.333 33.134 1.00 67.62 389 GLN A O 1
ATOM 3287 N N . ASN A 1 390 ? -22.906 4.452 31.129 1.00 57.62 390 ASN A N 1
ATOM 3288 C CA . ASN A 1 390 ? -22.874 2.997 30.893 1.00 57.62 390 ASN A CA 1
ATOM 3289 C C . ASN A 1 390 ? -21.519 2.283 31.066 1.00 57.62 390 ASN A C 1
ATOM 3291 O O . ASN A 1 390 ? -21.334 1.175 30.554 1.00 57.62 390 ASN A O 1
ATOM 3295 N N . SER A 1 391 ? -20.603 2.798 31.895 1.00 53.09 391 SER A N 1
ATOM 3296 C CA . SER A 1 391 ? -19.360 2.067 32.243 1.00 53.09 391 SER A CA 1
ATOM 3297 C C . SER A 1 391 ? -19.589 0.646 32.813 1.00 53.09 391 SER A C 1
ATOM 3299 O O . SER A 1 391 ? -18.689 -0.199 32.756 1.00 53.09 391 SER A O 1
ATOM 3301 N N . ASN A 1 392 ? -20.799 0.355 33.317 1.00 49.16 392 ASN A N 1
ATOM 3302 C CA . ASN A 1 392 ? -21.228 -0.966 33.796 1.00 49.16 392 ASN A CA 1
ATOM 3303 C C . ASN A 1 392 ? -21.936 -1.842 32.731 1.00 49.16 392 ASN A C 1
ATOM 3305 O O . ASN A 1 392 ? -21.849 -3.067 32.835 1.00 49.16 392 ASN A O 1
ATOM 3309 N N . ASN A 1 393 ? -22.589 -1.255 31.717 1.00 49.94 393 ASN A N 1
ATOM 3310 C CA . ASN A 1 393 ? -23.410 -1.966 30.716 1.00 49.94 393 ASN A CA 1
ATOM 3311 C C . ASN A 1 393 ? -22.657 -2.344 29.434 1.00 49.94 393 ASN A C 1
ATOM 3313 O O . ASN A 1 393 ? -23.113 -3.220 28.700 1.00 49.94 393 ASN A O 1
ATOM 3317 N N . PHE A 1 394 ? -21.457 -1.796 29.210 1.00 57.50 394 PHE A N 1
ATOM 3318 C CA . PHE A 1 394 ? -20.586 -2.241 28.113 1.00 57.50 394 PHE A CA 1
ATOM 3319 C C . PHE A 1 394 ? -20.299 -3.748 28.147 1.00 57.50 394 PHE A C 1
ATOM 3321 O O . PHE A 1 394 ? -19.991 -4.318 27.112 1.00 57.50 394 PHE A O 1
ATOM 3328 N N . LYS A 1 395 ? -20.457 -4.425 29.297 1.00 50.41 395 LYS A N 1
ATOM 3329 C CA . LYS A 1 395 ? -20.267 -5.880 29.461 1.00 50.41 395 LYS A CA 1
ATOM 3330 C C . LYS A 1 395 ? -21.033 -6.755 28.455 1.00 50.41 395 LYS A C 1
ATOM 3332 O O . LYS A 1 395 ? -20.668 -7.918 28.311 1.00 50.41 395 LYS A O 1
ATOM 3337 N N . ARG A 1 396 ? -22.069 -6.234 27.784 1.00 51.22 396 ARG A N 1
ATOM 3338 C CA . ARG A 1 396 ? -22.807 -6.953 26.731 1.00 51.22 396 ARG A CA 1
ATOM 3339 C C . ARG A 1 396 ? -22.021 -7.113 25.423 1.00 51.22 396 ARG A C 1
ATOM 3341 O O . ARG A 1 396 ? -22.292 -8.047 24.680 1.00 51.22 396 ARG A O 1
ATOM 3348 N N . LEU A 1 397 ? -21.038 -6.253 25.162 1.00 57.28 397 LEU A N 1
ATOM 3349 C CA . LEU A 1 397 ? -20.288 -6.221 23.907 1.00 57.28 397 LEU A CA 1
ATOM 3350 C C . LEU A 1 397 ? -19.128 -7.213 23.942 1.00 57.28 397 LEU A C 1
ATOM 3352 O O . LEU A 1 397 ? -17.974 -6.840 24.099 1.00 57.28 397 LEU A O 1
ATOM 3356 N N . ASN A 1 398 ? -19.413 -8.505 23.828 1.00 67.25 398 ASN A N 1
ATOM 3357 C CA . ASN A 1 398 ? -18.357 -9.445 23.490 1.00 67.25 398 ASN A CA 1
ATOM 3358 C C . ASN A 1 398 ? -18.025 -9.273 22.003 1.00 67.25 398 ASN A C 1
ATOM 3360 O O . ASN A 1 398 ? -18.897 -9.436 21.154 1.00 67.25 398 ASN A O 1
ATOM 3364 N N . ASN A 1 399 ? -16.762 -9.001 21.663 1.00 82.44 399 ASN A N 1
ATOM 3365 C CA . ASN A 1 399 ? -16.368 -8.861 20.260 1.00 82.44 399 ASN A CA 1
ATOM 3366 C C . ASN A 1 399 ? -16.461 -10.189 19.483 1.00 82.44 399 ASN A C 1
ATOM 3368 O O . ASN A 1 399 ? -16.174 -10.202 18.288 1.00 82.44 399 ASN A O 1
ATOM 3372 N N . ASN A 1 400 ? -16.848 -11.296 20.130 1.00 81.12 400 ASN A N 1
ATOM 3373 C CA . ASN A 1 400 ? -17.118 -12.586 19.500 1.00 81.12 400 ASN A CA 1
ATOM 3374 C C . ASN A 1 400 ? -18.090 -12.485 18.320 1.00 81.12 400 ASN A C 1
ATOM 3376 O O . ASN A 1 400 ? -17.771 -13.040 17.275 1.00 81.12 400 ASN A O 1
ATOM 3380 N N . ASP A 1 401 ? -19.195 -11.744 18.434 1.00 84.06 401 ASP A N 1
ATOM 3381 C CA . ASP A 1 401 ? -20.176 -11.635 17.340 1.00 84.06 401 ASP A CA 1
ATOM 3382 C C . ASP A 1 401 ? -19.567 -10.915 16.129 1.00 84.06 401 ASP A C 1
ATOM 3384 O O . ASP A 1 401 ? -19.765 -11.303 14.980 1.00 84.06 401 ASP A O 1
ATOM 3388 N N . ILE A 1 402 ? -18.723 -9.911 16.385 1.00 86.75 402 ILE A N 1
ATOM 3389 C CA . ILE A 1 402 ? -17.963 -9.197 15.352 1.00 86.75 402 ILE A CA 1
ATOM 3390 C C . ILE A 1 402 ? -16.899 -10.107 14.737 1.00 86.75 402 ILE A C 1
ATOM 3392 O O . ILE A 1 402 ? -16.698 -10.094 13.525 1.00 86.75 402 ILE A O 1
ATOM 3396 N N . GLN A 1 403 ? -16.205 -10.908 15.549 1.00 83.75 403 GLN A N 1
ATOM 3397 C CA . GLN A 1 403 ? -15.234 -11.885 15.059 1.00 83.75 403 GLN A CA 1
ATOM 3398 C C . GLN A 1 403 ? -15.911 -12.958 14.203 1.00 83.75 403 GLN A C 1
ATOM 3400 O O . GLN A 1 403 ? -15.348 -13.344 13.180 1.00 83.75 403 GLN A O 1
ATOM 3405 N N . GLU A 1 404 ? -17.100 -13.418 14.596 1.00 84.06 404 GLU A N 1
ATOM 3406 C CA . GLU A 1 404 ? -17.900 -14.377 13.841 1.00 84.06 404 GLU A CA 1
ATOM 3407 C C . GLU A 1 404 ? -18.378 -13.763 12.523 1.00 84.06 404 GLU A C 1
ATOM 3409 O O . GLU A 1 404 ? -18.168 -14.354 11.462 1.00 84.06 404 GLU A O 1
ATOM 3414 N N . TYR A 1 405 ? -18.931 -12.549 12.562 1.00 85.94 405 TYR A N 1
ATOM 3415 C CA . TYR A 1 405 ? -19.333 -11.810 11.369 1.00 85.94 405 TYR A CA 1
ATOM 3416 C C . TYR A 1 405 ? -18.158 -11.626 10.402 1.00 85.94 405 TYR A C 1
ATOM 3418 O O . TYR A 1 405 ? -18.259 -11.967 9.224 1.00 85.94 405 TYR A O 1
ATOM 3426 N N . LEU A 1 406 ? -17.005 -11.169 10.904 1.00 82.81 406 LEU A N 1
ATOM 3427 C CA . LEU A 1 406 ? -15.789 -11.057 10.102 1.00 82.81 406 LEU A CA 1
ATOM 3428 C C . LEU A 1 406 ? -15.353 -12.421 9.559 1.00 82.81 406 LEU A C 1
ATOM 3430 O O . LEU A 1 406 ? -14.932 -12.484 8.416 1.00 82.81 406 LEU A O 1
ATOM 3434 N N . SER A 1 407 ? -15.486 -13.509 10.322 1.00 79.38 407 SER A N 1
ATOM 3435 C CA . SER A 1 407 ? -15.128 -14.851 9.846 1.00 79.38 407 SER A CA 1
ATOM 3436 C C . SER A 1 407 ? -16.028 -15.406 8.746 1.00 79.38 407 SER A C 1
ATOM 3438 O O . SER A 1 407 ? -15.577 -16.266 8.007 1.00 79.38 407 SER A O 1
ATOM 3440 N N . LYS A 1 408 ? -17.264 -14.906 8.621 1.00 81.12 408 LYS A N 1
ATOM 3441 C CA . LYS A 1 408 ? -18.197 -15.248 7.535 1.00 81.12 408 LYS A CA 1
ATOM 3442 C C . LYS A 1 408 ? -17.970 -14.412 6.268 1.00 81.12 408 LYS A C 1
ATOM 3444 O O . LYS A 1 408 ? -18.497 -14.749 5.213 1.00 81.12 408 LYS A O 1
ATOM 3449 N N . LEU A 1 409 ? -17.240 -13.298 6.374 1.00 71.81 409 LEU A N 1
ATOM 3450 C CA . LEU A 1 409 ? -16.938 -12.386 5.263 1.00 71.81 409 LEU A CA 1
ATOM 3451 C C . LEU A 1 409 ? -15.675 -12.755 4.465 1.00 71.81 409 LEU A C 1
ATOM 3453 O O . LEU A 1 409 ? -15.410 -12.107 3.442 1.00 71.81 409 LEU A O 1
ATOM 3457 N N . TYR A 1 410 ? -14.893 -13.721 4.950 1.00 64.31 410 TYR A N 1
ATOM 3458 C CA . TYR A 1 410 ? -13.709 -14.300 4.304 1.00 64.31 410 TYR A CA 1
ATOM 3459 C C . TYR A 1 410 ? -13.926 -15.798 4.135 1.00 64.31 410 TYR A C 1
ATOM 3461 O O . TYR A 1 410 ? -13.328 -16.351 3.190 1.00 64.31 410 TYR A O 1
#

Radius of gyration: 24.08 Å; chains: 1; bounding box: 65×44×63 Å

Secondary structure (DSSP, 8-state):
--HHHHHHHHHHHHHHHTT-TTHHHHHHHHHHHHHHHHHHHHTT----TT-S-HHHHHHTTT---------------HHHHHHHHHHHHS--SSEE-TT---STTHHHHHHHHHHHHHHS---B-HHHHHHHHHHHGGGS-HHHHHHHHHHS-GGGGBPPB--TT--SEEEE-GGGGGSHHHHGGGGBTT---EEEEE--SS-BTTBS-BHHHHHHHHH-SEEE-SBSSTTHHHH--S----SPPPPP-EEEEEPPPPPPTTHHHHBTTHHHHHHHHHHHHHHHTTTSS-EEEE-TT--S---TTSS-EEEGGGS-HHHH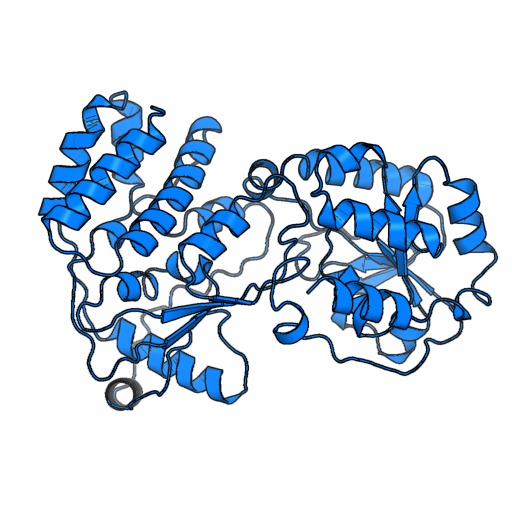TTEEEEE-SSS-HHHHHHHHTT--EEEEE-GGGGGGB-HHHHHHHHHHHHTT-EEEGGGHHHHHHHHHH-TTGGGG--THHHHHHHHH--